Protein AF-A0A1Q9HMV9-F1 (afdb_monomer)

Mean predicted aligned error: 12.95 Å

Organism: NCBI:txid1381081

InterPro domains:
  IPR005331 Sulfotransferase [PF03567] (227-423)

Solvent-accessible surface area (backbone atoms only — not comparable to full-atom values): 25156 Å² total; per-residue (Å²): 120,71,69,62,54,50,54,52,56,55,66,71,46,58,65,73,57,50,50,52,53,48,41,53,50,52,50,66,39,48,62,57,86,78,40,65,88,40,45,78,45,29,35,28,46,33,32,72,84,53,92,54,69,45,44,30,28,28,79,69,71,49,60,40,83,50,88,71,81,59,62,31,39,38,39,40,44,63,64,54,62,74,56,66,80,45,50,67,58,49,44,49,31,43,77,72,53,77,28,42,68,54,47,55,75,70,55,49,52,48,52,50,53,50,42,71,64,40,48,67,67,53,48,35,53,54,48,40,52,53,30,55,78,68,71,48,76,84,82,52,60,78,61,49,59,80,91,75,65,52,71,87,55,51,83,48,74,66,45,34,50,48,35,36,52,50,13,63,70,32,45,72,70,38,43,45,58,14,50,52,30,37,49,44,24,29,73,77,40,75,85,39,66,67,53,50,53,48,51,53,51,37,51,75,69,46,33,65,65,50,82,57,73,63,82,63,79,54,61,19,39,65,74,41,84,56,48,31,27,38,40,77,43,71,71,39,61,34,68,26,49,50,44,33,53,47,24,64,77,64,75,45,80,86,53,44,78,84,47,86,66,45,50,71,69,58,62,47,68,81,57,45,42,59,54,87,60,35,78,33,26,37,33,50,39,60,56,66,67,62,27,38,36,49,27,46,21,41,44,44,67,69,65,36,56,47,26,67,68,45,28,52,72,77,39,50,86,43,65,89,51,58,91,57,64,61,54,52,74,67,57,42,61,75,43,37,76,59,49,45,70,41,66,73,50,24,70,42,58,55,54,60,36,71,76,44,74,71,49,67,84,85,39,75,40,81,39,51,54,92,45,55,65,59,55,38,51,52,48,22,66,76,67,77,45,94,57,67,69,56,94,65,82,82,64,90,52,78,64,57,70,62,76,51,51,71,68,58,48,56,50,51,51,62,73,39,40,64,39,39,64,77,35,49,96,83,39,50,71,67,57,54,51,51,55,33,52,61,52,51,63,74,75,116

Foldseek 3Di:
DQQVVLQVVLVPPPPVVSQVVVQVLVQLQFDLVLCQVQAPAWEKEQAPVDRDIFIWGDPSHGIDGDPDDHQKYKYDHSCCLLPVPALVVVLVCLVVCVIPIPHPPVVSVSVNSRSVRGDRVSSLVVSLVSCVVSVNPPLAPSNDDLVPDDLVRCPDPVNLVVLQVVLVVCCLAALLSSLVSLVSSCVNPVPPPVSVVVNVVSVVVVSVVVPPPVVDQQWWADLDFQAETERQAPQLLSLLVLQLSVCVVVVDGDDCVVVVNDGSVVVVVVRTDGLVSHPAYEYEDEALVQLQQSLCLVVLPVVQCQALVNCCPQPVSCNVNRPDRSDDPVSCLVPVSRVCVRPSSVSRNPAVCSNNVLAPPSHPYYHYSVPVVVVQVVSCVVSVDRRDRDPDDDRPGRDDLLVDDPVSLVSSCVNRVSNCVNCVVPDHSVVSVVVNVVVNVVVD

Secondary structure (DSSP, 8-state):
-HHHHHHHHHHHS-HHHHHHHHHHHHHHHS-GGG-GGGBT--EEEEETTSS-EEEEEE-SSSEEE--SPPSEEEEE-HHHHHT---HHHHHHHHHTTSSEEES-HHHHHHHHHHHHHS-HHHHHHHHHHHHHHTT----SGGGS-GGG--GGG--SHHHHHHHHHHHHHHTTT-HHHHHHHHHHHHHH-TT-HHHHHHHHHHHHTTGGGTT----PPPEEEEEETTTEEEE--TTSSHHHHHHHHHHHHHTS---GGGGTT--HHHHHHTS-EEGGG-SEEEEEE--HHHHHHHHHIIIIIIS-TTSHHHHHHH-GGGTTT-S-SS--HHHHHHTHHHHTTSHHHHHHHS-HHHHTTT--TT-SEEEEGGGHHHHHHHHHHHHSS----------SS---GGGS-HHHHHHHHHHTHHHHHHTTTT--HHHHHHHHHHHHHTT-

pLDDT: mean 89.72, std 10.18, range [47.56, 98.62]

Structure (mmCIF, N/CA/C/O backbone):
data_AF-A0A1Q9HMV9-F1
#
_entry.id   AF-A0A1Q9HMV9-F1
#
loop_
_atom_site.group_PDB
_atom_site.id
_atom_site.type_symbol
_atom_site.label_atom_id
_atom_site.label_alt_id
_atom_site.label_comp_id
_atom_site.label_asym_id
_atom_site.label_entity_id
_atom_site.label_seq_id
_atom_site.pdbx_PDB_ins_code
_atom_site.Cartn_x
_atom_site.Cartn_y
_atom_site.Cartn_z
_atom_site.occupancy
_atom_site.B_iso_or_equiv
_atom_site.auth_seq_id
_atom_site.auth_comp_id
_atom_site.auth_asym_id
_atom_site.auth_atom_id
_atom_site.pdbx_PDB_model_num
ATOM 1 N N . MET A 1 1 ? 0.917 -10.656 -40.266 1.00 55.25 1 MET A N 1
ATOM 2 C CA . MET A 1 1 ? 0.010 -9.507 -40.517 1.00 55.25 1 MET A CA 1
ATOM 3 C C . MET A 1 1 ? 0.194 -8.353 -39.520 1.00 55.25 1 MET A C 1
ATOM 5 O O . MET A 1 1 ? 0.177 -7.208 -39.949 1.00 55.25 1 MET A O 1
ATOM 9 N N . LYS A 1 2 ? 0.437 -8.614 -38.223 1.00 74.31 2 LYS A N 1
ATOM 10 C CA . LYS A 1 2 ? 0.508 -7.571 -37.174 1.00 74.31 2 LYS A CA 1
ATOM 11 C C . LYS A 1 2 ? 1.720 -6.615 -37.262 1.00 74.31 2 LYS A C 1
ATOM 13 O O . LYS A 1 2 ? 1.553 -5.420 -37.062 1.00 74.31 2 LYS A O 1
ATOM 18 N N . SER A 1 3 ? 2.911 -7.098 -37.630 1.00 80.75 3 SER A N 1
ATOM 19 C CA . SER A 1 3 ? 4.140 -6.280 -37.716 1.00 80.75 3 SER A CA 1
ATOM 20 C C . SER A 1 3 ? 4.091 -5.190 -38.795 1.00 80.75 3 SER A C 1
ATOM 22 O O . SER A 1 3 ? 4.488 -4.055 -38.549 1.00 80.75 3 SER A O 1
ATOM 24 N N . LYS A 1 4 ? 3.546 -5.506 -39.977 1.00 86.69 4 LYS A N 1
ATOM 25 C CA . LYS A 1 4 ? 3.399 -4.543 -41.081 1.00 86.69 4 LYS A CA 1
ATOM 26 C C . LYS A 1 4 ? 2.477 -3.381 -40.705 1.00 86.69 4 LYS A C 1
ATOM 28 O O . LYS A 1 4 ? 2.835 -2.235 -40.943 1.00 86.69 4 LYS A O 1
ATOM 33 N N . LEU A 1 5 ? 1.329 -3.666 -40.082 1.00 85.75 5 LEU A N 1
ATOM 34 C CA . LEU A 1 5 ? 0.394 -2.635 -39.609 1.00 85.75 5 LEU A CA 1
ATOM 35 C C . LEU A 1 5 ? 1.053 -1.682 -38.610 1.00 85.75 5 LEU A C 1
ATOM 37 O O . LEU A 1 5 ? 0.840 -0.478 -38.690 1.00 85.75 5 LEU A O 1
ATOM 41 N N . LEU A 1 6 ? 1.902 -2.204 -37.725 1.00 84.38 6 LEU A N 1
ATOM 42 C CA . LEU A 1 6 ? 2.630 -1.392 -36.756 1.00 84.38 6 LEU A CA 1
ATOM 43 C C . LEU A 1 6 ? 3.659 -0.476 -37.433 1.00 84.38 6 LEU A C 1
ATOM 45 O O . LEU A 1 6 ? 3.725 0.708 -37.121 1.00 84.38 6 LEU A O 1
ATOM 49 N N . ILE A 1 7 ? 4.395 -0.985 -38.426 1.00 90.88 7 ILE A N 1
ATOM 50 C CA . ILE A 1 7 ? 5.300 -0.166 -39.250 1.00 90.88 7 ILE A CA 1
ATOM 51 C C . ILE A 1 7 ? 4.525 0.934 -39.989 1.00 90.88 7 ILE A C 1
ATOM 53 O O . ILE A 1 7 ? 4.981 2.076 -40.035 1.00 90.88 7 ILE A O 1
ATOM 57 N N . TYR A 1 8 ? 3.350 0.623 -40.545 1.00 91.44 8 TYR A N 1
ATOM 58 C CA . TYR A 1 8 ? 2.488 1.631 -41.167 1.00 91.44 8 TYR A CA 1
ATOM 59 C C . TYR A 1 8 ? 2.011 2.673 -40.153 1.00 91.44 8 TYR A C 1
ATOM 61 O O . TYR A 1 8 ? 2.151 3.863 -40.414 1.00 91.44 8 TYR A O 1
ATOM 69 N N . GLY A 1 9 ? 1.529 2.249 -38.982 1.00 89.50 9 GLY A N 1
ATOM 70 C CA . GLY A 1 9 ? 1.109 3.149 -37.909 1.00 89.50 9 GLY A CA 1
ATOM 71 C C . GLY A 1 9 ? 2.233 4.081 -37.459 1.00 89.50 9 GLY A C 1
ATOM 72 O O . GLY A 1 9 ? 2.031 5.289 -37.366 1.00 89.50 9 GLY A O 1
ATOM 73 N N . LEU A 1 10 ? 3.448 3.550 -37.288 1.00 89.94 10 LEU A N 1
ATOM 74 C CA . LEU A 1 10 ? 4.629 4.364 -37.012 1.00 89.94 10 LEU A CA 1
ATOM 75 C C . LEU A 1 10 ? 4.879 5.371 -38.134 1.00 89.94 10 LEU A C 1
ATOM 77 O O . LEU A 1 10 ? 5.086 6.539 -37.841 1.00 89.94 10 LEU A O 1
ATOM 81 N N . ARG A 1 11 ? 4.806 4.979 -39.411 1.00 93.38 11 ARG A N 1
ATOM 82 C CA . ARG A 1 11 ? 5.010 5.898 -40.548 1.00 93.38 11 ARG A CA 1
ATOM 83 C C . ARG A 1 11 ? 4.006 7.054 -40.598 1.00 93.38 11 ARG A C 1
ATOM 85 O O . ARG A 1 11 ? 4.381 8.120 -41.078 1.00 93.38 11 ARG A O 1
ATOM 92 N N . LEU A 1 12 ? 2.787 6.871 -40.087 1.00 93.75 12 LEU A N 1
ATOM 93 C CA . LEU A 1 12 ? 1.769 7.929 -40.023 1.00 93.75 12 LEU A CA 1
ATOM 94 C C . LEU A 1 12 ? 2.100 9.025 -38.998 1.00 93.75 12 LEU A C 1
ATOM 96 O O . LEU A 1 12 ? 1.619 10.149 -39.119 1.00 93.75 12 LEU A O 1
ATOM 100 N N . ILE A 1 13 ? 2.931 8.732 -37.994 1.00 90.88 13 ILE A N 1
ATOM 101 C CA . ILE A 1 13 ? 3.364 9.729 -37.009 1.00 90.88 13 ILE A CA 1
ATOM 102 C C . ILE A 1 13 ? 4.386 10.666 -37.676 1.00 90.88 13 ILE A C 1
ATOM 104 O O . ILE A 1 13 ? 5.347 10.164 -38.263 1.00 90.88 13 ILE A O 1
ATOM 108 N N . PRO A 1 14 ? 4.266 12.005 -37.555 1.00 96.25 14 PRO A N 1
ATOM 109 C CA . PRO A 1 14 ? 5.260 12.939 -38.082 1.00 96.25 14 PRO A CA 1
ATOM 110 C C . PRO A 1 14 ? 6.676 12.616 -37.599 1.00 96.25 14 PRO A C 1
ATOM 112 O O . PRO A 1 14 ? 6.879 12.314 -36.422 1.00 96.25 14 PRO A O 1
ATOM 115 N N . GLU A 1 15 ? 7.664 12.719 -38.487 1.00 95.06 15 GLU A N 1
ATOM 116 C CA . GLU A 1 15 ? 9.039 12.284 -38.213 1.00 95.06 15 GLU A CA 1
ATOM 117 C C . GLU A 1 15 ? 9.625 12.898 -36.939 1.00 95.06 15 GLU A C 1
ATOM 119 O O . GLU A 1 15 ? 10.123 12.166 -36.087 1.00 95.06 15 GLU A O 1
ATOM 124 N N . ALA A 1 16 ? 9.468 14.210 -36.748 1.00 93.38 16 ALA A N 1
ATOM 125 C CA . ALA A 1 16 ? 9.936 14.900 -35.548 1.00 93.38 16 ALA A CA 1
ATOM 126 C C . ALA A 1 16 ? 9.350 14.302 -34.253 1.00 93.38 16 ALA A C 1
ATOM 128 O O . ALA A 1 16 ? 10.064 14.126 -33.266 1.00 93.38 16 ALA A O 1
ATOM 129 N N . LYS A 1 17 ? 8.063 13.924 -34.262 1.00 93.62 17 LYS A N 1
ATOM 130 C CA . LYS A 1 17 ? 7.412 13.281 -33.111 1.00 93.62 17 LYS A CA 1
ATOM 131 C C . LYS A 1 17 ? 7.929 11.860 -32.897 1.00 93.62 17 LYS A C 1
ATOM 133 O O . LYS A 1 17 ? 8.158 11.479 -31.754 1.00 93.62 17 LYS A O 1
ATOM 138 N N . ARG A 1 18 ? 8.161 11.093 -33.969 1.00 94.38 18 ARG A N 1
ATOM 139 C CA . ARG A 1 18 ? 8.755 9.745 -33.867 1.00 94.38 18 ARG A CA 1
ATOM 140 C C . ARG A 1 18 ? 10.144 9.786 -33.256 1.00 94.38 18 ARG A C 1
ATOM 142 O O . ARG A 1 18 ? 10.425 8.976 -32.380 1.00 94.38 18 ARG A O 1
ATOM 149 N N . GLN A 1 19 ? 10.986 10.715 -33.709 1.00 94.50 19 GLN A N 1
ATOM 150 C CA . GLN A 1 19 ? 12.332 10.896 -33.166 1.00 94.50 19 GLN A CA 1
ATOM 151 C C . GLN A 1 19 ? 12.268 11.248 -31.677 1.00 94.50 19 GLN A C 1
ATOM 153 O O . GLN A 1 19 ? 12.934 10.620 -30.860 1.00 94.50 19 GLN A O 1
ATOM 158 N N . LEU A 1 20 ? 11.386 12.180 -31.302 1.00 93.50 20 LEU A N 1
ATOM 159 C CA . LEU A 1 20 ? 11.213 12.581 -29.908 1.00 93.50 20 LEU A CA 1
ATOM 160 C C . LEU A 1 20 ? 10.725 11.434 -29.009 1.00 93.50 20 LEU A C 1
ATOM 162 O O . LEU A 1 20 ? 11.265 11.242 -27.921 1.00 93.50 20 LEU A O 1
ATOM 166 N N . PHE A 1 21 ? 9.712 10.673 -29.435 1.00 91.88 21 PHE A N 1
ATOM 167 C CA . PHE A 1 21 ? 9.209 9.539 -28.653 1.00 91.88 21 PHE A CA 1
ATOM 168 C C . PHE A 1 21 ? 10.252 8.441 -28.500 1.00 91.88 21 PHE A C 1
ATOM 170 O O . PHE A 1 21 ? 10.397 7.892 -27.411 1.00 91.88 21 PHE A O 1
ATOM 177 N N . PHE A 1 22 ? 11.006 8.169 -29.563 1.00 93.56 22 PHE A N 1
ATOM 178 C CA . PHE A 1 22 ? 12.083 7.197 -29.521 1.00 93.56 22 PHE A CA 1
ATOM 179 C C . PHE A 1 22 ? 13.166 7.595 -28.514 1.00 93.56 22 PHE A C 1
ATOM 181 O O . PHE A 1 22 ? 13.499 6.803 -27.640 1.00 93.56 22 PHE A O 1
ATOM 188 N N . ILE A 1 23 ? 13.646 8.841 -28.554 1.00 95.06 23 ILE A N 1
ATOM 189 C CA . ILE A 1 23 ? 14.643 9.335 -27.594 1.00 95.06 23 ILE A CA 1
ATOM 190 C C . ILE A 1 23 ? 14.139 9.277 -26.157 1.00 95.06 23 ILE A C 1
ATOM 192 O O . ILE A 1 23 ? 14.874 8.864 -25.265 1.00 95.06 23 ILE A O 1
ATOM 196 N N . ARG A 1 24 ? 12.878 9.656 -25.919 1.00 93.31 24 ARG A N 1
ATOM 197 C CA . ARG A 1 24 ? 12.273 9.543 -24.585 1.00 93.31 24 ARG A CA 1
ATOM 198 C C . ARG A 1 24 ? 12.264 8.100 -24.092 1.00 93.31 24 ARG A C 1
ATOM 200 O O . ARG A 1 24 ? 12.562 7.879 -22.926 1.00 93.31 24 ARG A O 1
ATOM 207 N N . ALA A 1 25 ? 11.956 7.144 -24.968 1.00 91.06 25 ALA A N 1
ATOM 208 C CA . ALA A 1 25 ? 12.012 5.728 -24.629 1.00 91.06 25 ALA A CA 1
ATOM 209 C C . ALA A 1 25 ? 13.448 5.289 -24.317 1.00 91.06 25 ALA A C 1
ATOM 211 O O . ALA A 1 25 ? 13.671 4.700 -23.269 1.00 91.06 25 ALA A O 1
ATOM 212 N N . VAL A 1 26 ? 14.435 5.634 -25.151 1.00 92.31 26 VAL A N 1
ATOM 213 C CA . VAL A 1 26 ? 15.844 5.287 -24.887 1.00 92.31 26 VAL A CA 1
ATOM 214 C C . VAL A 1 26 ? 16.311 5.867 -23.548 1.00 92.31 26 VAL A C 1
ATOM 216 O O . VAL A 1 26 ? 16.787 5.114 -22.709 1.00 92.31 26 VAL A O 1
ATOM 219 N N . ASN A 1 27 ? 16.079 7.159 -23.292 1.00 92.44 27 ASN A N 1
ATOM 220 C CA . ASN A 1 27 ? 16.439 7.802 -22.022 1.00 92.44 27 ASN A CA 1
ATOM 221 C C . ASN A 1 27 ? 15.722 7.192 -20.812 1.00 92.44 27 ASN A C 1
ATOM 223 O O . ASN A 1 27 ? 16.278 7.160 -19.722 1.00 92.44 27 ASN A O 1
ATOM 227 N N . PHE A 1 28 ? 14.489 6.714 -20.984 1.00 90.44 28 PHE A N 1
ATOM 228 C CA . PHE A 1 28 ? 13.770 6.009 -19.928 1.00 90.44 28 PHE A CA 1
ATOM 229 C C . PHE A 1 28 ? 14.384 4.633 -19.633 1.00 90.44 28 PHE A C 1
ATOM 231 O O . PHE A 1 28 ? 14.457 4.227 -18.472 1.00 90.44 28 PHE A O 1
ATOM 238 N N . LEU A 1 29 ? 14.838 3.922 -20.667 1.00 88.12 29 LEU A N 1
ATOM 239 C CA . LEU A 1 29 ? 15.392 2.571 -20.555 1.00 88.12 29 LEU A CA 1
ATOM 240 C C . LEU A 1 29 ? 16.818 2.529 -19.991 1.00 88.12 29 LEU A C 1
ATOM 242 O O . LEU A 1 29 ? 17.216 1.489 -19.473 1.00 88.12 29 LEU A O 1
ATOM 246 N N . THR A 1 30 ? 17.572 3.624 -20.080 1.00 88.62 30 THR A N 1
ATOM 247 C CA . THR A 1 30 ? 18.996 3.675 -19.715 1.00 88.62 30 THR A CA 1
ATOM 248 C C . THR A 1 30 ? 19.258 4.562 -18.499 1.00 88.62 30 THR A C 1
ATOM 250 O O . THR A 1 30 ? 18.637 5.616 -18.369 1.00 88.62 30 THR A O 1
ATOM 253 N N . GLU A 1 31 ? 20.213 4.195 -17.643 1.00 83.06 31 GLU A N 1
ATOM 254 C CA . GLU A 1 31 ? 20.662 5.027 -16.516 1.00 83.06 31 GLU A CA 1
ATOM 255 C C . GLU A 1 31 ? 21.963 5.775 -16.857 1.00 83.06 31 GLU A C 1
ATOM 257 O O . GLU A 1 31 ? 22.864 5.245 -17.505 1.00 83.06 31 GLU A O 1
ATOM 262 N N . SER A 1 32 ? 22.061 7.049 -16.467 1.00 78.38 32 SER A N 1
ATOM 263 C CA . SER A 1 32 ? 23.119 7.962 -16.937 1.00 78.38 32 SER A CA 1
ATOM 264 C C . SER A 1 32 ? 24.534 7.590 -16.474 1.00 78.38 32 SER A C 1
ATOM 266 O O . SER A 1 32 ? 25.508 7.876 -17.170 1.00 78.38 32 SER A O 1
ATOM 268 N N . ASN A 1 33 ? 24.657 6.918 -15.330 1.00 79.56 33 ASN A N 1
ATOM 269 C CA . ASN A 1 33 ? 25.909 6.419 -14.757 1.00 79.56 33 ASN A CA 1
ATOM 270 C C . ASN A 1 33 ? 26.605 5.359 -15.632 1.00 79.56 33 ASN A C 1
ATOM 272 O O . ASN A 1 33 ? 27.831 5.262 -15.609 1.00 79.56 33 ASN A O 1
ATOM 276 N N . GLU A 1 34 ? 25.859 4.606 -16.436 1.00 77.06 34 GLU A N 1
ATOM 277 C CA . GLU A 1 34 ? 26.391 3.520 -17.273 1.00 77.06 34 GLU A CA 1
ATOM 278 C C . GLU A 1 34 ? 26.760 3.988 -18.692 1.00 77.06 34 GLU A C 1
ATOM 280 O O . GLU A 1 34 ? 27.416 3.279 -19.458 1.00 77.06 34 GLU A O 1
ATOM 285 N N . LEU A 1 35 ? 26.390 5.225 -19.036 1.00 87.38 35 LEU A N 1
ATOM 286 C CA . LEU A 1 35 ? 26.496 5.784 -20.383 1.00 87.38 35 LEU A CA 1
ATOM 287 C C . LEU A 1 35 ? 27.742 6.640 -20.616 1.00 87.38 35 LEU A C 1
ATOM 289 O O . LEU A 1 35 ? 27.928 7.160 -21.716 1.00 87.38 35 LEU A O 1
ATOM 293 N N . ILE A 1 36 ? 28.639 6.781 -19.637 1.00 89.75 36 ILE A N 1
ATOM 294 C CA . ILE A 1 36 ? 29.799 7.677 -19.780 1.00 89.75 36 ILE A CA 1
ATOM 295 C C . ILE A 1 36 ? 30.691 7.304 -20.976 1.00 89.75 36 ILE A C 1
ATOM 297 O O . ILE A 1 36 ? 31.225 8.175 -21.660 1.00 89.75 36 ILE A O 1
ATOM 301 N N . ASN A 1 37 ? 30.768 6.010 -21.297 1.00 91.38 37 ASN A N 1
ATOM 302 C CA . ASN A 1 37 ? 31.523 5.493 -22.439 1.00 91.38 37 ASN A CA 1
ATOM 303 C C . ASN A 1 37 ? 30.826 5.717 -23.797 1.00 91.38 37 ASN A C 1
ATOM 305 O O . ASN A 1 37 ? 31.456 5.545 -24.842 1.00 91.38 37 ASN A O 1
ATOM 309 N N . PHE A 1 38 ? 29.548 6.106 -23.790 1.00 91.94 38 PHE A N 1
ATOM 310 C CA . PHE A 1 38 ? 28.765 6.467 -24.975 1.00 91.94 38 PHE A CA 1
ATOM 311 C C . PHE A 1 38 ? 28.839 7.955 -25.320 1.00 91.94 38 PHE A C 1
ATOM 313 O O . PHE A 1 38 ? 28.288 8.366 -26.345 1.00 91.94 38 PHE A O 1
ATOM 320 N N . LYS A 1 39 ? 29.521 8.770 -24.507 1.00 94.44 39 LYS A N 1
ATOM 321 C CA . LYS A 1 39 ? 29.661 10.201 -24.775 1.00 94.44 39 LYS A CA 1
ATOM 322 C C . LYS A 1 39 ? 30.244 10.433 -26.175 1.00 94.44 39 LYS A C 1
ATOM 324 O O . LYS A 1 39 ? 31.227 9.800 -26.563 1.00 94.44 39 LYS A O 1
ATOM 329 N N . ASP A 1 40 ? 29.590 11.298 -26.947 1.00 94.25 40 ASP A N 1
ATOM 330 C CA . ASP A 1 40 ? 29.963 11.661 -28.325 1.00 94.25 40 ASP A CA 1
ATOM 331 C C . ASP A 1 40 ? 29.926 10.494 -29.345 1.00 94.25 40 ASP A C 1
ATOM 333 O O . ASP A 1 40 ? 30.432 10.597 -30.474 1.00 94.25 40 ASP A O 1
ATOM 337 N N . LYS A 1 41 ? 29.314 9.358 -28.980 1.00 95.50 41 LYS A N 1
ATOM 338 C CA . LYS A 1 41 ? 29.083 8.221 -29.879 1.00 95.50 41 LYS A CA 1
ATOM 339 C C . LYS A 1 41 ? 27.731 8.366 -30.563 1.00 95.50 41 LYS A C 1
ATOM 341 O O . LYS A 1 41 ? 26.680 8.095 -29.987 1.00 95.50 41 LYS A O 1
ATOM 346 N N . VAL A 1 42 ? 27.775 8.778 -31.826 1.00 97.69 42 VAL A N 1
ATOM 347 C CA . VAL A 1 42 ? 26.584 8.849 -32.673 1.00 97.69 42 VAL A CA 1
ATOM 348 C C . VAL A 1 42 ? 26.150 7.434 -33.049 1.00 97.69 42 VAL A C 1
ATOM 350 O O . VAL A 1 42 ? 26.915 6.691 -33.674 1.00 97.69 42 VAL A O 1
ATOM 353 N N . THR A 1 43 ? 24.930 7.078 -32.664 1.00 97.69 43 THR A N 1
ATOM 354 C CA . THR A 1 43 ? 24.332 5.757 -32.854 1.00 97.69 43 THR A CA 1
ATOM 355 C C . THR A 1 43 ? 23.075 5.880 -33.702 1.00 97.69 43 THR A C 1
ATOM 357 O O . THR A 1 43 ? 22.247 6.760 -33.473 1.00 97.69 43 THR A O 1
ATOM 360 N N . GLU A 1 44 ? 22.922 4.987 -34.674 1.00 97.88 44 GLU A N 1
ATOM 361 C CA . GLU A 1 44 ? 21.710 4.851 -35.471 1.00 97.88 44 GLU A CA 1
ATOM 362 C C . GLU A 1 44 ? 21.074 3.479 -35.238 1.00 97.88 44 GLU A C 1
ATOM 364 O O . GLU A 1 44 ? 21.735 2.448 -35.354 1.00 97.88 44 GLU A O 1
ATOM 369 N N . ILE A 1 45 ? 19.774 3.454 -34.949 1.00 97.31 45 ILE A N 1
ATOM 370 C CA . ILE A 1 45 ? 18.980 2.221 -34.924 1.00 97.31 45 ILE A CA 1
ATOM 371 C C . ILE A 1 45 ? 18.112 2.186 -36.181 1.00 97.31 45 ILE A C 1
ATOM 373 O O . ILE A 1 45 ? 17.339 3.114 -36.423 1.00 97.31 45 ILE A O 1
ATOM 377 N N . ARG A 1 46 ? 18.233 1.117 -36.975 1.00 97.94 46 ARG A N 1
ATOM 378 C CA . ARG A 1 46 ? 17.483 0.879 -38.216 1.00 97.94 46 ARG A CA 1
ATOM 379 C C . ARG A 1 46 ? 16.580 -0.337 -38.076 1.00 97.94 46 ARG A C 1
ATOM 381 O O . ARG A 1 46 ? 17.032 -1.414 -37.685 1.00 97.94 46 ARG A O 1
ATOM 388 N N . LEU A 1 47 ? 15.314 -0.180 -38.452 1.00 96.62 47 LEU A N 1
ATOM 389 C CA . LEU A 1 47 ? 14.392 -1.310 -38.527 1.00 96.62 47 LEU A CA 1
ATOM 390 C C . LEU A 1 47 ? 14.559 -2.045 -39.853 1.00 96.62 47 LEU A C 1
ATOM 392 O O . LEU A 1 47 ? 14.154 -1.497 -40.870 1.00 96.62 47 LEU A O 1
ATOM 396 N N . VAL A 1 48 ? 15.067 -3.282 -39.854 1.00 96.00 48 VAL A N 1
ATOM 397 C CA . VAL A 1 48 ? 15.310 -4.052 -41.100 1.00 96.00 48 VAL A CA 1
ATOM 398 C C . VAL A 1 48 ? 14.040 -4.279 -41.925 1.00 96.00 48 VAL A C 1
ATOM 400 O O . VAL A 1 48 ? 14.097 -4.336 -43.148 1.00 96.00 48 VAL A O 1
ATOM 403 N N . ASP A 1 49 ? 12.882 -4.350 -41.270 1.00 93.94 49 ASP A N 1
ATOM 404 C CA . ASP A 1 49 ? 11.589 -4.542 -41.935 1.00 93.94 49 ASP A CA 1
ATOM 405 C C . ASP A 1 49 ? 11.006 -3.240 -42.527 1.00 93.94 49 ASP A C 1
ATOM 407 O O . ASP A 1 49 ? 9.862 -3.217 -42.994 1.00 93.94 49 ASP A O 1
ATOM 411 N N . SER A 1 50 ? 11.731 -2.116 -42.449 1.00 93.62 50 SER A N 1
ATOM 412 C CA . SER A 1 50 ? 11.256 -0.805 -42.893 1.00 93.62 50 SER A CA 1
ATOM 413 C C . SER A 1 50 ? 12.401 0.144 -43.292 1.00 93.62 50 SER A C 1
ATOM 415 O O . SER A 1 50 ? 13.568 -0.204 -43.238 1.00 93.62 50 SER A O 1
ATOM 417 N N . ASN A 1 51 ? 12.060 1.384 -43.653 1.00 93.31 51 ASN A N 1
ATOM 418 C CA . ASN A 1 51 ? 13.042 2.455 -43.890 1.00 93.31 51 ASN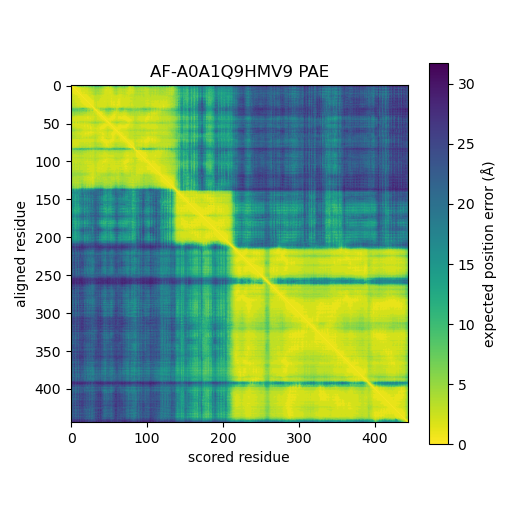 A CA 1
ATOM 419 C C . ASN A 1 51 ? 13.093 3.436 -42.706 1.00 93.31 51 ASN A C 1
ATOM 421 O O . ASN A 1 51 ? 13.491 4.584 -42.868 1.00 93.31 51 ASN A O 1
ATOM 425 N N . LEU A 1 52 ? 12.578 3.035 -41.539 1.00 96.25 52 LEU A N 1
ATOM 426 C CA . LEU A 1 52 ? 12.598 3.867 -40.341 1.00 96.25 52 LEU A CA 1
ATOM 427 C C . LEU A 1 52 ? 13.955 3.740 -39.652 1.00 96.25 52 LEU A C 1
ATOM 429 O O . LEU A 1 52 ? 14.431 2.626 -39.408 1.00 96.25 52 LEU A O 1
ATOM 433 N N . SER A 1 53 ? 14.530 4.886 -39.300 1.00 97.12 53 SER A N 1
ATOM 434 C CA . SER A 1 53 ? 15.729 4.952 -38.483 1.00 97.12 53 SER A CA 1
ATOM 435 C C . SER A 1 53 ? 15.717 6.128 -37.514 1.00 97.12 53 SER A C 1
ATOM 437 O O . SER A 1 53 ? 14.999 7.119 -37.693 1.00 97.12 53 SER A O 1
ATOM 439 N N . TRP A 1 54 ? 16.508 5.989 -36.456 1.00 97.75 54 TRP A N 1
ATOM 440 C CA . TRP A 1 54 ? 16.669 6.989 -35.408 1.00 97.75 54 TRP A CA 1
ATOM 441 C C . TRP A 1 54 ? 18.149 7.198 -35.146 1.00 97.75 54 TRP A C 1
ATOM 443 O O . TRP A 1 54 ? 18.838 6.241 -34.801 1.00 97.75 54 TRP A O 1
ATOM 453 N N . CYS A 1 55 ? 18.620 8.435 -35.312 1.00 97.81 55 CYS A N 1
ATOM 454 C CA . CYS A 1 55 ? 20.017 8.813 -35.116 1.00 97.81 55 CYS A CA 1
ATOM 455 C C . CYS A 1 55 ? 20.150 9.719 -33.892 1.00 97.81 55 CYS A C 1
ATOM 457 O O . CYS A 1 55 ? 19.451 10.732 -33.768 1.00 97.81 55 CYS A O 1
ATOM 459 N N . PHE A 1 56 ? 21.032 9.340 -32.974 1.00 97.56 56 PHE A N 1
ATOM 460 C CA . PHE A 1 56 ? 21.125 9.970 -31.667 1.00 97.56 56 PHE A CA 1
ATOM 461 C C . PHE A 1 56 ? 22.532 9.917 -31.074 1.00 97.56 56 PHE A C 1
ATOM 463 O O . PHE A 1 56 ? 23.366 9.107 -31.474 1.00 97.56 56 PHE A O 1
ATOM 470 N N . VAL A 1 57 ? 22.812 10.815 -30.132 1.00 97.38 57 VAL A N 1
ATOM 471 C CA . VAL A 1 57 ? 24.106 10.934 -29.443 1.00 97.38 57 VAL A CA 1
ATOM 472 C C . VAL A 1 57 ? 23.885 11.175 -27.957 1.00 97.38 57 VAL A C 1
ATOM 474 O O . VAL A 1 57 ? 22.933 11.859 -27.588 1.00 97.38 57 VAL A O 1
ATOM 477 N N . PHE A 1 58 ? 24.743 10.610 -27.110 1.00 95.75 58 PHE A N 1
ATOM 478 C CA . PHE A 1 58 ? 24.742 10.884 -25.675 1.00 95.75 58 PHE A CA 1
ATOM 479 C C . PHE A 1 58 ? 25.608 12.111 -25.369 1.00 95.75 58 PHE A C 1
ATOM 481 O O . PHE A 1 58 ? 26.794 12.123 -25.709 1.00 95.75 58 PHE A O 1
ATOM 488 N N . ASP A 1 59 ? 25.034 13.127 -24.725 1.00 94.94 59 ASP A N 1
ATOM 489 C CA . ASP A 1 59 ? 25.725 14.385 -24.388 1.00 94.94 59 ASP A CA 1
ATOM 490 C C . ASP A 1 59 ? 26.485 14.339 -23.044 1.00 94.94 59 ASP A C 1
ATOM 492 O O . ASP A 1 59 ? 27.206 15.274 -22.689 1.00 94.94 59 ASP A O 1
ATOM 496 N N . GLY A 1 60 ? 26.365 13.232 -22.306 1.00 91.88 60 GLY A N 1
ATOM 497 C CA . GLY A 1 60 ? 26.892 13.068 -20.949 1.00 91.88 60 GLY A CA 1
ATOM 498 C C . GLY A 1 60 ? 25.809 13.042 -19.868 1.00 91.88 60 GLY A C 1
ATOM 499 O O . GLY A 1 60 ? 26.089 12.623 -18.749 1.00 91.88 60 GLY A O 1
ATOM 500 N N . GLN A 1 61 ? 24.583 13.452 -20.195 1.00 91.88 61 GLN A N 1
ATOM 501 C CA . GLN A 1 61 ? 23.419 13.388 -19.312 1.00 91.88 61 GLN A CA 1
ATOM 502 C C . GLN A 1 61 ? 22.291 12.556 -19.922 1.00 91.88 61 GLN A C 1
ATOM 504 O O . GLN A 1 61 ? 21.692 11.737 -19.227 1.00 91.88 61 GLN A O 1
ATOM 509 N N . GLN A 1 62 ? 22.012 12.746 -21.212 1.00 94.00 62 GLN A N 1
ATOM 510 C CA . GLN A 1 62 ? 20.923 12.089 -21.927 1.00 94.00 62 GLN A CA 1
ATOM 511 C C . GLN A 1 62 ? 21.245 11.900 -23.414 1.00 94.00 62 GLN A C 1
ATOM 513 O O . GLN A 1 62 ? 22.158 12.504 -23.979 1.00 94.00 62 GLN A O 1
ATOM 518 N N . PHE A 1 63 ? 20.467 11.053 -24.078 1.00 95.75 63 PHE A N 1
ATOM 519 C CA . PHE A 1 63 ? 20.476 10.945 -25.527 1.00 95.75 63 PHE A CA 1
ATOM 520 C C . PHE A 1 63 ? 19.679 12.084 -26.165 1.00 95.75 63 PHE A C 1
ATOM 522 O O . PHE A 1 63 ? 18.575 12.417 -25.727 1.00 95.75 63 PHE A O 1
ATOM 529 N N . LEU A 1 64 ? 20.234 12.643 -27.239 1.00 96.75 64 LEU A N 1
ATOM 530 C CA . LEU A 1 64 ? 19.661 13.712 -28.048 1.00 96.75 64 LEU A CA 1
ATOM 531 C C . LEU A 1 64 ? 19.599 13.296 -29.520 1.00 96.75 64 LEU A C 1
ATOM 533 O O . LEU A 1 64 ? 20.459 12.562 -30.008 1.00 96.75 64 LEU A O 1
ATOM 537 N N . ILE A 1 65 ? 18.599 13.805 -30.242 1.00 97.56 65 ILE A N 1
ATOM 538 C CA . ILE A 1 65 ? 18.482 13.629 -31.697 1.00 97.56 65 ILE A CA 1
ATOM 539 C C . ILE A 1 65 ? 19.661 14.339 -32.372 1.00 97.56 65 ILE A C 1
ATOM 541 O O . ILE A 1 65 ? 19.960 15.486 -32.040 1.00 97.56 65 ILE A O 1
ATOM 545 N N . THR A 1 66 ? 20.299 13.700 -33.353 1.00 97.31 66 THR A N 1
ATOM 546 C CA . THR A 1 66 ? 21.406 14.309 -34.104 1.00 97.31 66 THR A CA 1
ATOM 547 C C . THR A 1 66 ? 21.334 14.007 -35.597 1.00 97.31 66 THR A C 1
ATOM 549 O O . THR A 1 66 ? 20.747 13.017 -36.025 1.00 97.31 66 THR A O 1
ATOM 552 N N . LYS A 1 67 ? 21.944 14.887 -36.398 1.00 96.94 67 LYS A N 1
ATOM 553 C CA . LYS A 1 67 ? 22.141 14.717 -37.849 1.00 96.94 67 LYS A CA 1
ATOM 554 C C . LYS A 1 67 ? 23.575 14.311 -38.209 1.00 96.94 67 LYS A C 1
ATOM 556 O O . LYS A 1 67 ? 23.91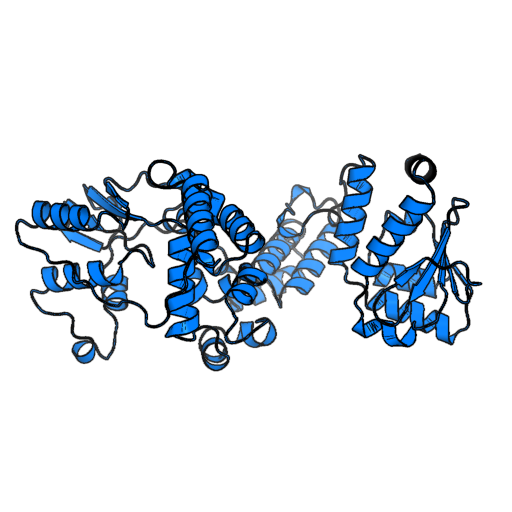3 14.246 -39.386 1.00 96.94 67 LYS A O 1
ATOM 561 N N . GLN A 1 68 ? 24.432 14.104 -37.210 1.00 97.12 68 GLN A N 1
ATOM 562 C CA . GLN A 1 68 ? 25.807 13.664 -37.430 1.00 97.12 68 GLN A CA 1
ATOM 563 C C . GLN A 1 68 ? 25.846 12.250 -38.028 1.00 97.12 68 GLN A C 1
ATOM 565 O O . GLN A 1 68 ? 24.905 11.469 -37.877 1.00 97.12 68 GLN A O 1
ATOM 570 N N . VAL A 1 69 ? 26.952 11.919 -38.696 1.00 97.50 69 VAL A N 1
ATOM 571 C CA . VAL A 1 69 ? 27.160 10.588 -39.282 1.00 97.50 69 VAL A CA 1
ATOM 572 C C . VAL A 1 69 ? 27.331 9.555 -38.157 1.00 97.50 69 VAL A C 1
ATOM 574 O O . VAL A 1 69 ? 28.177 9.760 -37.279 1.00 97.50 69 VAL A O 1
ATOM 577 N N . PRO A 1 70 ? 26.559 8.452 -38.154 1.00 97.75 70 PRO A N 1
ATOM 578 C CA . PRO A 1 70 ? 26.642 7.446 -37.106 1.00 97.75 70 PRO A CA 1
ATOM 579 C C . PRO A 1 70 ? 27.943 6.649 -37.179 1.00 97.75 70 PRO A C 1
ATOM 581 O O . PRO A 1 70 ? 28.381 6.227 -38.247 1.00 97.75 70 PRO A O 1
ATOM 584 N N . LYS A 1 71 ? 28.541 6.415 -36.008 1.00 97.25 71 LYS A N 1
ATOM 585 C CA . LYS A 1 71 ? 29.692 5.515 -35.820 1.00 97.25 71 LYS A CA 1
ATOM 586 C C . LYS A 1 71 ? 29.249 4.086 -35.498 1.00 97.25 71 LYS A C 1
ATOM 588 O O . LYS A 1 71 ? 30.022 3.150 -35.679 1.00 97.25 71 LYS A O 1
ATOM 593 N N . ILE A 1 72 ? 28.024 3.941 -34.996 1.00 98.00 72 ILE A N 1
ATOM 594 C CA . ILE A 1 72 ? 27.410 2.675 -34.599 1.00 98.00 72 ILE A CA 1
ATOM 595 C C . ILE A 1 72 ? 26.069 2.574 -35.318 1.00 98.00 72 ILE A C 1
ATOM 597 O O . ILE A 1 72 ? 25.236 3.465 -35.168 1.00 98.00 72 ILE A O 1
ATOM 601 N N . ILE A 1 73 ? 25.845 1.504 -36.079 1.00 98.19 73 ILE A N 1
ATOM 602 C CA . ILE A 1 73 ? 24.553 1.239 -36.724 1.00 98.19 73 ILE A CA 1
ATOM 603 C C . ILE A 1 73 ? 24.040 -0.120 -36.258 1.00 98.19 73 ILE A C 1
ATOM 605 O O . ILE A 1 73 ? 24.700 -1.137 -36.463 1.00 98.19 73 ILE A O 1
ATOM 609 N N . VAL A 1 74 ? 22.857 -0.138 -35.650 1.00 97.69 74 VAL A N 1
ATOM 610 C CA . VAL A 1 74 ? 22.193 -1.348 -35.154 1.00 97.69 74 VAL A CA 1
ATOM 611 C C . VAL A 1 74 ? 20.990 -1.660 -36.037 1.00 97.69 74 VAL A C 1
ATOM 613 O O . VAL A 1 74 ? 20.078 -0.845 -36.159 1.00 97.69 74 VAL A O 1
ATOM 616 N N . TYR A 1 75 ? 20.970 -2.850 -36.630 1.00 97.50 75 TYR A N 1
ATOM 617 C CA . TYR A 1 75 ? 19.860 -3.356 -37.433 1.00 97.50 75 TYR A CA 1
ATOM 618 C C . TYR A 1 75 ? 19.025 -4.328 -36.608 1.00 97.50 75 TYR A C 1
ATOM 620 O O . TYR A 1 75 ? 19.513 -5.384 -36.207 1.00 97.50 75 TYR A O 1
ATOM 628 N N . VAL A 1 76 ? 17.760 -3.985 -36.382 1.00 95.69 76 VAL A N 1
ATOM 629 C CA . VAL A 1 76 ? 16.835 -4.764 -35.549 1.00 95.69 76 VAL A CA 1
ATOM 630 C C . VAL A 1 76 ? 15.500 -4.951 -36.263 1.00 95.69 76 VAL A C 1
ATOM 632 O O . VAL A 1 76 ? 15.049 -4.056 -36.975 1.00 95.69 76 VAL A O 1
ATOM 635 N N . SER A 1 77 ? 14.857 -6.112 -36.136 1.00 93.88 77 SER A N 1
ATOM 636 C CA . SER A 1 77 ? 13.524 -6.316 -36.719 1.00 93.88 77 SER A CA 1
ATOM 637 C C . SER A 1 77 ? 12.442 -5.733 -35.813 1.00 93.88 77 SER A C 1
ATOM 639 O O . SER A 1 77 ? 12.604 -5.651 -34.593 1.00 93.88 77 SER A O 1
ATOM 641 N N . ILE A 1 78 ? 11.290 -5.361 -36.374 1.00 89.94 78 ILE A N 1
ATOM 642 C CA . ILE A 1 78 ? 10.164 -4.922 -35.536 1.00 89.94 78 ILE A CA 1
ATOM 643 C C . ILE A 1 78 ? 9.664 -6.074 -34.658 1.00 89.94 78 ILE A C 1
ATOM 645 O O . ILE A 1 78 ? 9.146 -5.855 -33.566 1.00 89.94 78 ILE A O 1
ATOM 649 N N . ALA A 1 79 ? 9.842 -7.315 -35.120 1.00 86.94 79 ALA A N 1
ATOM 650 C CA . ALA A 1 79 ? 9.536 -8.493 -34.331 1.00 86.94 79 ALA A CA 1
ATOM 651 C C . ALA A 1 79 ? 10.443 -8.584 -33.098 1.00 86.94 79 ALA A C 1
ATOM 653 O O . ALA A 1 79 ? 9.932 -8.882 -32.025 1.00 86.94 79 ALA A O 1
ATOM 654 N N . ASP A 1 80 ? 11.734 -8.275 -33.211 1.00 88.31 80 ASP A N 1
ATOM 655 C CA . ASP A 1 80 ? 12.649 -8.261 -32.064 1.00 88.31 80 ASP A CA 1
ATOM 656 C C . ASP A 1 80 ? 12.278 -7.181 -31.045 1.00 88.31 80 ASP A C 1
ATOM 658 O O . ASP A 1 80 ? 12.340 -7.436 -29.846 1.00 88.31 80 ASP A O 1
ATOM 662 N N . VAL A 1 81 ? 11.823 -6.010 -31.510 1.00 85.12 81 VAL A N 1
ATOM 663 C CA . VAL A 1 81 ? 11.353 -4.924 -30.631 1.00 85.12 81 VAL A CA 1
ATOM 664 C C . VAL A 1 81 ? 10.061 -5.311 -29.902 1.00 85.12 81 VAL A C 1
ATOM 666 O O . VAL A 1 81 ? 9.936 -5.092 -28.702 1.00 85.12 81 VAL A O 1
ATOM 669 N N . LEU A 1 82 ? 9.089 -5.899 -30.607 1.00 78.81 82 LEU A N 1
ATOM 670 C CA . LEU A 1 82 ? 7.789 -6.270 -30.025 1.00 78.81 82 LEU A CA 1
ATOM 671 C C . LEU A 1 82 ? 7.846 -7.535 -29.165 1.00 78.81 82 LEU A C 1
ATOM 673 O O . LEU A 1 82 ? 7.018 -7.722 -28.273 1.00 78.81 82 LEU A O 1
ATOM 677 N N . HIS A 1 83 ? 8.783 -8.435 -29.451 1.00 74.38 83 HIS A N 1
ATOM 678 C CA . HIS A 1 83 ? 9.012 -9.660 -28.690 1.00 74.38 83 HIS A CA 1
ATOM 679 C C . HIS A 1 83 ? 10.303 -9.552 -27.891 1.00 74.38 83 HIS A C 1
ATOM 681 O O . HIS A 1 83 ? 11.079 -10.507 -27.845 1.00 74.38 83 HIS A O 1
ATOM 687 N N . PHE A 1 84 ? 10.524 -8.388 -27.277 1.00 75.50 84 PHE A N 1
ATOM 688 C CA . PHE A 1 84 ? 11.623 -8.176 -26.350 1.00 75.50 84 PHE A CA 1
ATOM 689 C C . PHE A 1 84 ? 11.513 -9.220 -25.230 1.00 75.50 84 PHE A C 1
ATOM 691 O O . PHE A 1 84 ? 10.677 -9.104 -24.343 1.00 75.50 84 PHE A O 1
ATOM 698 N N . ALA A 1 85 ? 12.279 -10.304 -25.347 1.00 62.25 85 ALA A N 1
ATOM 699 C CA . ALA A 1 85 ? 12.091 -11.491 -24.519 1.00 62.25 85 ALA A CA 1
ATOM 700 C C . ALA A 1 85 ? 12.825 -11.353 -23.179 1.00 62.25 85 ALA A C 1
ATOM 702 O O . ALA A 1 85 ? 12.265 -11.653 -22.136 1.00 62.25 85 ALA A O 1
ATOM 703 N N . SER A 1 86 ? 14.070 -10.875 -23.229 1.00 76.00 86 SER A N 1
ATOM 704 C CA . SER A 1 86 ? 14.879 -10.430 -22.092 1.00 76.00 86 SER A CA 1
ATOM 705 C C . SER A 1 86 ? 16.129 -9.718 -22.627 1.00 76.00 86 SER A C 1
ATOM 707 O O . SER A 1 86 ? 16.449 -9.820 -23.821 1.00 76.00 86 SER A O 1
ATOM 709 N N . THR A 1 87 ? 16.852 -9.009 -21.763 1.00 80.88 87 THR A N 1
ATOM 710 C CA . THR A 1 87 ? 18.143 -8.387 -22.100 1.00 80.88 87 THR A CA 1
ATOM 711 C C . THR A 1 87 ? 19.182 -9.440 -22.508 1.00 80.88 87 THR A C 1
ATOM 713 O O . THR A 1 87 ? 19.921 -9.240 -23.473 1.00 80.88 87 THR A O 1
ATOM 716 N N . GLU A 1 88 ? 19.179 -10.614 -21.874 1.00 79.38 88 GLU A N 1
ATOM 717 C CA . GLU A 1 88 ? 20.061 -11.749 -22.178 1.00 79.38 88 GLU A CA 1
ATOM 718 C C . GLU A 1 88 ? 19.803 -12.318 -23.572 1.00 79.38 88 GLU A C 1
ATOM 720 O O . GLU A 1 88 ? 20.746 -12.568 -24.321 1.00 79.38 88 GLU A O 1
ATOM 725 N N . ARG A 1 89 ? 18.534 -12.478 -23.967 1.00 82.06 89 ARG A N 1
ATOM 726 C CA . ARG A 1 89 ? 18.192 -12.961 -25.314 1.00 82.06 89 ARG A CA 1
ATOM 727 C C . ARG A 1 89 ? 18.557 -11.955 -26.400 1.00 82.06 89 ARG A C 1
ATOM 729 O O . ARG A 1 89 ? 18.940 -12.354 -27.499 1.00 82.06 89 ARG A O 1
ATOM 736 N N . LEU A 1 90 ? 18.457 -10.654 -26.127 1.00 84.69 90 LEU A N 1
ATOM 737 C CA . LEU A 1 90 ? 18.946 -9.642 -27.067 1.00 84.69 90 LEU A CA 1
ATOM 738 C C . LEU A 1 90 ? 20.460 -9.649 -27.172 1.00 84.69 90 LEU A C 1
ATOM 740 O O . LEU A 1 90 ? 20.979 -9.585 -28.283 1.00 84.69 90 LEU A O 1
ATOM 744 N N . LYS A 1 91 ? 21.158 -9.793 -26.043 1.00 89.00 91 LYS A N 1
ATOM 745 C CA . LYS A 1 91 ? 22.605 -9.990 -26.032 1.00 89.00 91 LYS A CA 1
ATOM 746 C C . LYS A 1 91 ? 22.986 -11.194 -26.887 1.00 89.00 91 LYS A C 1
ATOM 748 O O . LYS A 1 91 ? 23.813 -11.057 -27.778 1.00 89.00 91 LYS A O 1
ATOM 753 N N . GLU A 1 92 ? 22.332 -12.337 -26.691 1.00 90.00 92 GLU A N 1
ATOM 754 C CA . GLU A 1 92 ? 22.550 -13.539 -27.500 1.00 90.00 92 GLU A CA 1
ATOM 755 C C . GLU A 1 92 ? 22.310 -13.270 -28.994 1.00 90.00 92 GLU A C 1
ATOM 757 O O . GLU A 1 92 ? 23.111 -13.676 -29.836 1.00 90.00 92 GLU A O 1
ATOM 762 N N . LYS A 1 93 ? 21.248 -12.538 -29.353 1.00 93.06 93 LYS A N 1
ATOM 763 C CA . LYS A 1 93 ? 20.970 -12.159 -30.748 1.00 93.06 93 LYS A CA 1
ATOM 764 C C . LYS A 1 93 ? 22.025 -11.224 -31.340 1.00 93.06 93 LYS A C 1
ATOM 766 O O . LYS A 1 93 ? 22.364 -11.392 -32.508 1.00 93.06 93 LYS A O 1
ATOM 771 N N . VAL A 1 94 ? 22.555 -10.277 -30.569 1.00 93.81 94 VAL A N 1
ATOM 772 C CA . VAL A 1 94 ? 23.660 -9.407 -31.003 1.00 93.81 94 VAL A CA 1
ATOM 773 C C . VAL A 1 94 ? 24.944 -10.221 -31.169 1.00 93.81 94 VAL A C 1
ATOM 775 O O . VAL A 1 94 ? 25.589 -10.146 -32.210 1.00 93.81 94 VAL A O 1
ATOM 778 N N . THR A 1 95 ? 25.292 -11.060 -30.190 1.00 93.06 95 THR A N 1
ATOM 779 C CA . THR A 1 95 ? 26.505 -11.892 -30.218 1.00 93.06 95 THR A CA 1
ATOM 780 C C . THR A 1 95 ? 26.465 -12.952 -31.323 1.00 93.06 95 THR A C 1
ATOM 782 O O . THR A 1 95 ? 27.483 -13.213 -31.952 1.00 93.06 95 THR A O 1
ATOM 785 N N . SER A 1 96 ? 25.295 -13.530 -31.607 1.00 94.31 96 SER A N 1
ATOM 786 C CA . SER A 1 96 ? 25.103 -14.490 -32.707 1.00 94.31 96 SER A CA 1
ATOM 787 C C . SER A 1 96 ? 24.945 -13.837 -34.086 1.00 94.31 96 SER A C 1
ATOM 789 O O . SER A 1 96 ? 24.813 -14.548 -35.079 1.00 94.31 96 SER A O 1
ATOM 791 N N . GLY A 1 97 ? 24.924 -12.501 -34.168 1.00 94.06 97 GLY A N 1
ATOM 792 C CA . GLY A 1 97 ? 24.762 -11.760 -35.422 1.00 94.06 97 GLY A CA 1
ATOM 793 C C . GLY A 1 97 ? 23.334 -11.724 -35.979 1.00 94.06 97 GLY A C 1
ATOM 794 O O . GLY A 1 97 ? 23.124 -11.198 -37.070 1.00 94.06 97 GLY A O 1
ATOM 795 N N . LYS A 1 98 ? 22.336 -12.234 -35.244 1.00 93.38 98 LYS A N 1
ATOM 796 C CA . LYS A 1 98 ? 20.910 -12.106 -35.606 1.00 93.38 98 LYS A CA 1
ATOM 797 C C . LYS A 1 98 ? 20.440 -10.648 -35.565 1.00 93.38 98 LYS A C 1
ATOM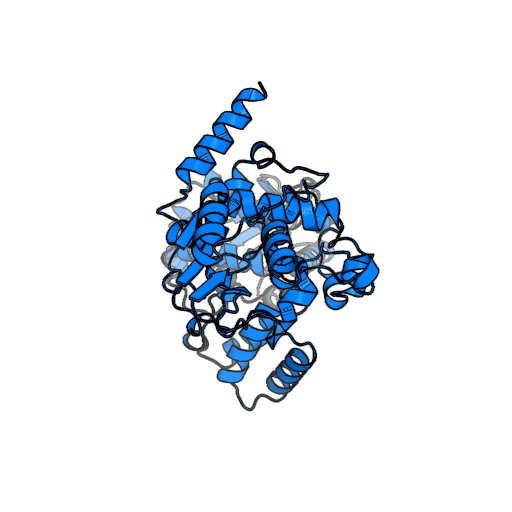 799 O O . LYS A 1 98 ? 19.604 -10.260 -36.372 1.00 93.38 98 LYS A O 1
ATOM 804 N N . ILE A 1 99 ? 20.986 -9.853 -34.643 1.00 95.88 99 ILE A N 1
ATOM 805 C CA . ILE A 1 99 ? 20.911 -8.386 -34.658 1.00 95.88 99 ILE A CA 1
ATOM 806 C C . ILE A 1 99 ? 22.276 -7.889 -35.124 1.00 95.88 99 ILE A C 1
ATOM 808 O O . ILE A 1 99 ? 23.277 -8.057 -34.426 1.00 95.88 99 ILE A O 1
ATOM 812 N N . SER A 1 100 ? 22.324 -7.305 -36.319 1.00 97.44 100 SER A N 1
ATOM 813 C CA . SER A 1 100 ? 23.579 -6.844 -36.914 1.00 97.44 100 SER A CA 1
ATOM 814 C C . SER A 1 100 ? 23.988 -5.494 -36.326 1.00 97.44 100 SER A C 1
ATOM 816 O O . SER A 1 100 ? 23.201 -4.546 -36.324 1.00 97.44 100 SER A O 1
ATOM 818 N N . VAL A 1 101 ? 25.227 -5.401 -35.839 1.00 97.69 101 VAL A N 1
ATOM 819 C CA . VAL A 1 101 ? 25.826 -4.162 -35.328 1.00 97.69 101 VAL A CA 1
ATOM 820 C C . VAL A 1 101 ? 27.054 -3.829 -36.170 1.00 97.69 101 VAL A C 1
ATOM 822 O O . VAL A 1 101 ? 28.083 -4.503 -36.084 1.00 97.69 101 VAL A O 1
ATOM 825 N N . ILE A 1 102 ? 26.953 -2.776 -36.981 1.00 97.94 102 ILE A N 1
ATOM 826 C CA . ILE A 1 102 ? 28.067 -2.234 -37.764 1.00 97.94 102 ILE A CA 1
ATOM 827 C C . ILE A 1 102 ? 28.755 -1.163 -36.916 1.00 97.94 102 ILE A C 1
ATOM 829 O O . ILE A 1 102 ? 28.251 -0.047 -36.788 1.00 97.94 102 ILE A O 1
ATOM 833 N N . ALA A 1 103 ? 29.881 -1.526 -36.302 1.00 97.38 103 ALA A N 1
ATOM 834 C CA . ALA A 1 103 ? 30.704 -0.647 -35.474 1.00 97.38 103 ALA A CA 1
ATOM 835 C C . ALA A 1 103 ? 32.114 -1.235 -35.282 1.00 97.38 103 ALA A C 1
ATOM 837 O O . ALA A 1 103 ? 32.364 -2.391 -35.641 1.00 97.38 103 ALA A O 1
ATOM 838 N N . SER A 1 104 ? 33.021 -0.462 -34.672 1.00 97.25 104 SER A N 1
ATOM 839 C CA . SER A 1 104 ? 34.300 -0.997 -34.186 1.00 97.25 104 SER A CA 1
ATOM 840 C C . SER A 1 104 ? 34.067 -2.078 -33.124 1.00 97.25 104 SER A C 1
ATOM 842 O O . SER A 1 104 ? 33.051 -2.058 -32.429 1.00 97.25 104 SER A O 1
ATOM 844 N N . GLU A 1 105 ? 35.006 -3.010 -32.949 1.00 96.19 105 GLU A N 1
ATOM 845 C CA . GLU A 1 105 ? 34.829 -4.100 -31.977 1.00 96.19 105 GLU A CA 1
ATOM 846 C C . GLU A 1 105 ? 34.664 -3.572 -30.542 1.00 96.19 105 GLU A C 1
ATOM 848 O O . GLU A 1 105 ? 33.817 -4.047 -29.789 1.00 96.19 105 GLU A O 1
ATOM 853 N N . LYS A 1 106 ? 35.382 -2.492 -30.204 1.00 96.25 106 LYS A N 1
ATOM 854 C CA . LYS A 1 106 ? 35.203 -1.764 -28.942 1.00 96.25 106 LYS A CA 1
ATOM 855 C C . LYS A 1 106 ? 33.771 -1.245 -28.786 1.00 96.25 106 LYS A C 1
ATOM 857 O O . LYS A 1 106 ? 33.173 -1.414 -27.730 1.00 96.25 106 LYS A O 1
ATOM 862 N N . ASP A 1 107 ? 33.216 -0.630 -29.827 1.00 96.19 107 ASP A N 1
ATOM 863 C CA . ASP A 1 107 ? 31.864 -0.067 -29.786 1.00 96.19 107 ASP A CA 1
ATOM 864 C C . ASP A 1 107 ? 30.775 -1.157 -29.774 1.00 96.19 107 ASP A C 1
ATOM 866 O O . ASP A 1 107 ? 29.736 -0.975 -29.139 1.00 96.19 107 ASP A O 1
ATOM 870 N N . LYS A 1 108 ? 31.012 -2.326 -30.385 1.00 95.88 108 LYS A N 1
ATOM 871 C CA . LYS A 1 108 ? 30.114 -3.485 -30.237 1.00 95.88 108 LYS A CA 1
ATOM 872 C C . LYS A 1 108 ? 30.051 -3.974 -28.792 1.00 95.88 108 LYS A C 1
ATOM 874 O O . LYS A 1 108 ? 28.961 -4.239 -28.291 1.00 95.88 108 LYS A O 1
ATOM 879 N N . GLN A 1 109 ? 31.196 -4.056 -28.110 1.00 94.69 109 GLN A N 1
ATOM 880 C CA . GLN A 1 109 ? 31.230 -4.424 -26.690 1.00 94.69 109 GLN A CA 1
ATOM 881 C C . GLN A 1 109 ? 30.511 -3.390 -25.816 1.00 94.69 109 GLN A C 1
ATOM 883 O O . GLN A 1 109 ? 29.833 -3.769 -24.865 1.00 94.69 109 GLN A O 1
ATOM 888 N N . LEU A 1 110 ? 30.572 -2.100 -26.173 1.00 93.88 110 LEU A N 1
ATOM 889 C CA . LEU A 1 110 ? 29.779 -1.066 -25.501 1.00 93.88 110 LEU A CA 1
ATOM 890 C C . LEU A 1 110 ? 28.273 -1.305 -25.656 1.00 93.88 110 LEU A C 1
ATOM 892 O O . LEU A 1 110 ? 27.553 -1.223 -24.666 1.00 93.88 110 LEU A O 1
ATOM 896 N N . ILE A 1 111 ? 27.791 -1.646 -26.857 1.00 94.75 111 ILE A N 1
ATOM 897 C CA . ILE A 1 111 ? 26.372 -1.980 -27.082 1.00 94.75 111 ILE A CA 1
ATOM 898 C C . ILE A 1 111 ? 25.950 -3.205 -26.268 1.00 94.75 111 ILE A C 1
ATOM 900 O O . ILE A 1 111 ? 24.879 -3.201 -25.666 1.00 94.75 111 ILE A O 1
ATOM 904 N N . ILE A 1 112 ? 26.794 -4.237 -26.205 1.00 93.00 112 ILE A N 1
ATOM 905 C CA . ILE A 1 112 ? 26.537 -5.418 -25.372 1.00 93.00 112 ILE A CA 1
ATOM 906 C C . ILE A 1 112 ? 26.445 -5.028 -23.892 1.00 93.00 112 ILE A C 1
ATOM 908 O O . ILE A 1 112 ? 25.501 -5.444 -23.225 1.00 93.00 112 ILE A O 1
ATOM 912 N N . GLY A 1 113 ? 27.380 -4.212 -23.398 1.00 91.19 113 GLY A N 1
ATOM 913 C CA . GLY A 1 113 ? 27.363 -3.712 -22.023 1.00 91.19 113 GLY A CA 1
ATOM 914 C C . GLY A 1 113 ? 26.104 -2.901 -21.717 1.00 91.19 113 GLY A C 1
ATOM 915 O O . GLY A 1 113 ? 25.463 -3.144 -20.701 1.00 91.19 113 GLY A O 1
ATOM 916 N N . LEU A 1 114 ? 25.690 -2.021 -22.635 1.00 91.19 114 LEU A N 1
ATOM 917 C CA . LEU A 1 114 ? 24.454 -1.247 -22.513 1.00 91.19 114 LEU A CA 1
ATOM 918 C C . LEU A 1 114 ? 23.222 -2.150 -22.405 1.00 91.19 114 LEU A C 1
ATOM 920 O O . LEU A 1 114 ? 22.376 -1.941 -21.546 1.00 91.19 114 LEU A O 1
ATOM 924 N N . LEU A 1 115 ? 23.118 -3.188 -23.240 1.00 89.69 115 LEU A N 1
ATOM 925 C CA . LEU A 1 115 ? 21.984 -4.115 -23.181 1.00 89.69 115 LEU A CA 1
ATOM 926 C C . LEU A 1 115 ? 21.876 -4.837 -21.832 1.00 89.69 115 LEU A C 1
ATOM 928 O O . LEU A 1 115 ? 20.765 -5.139 -21.410 1.00 89.69 115 LEU A O 1
ATOM 932 N N . GLN A 1 116 ? 22.997 -5.107 -21.158 1.00 85.38 116 GLN A N 1
ATOM 933 C CA . GLN A 1 116 ? 23.006 -5.732 -19.826 1.00 85.38 116 GLN A CA 1
ATOM 934 C C . GLN A 1 116 ? 22.578 -4.778 -18.710 1.00 85.38 116 GLN A C 1
ATOM 936 O O . GLN A 1 116 ? 22.181 -5.226 -17.640 1.00 85.38 116 GLN A O 1
ATOM 941 N N . SER A 1 117 ? 22.699 -3.485 -18.970 1.00 84.44 117 SER A N 1
ATOM 942 C CA . SER A 1 117 ? 22.481 -2.397 -18.026 1.00 84.44 117 SER A CA 1
ATOM 943 C C . SER A 1 117 ? 21.013 -1.936 -18.016 1.00 84.44 117 SER A C 1
ATOM 945 O O . SER A 1 117 ? 20.498 -1.418 -17.027 1.00 84.44 117 SER A O 1
ATOM 947 N N . ILE A 1 118 ? 20.289 -2.199 -19.109 1.00 86.62 118 ILE A N 1
ATOM 948 C CA . ILE A 1 118 ? 18.869 -1.870 -19.240 1.00 86.62 118 ILE A CA 1
ATOM 949 C C . ILE A 1 118 ? 18.032 -2.620 -18.196 1.00 86.62 118 ILE A C 1
ATOM 951 O O . ILE A 1 118 ? 18.042 -3.848 -18.119 1.00 86.62 118 ILE A O 1
ATOM 955 N N . ASN A 1 119 ? 17.208 -1.871 -17.460 1.00 77.81 119 ASN A N 1
ATOM 956 C CA . ASN A 1 119 ? 16.275 -2.426 -16.486 1.00 77.81 119 ASN A CA 1
ATOM 957 C C . ASN A 1 119 ? 15.134 -3.209 -17.187 1.00 77.81 119 ASN A C 1
ATOM 959 O O . ASN A 1 119 ? 14.323 -2.593 -17.894 1.00 77.81 119 ASN A O 1
ATOM 963 N N . PRO A 1 120 ? 14.994 -4.532 -16.956 1.00 73.62 120 PRO A N 1
ATOM 964 C CA . PRO A 1 120 ? 13.974 -5.356 -17.612 1.00 73.62 120 PRO A CA 1
ATOM 965 C C . PRO A 1 120 ? 12.533 -4.889 -17.360 1.00 73.62 120 PRO A C 1
ATOM 967 O O . PRO A 1 120 ? 11.684 -4.986 -18.247 1.00 73.62 120 PRO A O 1
ATOM 970 N N . VAL A 1 121 ? 12.255 -4.323 -16.180 1.00 71.31 121 VAL A N 1
ATOM 971 C CA . VAL A 1 121 ? 10.924 -3.815 -15.810 1.00 71.31 121 VAL A CA 1
ATOM 972 C C . VAL A 1 121 ? 10.548 -2.617 -16.676 1.00 71.31 121 VAL A C 1
ATOM 974 O O . VAL A 1 121 ? 9.439 -2.557 -17.209 1.00 71.31 121 VAL A O 1
ATOM 977 N N . ARG A 1 122 ? 11.482 -1.678 -16.871 1.00 79.94 122 ARG A N 1
ATOM 978 C CA . ARG A 1 122 ? 11.252 -0.499 -17.721 1.00 79.94 122 ARG A CA 1
ATOM 979 C C . ARG A 1 122 ? 11.017 -0.899 -19.174 1.00 79.94 122 ARG A C 1
ATOM 981 O O . ARG A 1 122 ? 10.165 -0.315 -19.842 1.00 79.94 122 ARG A O 1
ATOM 988 N N . VAL A 1 123 ? 11.714 -1.929 -19.654 1.00 77.62 123 VAL A N 1
ATOM 989 C CA . VAL A 1 123 ? 11.460 -2.466 -20.994 1.00 77.62 123 VAL A CA 1
ATOM 990 C C . VAL A 1 123 ? 10.050 -3.021 -21.117 1.00 77.62 123 VAL A C 1
ATOM 992 O O . VAL A 1 123 ? 9.343 -2.648 -22.054 1.00 77.62 123 VAL A O 1
ATOM 995 N N . SER A 1 124 ? 9.629 -3.872 -20.177 1.00 70.25 124 SER A N 1
ATOM 996 C CA . SER A 1 124 ? 8.278 -4.443 -20.194 1.00 70.25 124 SER A CA 1
ATOM 997 C C . SER A 1 124 ? 7.213 -3.337 -20.202 1.00 70.25 124 SER A C 1
ATOM 999 O O . SER A 1 124 ? 6.306 -3.356 -21.033 1.00 70.25 124 SER A O 1
ATOM 1001 N N . GLN A 1 125 ? 7.395 -2.277 -19.405 1.00 75.19 125 GLN A N 1
ATOM 1002 C CA . GLN A 1 125 ? 6.511 -1.104 -19.415 1.00 75.19 125 GLN A CA 1
ATOM 1003 C C . GLN A 1 125 ? 6.449 -0.407 -20.786 1.00 75.19 125 GLN A C 1
ATOM 1005 O O . GLN A 1 125 ? 5.359 -0.092 -21.269 1.00 75.19 125 GLN A O 1
ATOM 1010 N N . CYS A 1 126 ? 7.592 -0.186 -21.448 1.00 80.50 126 CYS A N 1
ATOM 1011 C CA . CYS A 1 126 ? 7.620 0.396 -22.794 1.00 80.50 126 CYS A CA 1
ATOM 1012 C C . CYS A 1 126 ? 6.922 -0.495 -23.829 1.00 80.50 126 CYS A C 1
ATOM 1014 O O . CYS A 1 126 ? 6.172 0.007 -24.669 1.00 80.50 126 CYS A O 1
ATOM 1016 N N . VAL A 1 127 ? 7.156 -1.807 -23.773 1.00 76.50 127 VAL A N 1
ATOM 1017 C CA . VAL A 1 127 ? 6.547 -2.779 -24.688 1.00 76.50 127 VAL A CA 1
ATOM 1018 C C . VAL A 1 127 ? 5.035 -2.847 -24.478 1.00 76.50 127 VAL A C 1
ATOM 1020 O O . VAL A 1 127 ? 4.293 -2.789 -25.459 1.00 76.50 127 VAL A O 1
ATOM 1023 N N . SER A 1 128 ? 4.569 -2.886 -23.228 1.00 69.56 128 SER A N 1
ATOM 1024 C CA . SER A 1 128 ? 3.144 -2.844 -22.883 1.00 69.56 128 SER A CA 1
ATOM 1025 C C . SER A 1 128 ? 2.483 -1.560 -23.396 1.00 69.56 128 SER A C 1
ATOM 1027 O O . SER A 1 128 ? 1.468 -1.619 -24.094 1.00 69.56 128 SER A O 1
ATOM 1029 N N . TYR A 1 129 ? 3.106 -0.394 -23.179 1.00 78.06 129 TYR A N 1
ATOM 1030 C CA . TYR A 1 129 ? 2.583 0.878 -23.686 1.00 78.06 129 TYR A CA 1
ATOM 1031 C C . TYR A 1 129 ? 2.469 0.894 -25.216 1.00 78.06 129 TYR A C 1
ATOM 1033 O O . TYR A 1 129 ? 1.436 1.290 -25.760 1.00 78.06 129 TYR A O 1
ATOM 1041 N N . LEU A 1 130 ? 3.504 0.419 -25.921 1.00 76.81 130 LEU A N 1
ATOM 1042 C CA . LEU A 1 130 ? 3.470 0.285 -27.377 1.00 76.81 130 LEU A CA 1
ATOM 1043 C C . LEU A 1 130 ? 2.329 -0.639 -27.812 1.00 76.81 130 LEU A C 1
ATOM 1045 O O . LEU A 1 130 ? 1.550 -0.289 -28.692 1.00 76.81 130 LEU A O 1
ATOM 1049 N N . ARG A 1 131 ? 2.180 -1.804 -27.187 1.00 72.12 131 ARG A N 1
ATOM 1050 C CA . ARG A 1 131 ? 1.145 -2.781 -27.549 1.00 72.12 131 ARG A CA 1
ATOM 1051 C C . ARG A 1 131 ? -0.262 -2.257 -27.306 1.00 72.12 131 ARG A C 1
ATOM 1053 O O . ARG A 1 131 ? -1.103 -2.396 -28.194 1.00 72.12 131 ARG A O 1
ATOM 1060 N N . SER A 1 132 ? -0.478 -1.586 -26.178 1.00 73.25 132 SER A N 1
ATOM 1061 C CA . SER A 1 132 ? -1.722 -0.889 -25.850 1.00 73.25 132 SER A CA 1
ATOM 1062 C C . SER A 1 132 ? -2.063 0.178 -26.894 1.00 73.25 132 SER A C 1
ATOM 1064 O O . SER A 1 132 ? -3.169 0.174 -27.436 1.00 73.25 132 SER A O 1
ATOM 1066 N N . MET A 1 133 ? -1.088 1.008 -27.288 1.00 73.50 133 MET A N 1
ATOM 1067 C CA . MET A 1 133 ? -1.262 2.018 -28.342 1.00 73.50 133 MET A CA 1
ATOM 1068 C C . MET A 1 133 ? -1.730 1.410 -29.675 1.00 73.50 133 MET A C 1
ATOM 1070 O O . MET A 1 133 ? -2.483 2.045 -30.411 1.00 73.50 133 MET A O 1
ATOM 1074 N N . PHE A 1 134 ? -1.322 0.176 -29.979 1.00 71.38 134 PHE A N 1
ATOM 1075 C CA . PHE A 1 134 ? -1.711 -0.538 -31.198 1.00 71.38 134 PHE A CA 1
ATOM 1076 C C . PHE A 1 134 ? -2.877 -1.524 -31.007 1.00 71.38 134 PHE A C 1
ATOM 1078 O O . PHE A 1 134 ? -3.153 -2.317 -31.909 1.00 71.38 134 PHE A O 1
ATOM 1085 N N . GLY A 1 135 ? -3.559 -1.510 -29.854 1.00 73.00 135 GLY A N 1
ATOM 1086 C CA . GLY A 1 135 ? -4.683 -2.409 -29.566 1.00 73.00 135 GLY A CA 1
ATOM 1087 C C . GLY A 1 135 ? -4.305 -3.896 -29.572 1.00 73.00 135 GLY A C 1
ATOM 1088 O O . GLY A 1 135 ? -5.149 -4.764 -29.806 1.00 73.00 135 GLY A O 1
ATOM 1089 N N . LEU A 1 136 ? -3.026 -4.216 -29.359 1.00 71.00 136 LEU A N 1
ATOM 1090 C CA . LEU A 1 136 ? -2.549 -5.589 -29.267 1.00 71.00 136 LEU A CA 1
ATOM 1091 C C . LEU A 1 136 ? -2.885 -6.117 -27.870 1.00 71.00 136 LEU A C 1
ATOM 1093 O O . LEU A 1 136 ? -2.220 -5.754 -26.909 1.00 71.00 136 LEU A O 1
ATOM 1097 N N . LYS A 1 137 ? -3.909 -6.978 -27.760 1.00 62.31 137 LYS A N 1
ATOM 1098 C CA . LYS A 1 137 ? -4.272 -7.625 -26.487 1.00 62.31 137 LYS A CA 1
ATOM 1099 C C . LYS A 1 137 ? -3.056 -8.330 -25.872 1.00 62.31 137 LYS A C 1
ATOM 1101 O O . LYS A 1 137 ? -2.425 -9.169 -26.532 1.00 62.31 137 LYS A O 1
ATOM 1106 N N . ASP A 1 138 ? -2.761 -8.001 -24.617 1.00 59.00 138 ASP A N 1
ATOM 1107 C CA . ASP A 1 138 ? -1.746 -8.673 -23.810 1.00 59.00 138 ASP A CA 1
ATOM 1108 C C . ASP A 1 138 ? -2.140 -10.135 -23.644 1.00 59.00 138 ASP A C 1
ATOM 1110 O O . ASP A 1 138 ? -3.130 -10.485 -23.007 1.00 59.00 138 ASP A O 1
ATOM 1114 N N . SER A 1 139 ? -1.408 -10.987 -24.349 1.00 65.31 139 SER A N 1
ATOM 1115 C CA . SER A 1 139 ? -1.637 -12.430 -24.416 1.00 65.31 139 SER A CA 1
ATOM 1116 C C . SER A 1 139 ? -0.457 -13.207 -23.855 1.00 65.31 139 SER A C 1
ATOM 1118 O O . SER A 1 139 ? -0.497 -14.431 -23.873 1.00 65.31 139 SER A O 1
ATOM 1120 N N . ARG A 1 140 ? 0.586 -12.517 -23.377 1.00 71.62 140 ARG A N 1
ATOM 1121 C CA . ARG A 1 140 ? 1.743 -13.159 -22.768 1.00 71.62 140 ARG A CA 1
ATOM 1122 C C . ARG A 1 140 ? 1.877 -12.734 -21.322 1.00 71.62 140 ARG A C 1
ATOM 1124 O O . ARG A 1 140 ? 1.508 -11.617 -20.953 1.00 71.62 140 ARG A O 1
ATOM 1131 N N . ILE A 1 141 ? 2.389 -13.653 -20.523 1.00 84.06 141 ILE A N 1
ATOM 1132 C CA . ILE A 1 141 ? 2.539 -13.468 -19.091 1.00 84.06 141 ILE A CA 1
ATOM 1133 C C . ILE A 1 141 ? 3.558 -12.366 -18.768 1.00 84.06 141 ILE A C 1
ATOM 1135 O O . ILE A 1 141 ? 3.378 -11.646 -17.792 1.00 84.06 141 ILE A O 1
ATOM 1139 N N . GLU A 1 142 ? 4.572 -12.155 -19.618 1.00 81.88 142 GLU A N 1
ATOM 1140 C CA . GLU A 1 142 ? 5.646 -11.183 -19.367 1.00 81.88 142 GLU A CA 1
ATOM 1141 C C . GLU A 1 142 ? 5.221 -9.720 -19.575 1.00 81.88 142 GLU A C 1
ATOM 1143 O O . GLU A 1 142 ? 5.930 -8.792 -19.176 1.00 81.88 142 GLU A O 1
ATOM 1148 N N . ASP A 1 143 ? 4.067 -9.515 -20.214 1.00 73.06 143 ASP A N 1
ATOM 1149 C CA . ASP A 1 143 ? 3.488 -8.192 -20.457 1.00 73.06 143 ASP A CA 1
ATOM 1150 C C . ASP A 1 143 ? 2.614 -7.712 -19.282 1.00 73.06 143 ASP A C 1
ATOM 1152 O O . ASP A 1 143 ? 2.233 -6.542 -19.229 1.00 73.06 143 ASP A O 1
ATOM 1156 N N . LYS A 1 144 ? 2.265 -8.607 -18.349 1.00 76.69 144 LYS A N 1
ATOM 1157 C CA . LYS A 1 144 ? 1.450 -8.285 -17.175 1.00 76.69 144 LYS A CA 1
ATOM 1158 C C . LYS A 1 144 ? 2.327 -7.812 -16.021 1.00 76.69 144 LYS A C 1
ATOM 1160 O O . LYS A 1 144 ? 3.442 -8.292 -15.827 1.00 76.69 144 LYS A O 1
ATOM 1165 N N . ALA A 1 145 ? 1.804 -6.892 -15.210 1.00 78.38 145 ALA A N 1
ATOM 1166 C CA . ALA A 1 145 ? 2.459 -6.539 -13.958 1.00 78.38 145 ALA A CA 1
ATOM 1167 C C . ALA A 1 145 ? 2.546 -7.780 -13.058 1.00 78.38 145 ALA A C 1
ATOM 1169 O O . ALA A 1 145 ? 1.579 -8.528 -12.930 1.00 78.38 145 ALA A O 1
ATOM 1170 N N . LEU A 1 146 ? 3.697 -7.986 -12.411 1.00 82.75 146 LEU A N 1
ATOM 1171 C CA . LEU A 1 146 ? 3.958 -9.195 -11.621 1.00 82.75 146 LEU A CA 1
ATOM 1172 C C . LEU A 1 146 ? 2.920 -9.431 -10.512 1.00 82.75 146 LEU A C 1
ATOM 1174 O O . LEU A 1 146 ? 2.586 -10.574 -10.226 1.00 82.75 146 LEU A O 1
ATOM 1178 N N . GLY A 1 147 ? 2.399 -8.361 -9.903 1.00 74.50 147 GLY A N 1
ATOM 1179 C CA . GLY A 1 147 ? 1.358 -8.448 -8.873 1.00 74.50 147 GLY A CA 1
ATOM 1180 C C . GLY A 1 147 ? -0.035 -8.821 -9.395 1.00 74.50 147 GLY A C 1
ATOM 1181 O O . GLY A 1 147 ? -0.872 -9.238 -8.603 1.00 74.50 147 GLY A O 1
ATOM 1182 N N . ASP A 1 148 ? -0.268 -8.710 -10.706 1.00 81.25 148 ASP A N 1
ATOM 1183 C CA . ASP A 1 148 ? -1.549 -9.021 -11.356 1.00 81.25 148 ASP A CA 1
ATOM 1184 C C . ASP A 1 148 ? -1.561 -10.423 -11.984 1.00 81.25 148 ASP A C 1
ATOM 1186 O O . ASP A 1 148 ? -2.550 -10.830 -12.603 1.00 81.25 148 ASP A O 1
ATOM 1190 N N . LEU A 1 149 ? -0.450 -11.159 -11.876 1.00 85.19 149 LEU A N 1
ATOM 1191 C CA . LEU A 1 149 ? -0.340 -12.503 -12.420 1.00 85.19 149 LEU A CA 1
ATOM 1192 C C . LEU A 1 149 ? -1.257 -13.467 -11.673 1.00 85.19 149 LEU A C 1
ATOM 1194 O O . LEU A 1 149 ? -1.336 -13.489 -10.449 1.00 85.19 149 LEU A O 1
ATOM 1198 N N . THR A 1 150 ? -1.939 -14.315 -12.432 1.00 84.44 150 THR A N 1
ATOM 1199 C CA . THR A 1 150 ? -2.796 -15.373 -11.904 1.00 84.44 150 THR A CA 1
ATOM 1200 C C . THR A 1 150 ? -2.409 -16.720 -12.499 1.00 84.44 150 THR A C 1
ATOM 1202 O O . THR A 1 150 ? -1.744 -16.805 -13.529 1.00 84.44 150 THR A O 1
ATOM 1205 N N . ILE A 1 151 ? -2.891 -17.812 -11.900 1.00 85.31 151 ILE A N 1
ATOM 1206 C CA . ILE A 1 151 ? -2.657 -19.165 -12.429 1.00 85.31 151 ILE A CA 1
ATOM 1207 C C . ILE A 1 151 ? -3.193 -19.350 -13.860 1.00 85.31 151 ILE A C 1
ATOM 1209 O O . ILE A 1 151 ? -2.682 -20.178 -14.601 1.00 85.31 151 ILE A O 1
ATOM 1213 N N . ARG A 1 152 ? -4.202 -18.565 -14.268 1.00 79.25 152 ARG A N 1
ATOM 1214 C CA . ARG A 1 152 ? -4.788 -18.618 -15.620 1.00 79.25 152 ARG A CA 1
ATOM 1215 C C . ARG A 1 152 ? -3.876 -18.018 -16.688 1.00 79.25 152 ARG A C 1
ATOM 1217 O O . ARG A 1 152 ? -4.097 -18.266 -17.868 1.00 79.25 152 ARG A O 1
ATOM 1224 N N . ASP A 1 153 ? -2.891 -17.231 -16.271 1.00 85.06 153 ASP A N 1
ATOM 1225 C CA . ASP A 1 153 ? -1.941 -16.574 -17.166 1.00 85.06 153 ASP A CA 1
ATOM 1226 C C . ASP A 1 153 ? -0.764 -17.481 -17.527 1.00 85.06 153 ASP A C 1
ATOM 1228 O O . ASP A 1 153 ? -0.047 -17.207 -18.485 1.00 85.06 153 ASP A O 1
ATOM 1232 N N . ILE A 1 154 ? -0.583 -18.573 -16.780 1.00 84.94 154 ILE A N 1
ATOM 1233 C CA . ILE A 1 154 ? 0.450 -19.578 -17.007 1.00 84.94 154 ILE A CA 1
ATOM 1234 C C . ILE A 1 154 ? -0.105 -20.618 -17.987 1.00 84.94 154 ILE A C 1
ATOM 1236 O O . ILE A 1 154 ? -0.901 -21.476 -17.607 1.00 84.94 154 ILE A O 1
ATOM 1240 N N . ALA A 1 155 ? 0.310 -20.546 -19.252 1.00 82.38 155 ALA A N 1
ATOM 1241 C CA . ALA A 1 155 ? -0.184 -21.419 -20.319 1.00 82.38 155 ALA A CA 1
ATOM 1242 C C . ALA A 1 155 ? 0.822 -22.508 -20.727 1.00 82.38 155 ALA A C 1
ATOM 1244 O O . ALA A 1 155 ? 0.461 -23.468 -21.409 1.00 82.38 155 ALA A O 1
ATOM 1245 N N . SER A 1 156 ? 2.087 -22.361 -20.336 1.00 83.50 156 SER A N 1
ATOM 1246 C CA . SER A 1 156 ? 3.186 -23.222 -20.766 1.00 83.50 156 SER A CA 1
ATOM 1247 C C . SER A 1 156 ? 4.244 -23.412 -19.680 1.00 83.50 156 SER A C 1
ATOM 1249 O O . SER A 1 156 ? 4.302 -22.673 -18.700 1.00 83.50 156 SER A O 1
ATOM 1251 N N . GLU A 1 157 ? 5.139 -24.385 -19.869 1.00 83.75 157 GLU A N 1
ATOM 1252 C CA . GLU A 1 157 ? 6.283 -24.584 -18.970 1.00 83.75 157 GLU A CA 1
ATOM 1253 C C . GLU A 1 157 ? 7.230 -23.378 -18.919 1.00 83.75 157 GLU A C 1
ATOM 1255 O O . GLU A 1 157 ? 7.800 -23.105 -17.863 1.00 83.75 157 GLU A O 1
ATOM 1260 N N . ALA A 1 158 ? 7.356 -22.636 -20.022 1.00 83.44 158 ALA A N 1
ATOM 1261 C CA . ALA A 1 158 ? 8.169 -21.426 -20.080 1.00 83.44 158 ALA A CA 1
ATOM 1262 C C . ALA A 1 158 ? 7.589 -20.306 -19.202 1.00 83.44 158 ALA A C 1
ATOM 1264 O O . ALA A 1 158 ? 8.349 -19.593 -18.551 1.00 83.44 158 ALA A O 1
ATOM 1265 N N . ASP A 1 159 ? 6.260 -20.198 -19.120 1.00 88.69 159 ASP A N 1
ATOM 1266 C CA . ASP A 1 159 ? 5.592 -19.225 -18.247 1.00 88.69 159 ASP A CA 1
ATOM 1267 C C . ASP A 1 159 ? 5.837 -19.554 -16.767 1.00 88.69 159 ASP A C 1
ATOM 1269 O O . ASP A 1 159 ? 6.042 -18.660 -15.950 1.00 88.69 159 ASP A O 1
ATOM 1273 N N . ILE A 1 160 ? 5.878 -20.846 -16.417 1.00 93.44 160 ILE A N 1
ATOM 1274 C CA . ILE A 1 160 ? 6.215 -21.305 -15.059 1.00 93.44 160 ILE A CA 1
ATOM 1275 C C . ILE A 1 160 ? 7.641 -20.888 -14.699 1.00 93.44 160 ILE A C 1
ATOM 1277 O O . ILE A 1 160 ? 7.880 -20.383 -13.600 1.00 93.44 160 ILE A O 1
ATOM 1281 N N . ASP A 1 161 ? 8.586 -21.110 -15.615 1.00 93.31 161 ASP A N 1
ATOM 1282 C CA . ASP A 1 161 ? 9.985 -20.738 -15.418 1.00 93.31 161 ASP A CA 1
ATOM 1283 C C . ASP A 1 161 ? 10.143 -19.215 -15.323 1.00 93.31 161 ASP A C 1
ATOM 1285 O O . ASP A 1 161 ? 10.828 -18.746 -14.419 1.00 93.31 161 ASP A O 1
ATOM 1289 N N . TYR A 1 162 ? 9.425 -18.447 -16.150 1.00 93.56 162 TYR A N 1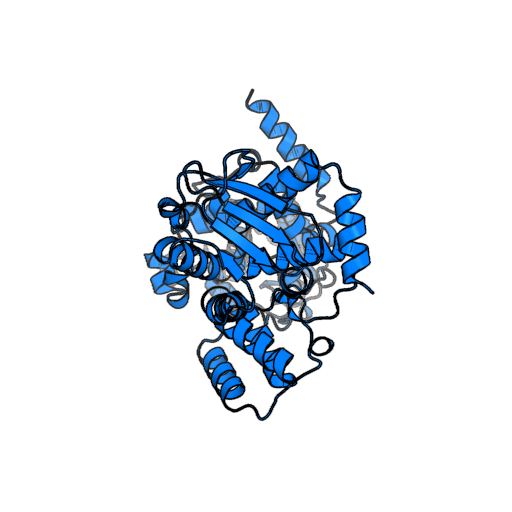
ATOM 1290 C CA . TYR A 1 162 ? 9.368 -16.989 -16.046 1.00 93.56 162 TYR A CA 1
ATOM 1291 C C . TYR A 1 162 ? 8.873 -16.537 -14.668 1.00 93.56 162 TYR A C 1
ATOM 1293 O O . TYR A 1 162 ? 9.571 -15.792 -13.988 1.00 93.56 162 TYR A O 1
ATOM 1301 N N . VAL A 1 163 ? 7.712 -17.018 -14.208 1.00 94.75 163 VAL A N 1
ATOM 1302 C CA . VAL A 1 163 ? 7.144 -16.639 -12.900 1.00 94.75 163 VAL A CA 1
ATOM 1303 C C . VAL A 1 163 ? 8.090 -17.001 -11.754 1.00 94.75 163 VAL A C 1
ATOM 1305 O O . VAL A 1 163 ? 8.292 -16.195 -10.843 1.00 94.75 163 VAL A O 1
ATOM 1308 N N . ARG A 1 164 ? 8.717 -18.184 -11.806 1.00 97.00 164 ARG A N 1
ATOM 1309 C CA . ARG A 1 164 ? 9.746 -18.601 -10.842 1.00 97.00 164 ARG A CA 1
ATOM 1310 C C . ARG A 1 164 ? 10.941 -17.649 -10.853 1.00 97.00 164 ARG A C 1
ATOM 1312 O O . ARG A 1 164 ? 11.403 -17.249 -9.789 1.00 97.00 164 ARG A O 1
ATOM 1319 N N . ASP A 1 165 ? 11.464 -17.315 -12.025 1.00 94.69 165 ASP A N 1
ATOM 1320 C CA . ASP A 1 165 ? 12.664 -16.486 -12.147 1.00 94.69 165 ASP A CA 1
ATOM 1321 C C . ASP A 1 165 ? 12.382 -15.044 -11.716 1.00 94.69 165 ASP A C 1
ATOM 1323 O O . ASP A 1 165 ? 13.205 -14.440 -11.030 1.00 94.69 165 ASP A O 1
ATOM 1327 N N . GLN A 1 166 ? 11.182 -14.528 -12.000 1.00 93.94 166 GLN A N 1
ATOM 1328 C CA . GLN A 1 166 ? 10.718 -13.253 -11.456 1.00 93.94 166 GLN A CA 1
ATOM 1329 C C . GLN A 1 166 ? 10.605 -13.303 -9.930 1.00 93.94 166 GLN A C 1
ATOM 1331 O O . GLN A 1 166 ? 11.063 -12.375 -9.272 1.00 93.94 166 GLN A O 1
ATOM 1336 N N . ALA A 1 167 ? 10.083 -14.391 -9.349 1.00 94.88 167 ALA A N 1
ATOM 1337 C CA . ALA A 1 167 ? 10.040 -14.568 -7.896 1.00 94.88 167 ALA A CA 1
ATOM 1338 C C . ALA A 1 167 ? 11.437 -14.465 -7.262 1.00 94.88 167 ALA A C 1
ATOM 1340 O O . ALA A 1 167 ? 11.616 -13.745 -6.283 1.00 94.88 167 ALA A O 1
ATOM 1341 N N . LEU A 1 168 ? 12.434 -15.134 -7.855 1.00 94.50 168 LEU A N 1
ATOM 1342 C CA . LEU A 1 168 ? 13.830 -15.065 -7.411 1.00 94.50 168 LEU A CA 1
ATOM 1343 C C . LEU A 1 168 ? 14.424 -13.664 -7.590 1.00 94.50 168 LEU A C 1
ATOM 1345 O O . LEU A 1 168 ? 15.142 -13.196 -6.712 1.00 94.50 168 LEU A O 1
ATOM 1349 N N . ALA A 1 169 ? 14.120 -12.987 -8.699 1.00 87.12 169 ALA A N 1
ATOM 1350 C CA . ALA A 1 169 ? 14.603 -11.634 -8.955 1.00 87.12 169 ALA A CA 1
ATOM 1351 C C . ALA A 1 169 ? 14.083 -10.639 -7.906 1.00 87.12 169 ALA A C 1
ATOM 1353 O O . ALA A 1 169 ? 14.832 -9.767 -7.464 1.00 87.12 169 ALA A O 1
ATOM 1354 N N . VAL A 1 170 ? 12.828 -10.801 -7.466 1.00 81.56 170 VAL A N 1
ATOM 1355 C CA . VAL A 1 170 ? 12.202 -9.890 -6.501 1.00 81.56 170 VAL A CA 1
ATOM 1356 C C . VAL A 1 170 ? 12.393 -10.280 -5.034 1.00 81.56 170 VAL A C 1
ATOM 1358 O O . VAL A 1 170 ? 12.067 -9.486 -4.151 1.00 81.56 170 VAL A O 1
ATOM 1361 N N . GLU A 1 171 ? 12.957 -11.456 -4.736 1.00 90.19 171 GLU A N 1
ATOM 1362 C CA . GLU A 1 171 ? 13.046 -11.991 -3.366 1.00 90.19 171 GLU A CA 1
ATOM 1363 C C . GLU A 1 171 ? 13.828 -11.099 -2.396 1.00 90.19 171 GLU A C 1
ATOM 1365 O O . GLU A 1 171 ? 13.535 -11.076 -1.201 1.00 90.19 171 GLU A O 1
ATOM 1370 N N . GLY A 1 172 ? 14.799 -10.340 -2.907 1.00 74.88 172 GLY A N 1
ATOM 1371 C CA . GLY A 1 172 ? 15.607 -9.428 -2.102 1.00 74.88 172 GLY A CA 1
ATOM 1372 C C . GLY A 1 172 ? 14.893 -8.131 -1.719 1.00 74.88 172 GLY A C 1
ATOM 1373 O O . GLY A 1 172 ? 15.242 -7.536 -0.702 1.00 74.88 172 GLY A O 1
ATOM 1374 N N . HIS A 1 173 ? 13.911 -7.675 -2.499 1.00 68.62 173 HIS A N 1
ATOM 1375 C CA . HIS A 1 173 ? 13.314 -6.343 -2.330 1.00 68.62 173 HIS A CA 1
ATOM 1376 C C . HIS A 1 173 ? 11.798 -6.358 -2.097 1.00 68.62 173 HIS A C 1
ATOM 1378 O O . HIS A 1 173 ? 11.268 -5.420 -1.510 1.00 68.62 173 HIS A O 1
ATOM 1384 N N . CYS A 1 174 ? 11.088 -7.409 -2.517 1.00 73.69 174 CYS A N 1
ATOM 1385 C CA . CYS A 1 174 ? 9.654 -7.573 -2.288 1.00 73.69 174 CYS A CA 1
ATOM 1386 C C . CYS A 1 174 ? 9.316 -9.032 -1.918 1.00 73.69 174 CYS A C 1
ATOM 1388 O O . CYS A 1 174 ? 8.783 -9.778 -2.743 1.00 73.69 174 CYS A O 1
ATOM 1390 N N . PRO A 1 175 ? 9.600 -9.459 -0.671 1.00 82.31 175 PRO A N 1
ATOM 1391 C CA . PRO A 1 175 ? 9.338 -10.822 -0.197 1.00 82.31 175 PRO A CA 1
ATOM 1392 C C . PRO A 1 175 ? 7.908 -11.322 -0.397 1.00 82.31 175 PRO A C 1
ATOM 1394 O O . PRO A 1 175 ? 7.707 -12.477 -0.762 1.00 82.31 175 PRO A O 1
ATOM 1397 N N . ALA A 1 176 ? 6.914 -10.451 -0.187 1.00 77.50 176 ALA A N 1
ATOM 1398 C CA . ALA A 1 176 ? 5.503 -10.792 -0.358 1.00 77.50 176 ALA A CA 1
ATOM 1399 C C . ALA A 1 176 ? 5.199 -11.199 -1.806 1.00 77.50 176 ALA A C 1
ATOM 1401 O O . ALA A 1 176 ? 4.574 -12.229 -2.061 1.00 77.50 176 ALA A O 1
ATOM 1402 N N . LEU A 1 177 ? 5.688 -10.401 -2.762 1.00 83.06 177 LEU A N 1
ATOM 1403 C CA . LEU A 1 177 ? 5.532 -10.674 -4.185 1.00 83.06 177 LEU A CA 1
ATOM 1404 C C . LEU A 1 177 ? 6.333 -11.911 -4.594 1.00 83.06 177 LEU A C 1
ATOM 1406 O O . LEU A 1 177 ? 5.818 -12.747 -5.328 1.00 83.06 177 LEU A O 1
ATOM 1410 N N . ALA A 1 178 ? 7.555 -12.068 -4.080 1.00 91.31 178 ALA A N 1
ATOM 1411 C CA . ALA A 1 178 ? 8.373 -13.254 -4.319 1.00 91.31 178 ALA A CA 1
ATOM 1412 C C . ALA A 1 178 ? 7.644 -14.533 -3.893 1.00 91.31 178 ALA A C 1
ATOM 1414 O O . ALA A 1 178 ? 7.556 -15.490 -4.661 1.00 91.31 178 ALA A O 1
ATOM 1415 N N . LEU A 1 179 ? 7.059 -14.532 -2.693 1.00 91.00 179 LEU A N 1
ATOM 1416 C CA . LEU A 1 179 ? 6.271 -15.651 -2.197 1.00 91.00 179 LEU A CA 1
ATOM 1417 C C . LEU A 1 179 ? 5.036 -15.909 -3.064 1.00 91.00 179 LEU A C 1
ATOM 1419 O O . LEU A 1 179 ? 4.777 -17.057 -3.427 1.00 91.00 179 LEU A O 1
ATOM 1423 N N . HIS A 1 180 ? 4.293 -14.859 -3.417 1.00 86.44 180 HIS A N 1
ATOM 1424 C CA . HIS A 1 180 ? 3.116 -14.969 -4.274 1.00 86.44 180 HIS A CA 1
ATOM 1425 C C . HIS A 1 180 ? 3.451 -15.606 -5.632 1.00 86.44 180 HIS A C 1
ATOM 1427 O O . HIS A 1 180 ? 2.843 -16.606 -6.017 1.00 86.44 180 HIS A O 1
ATOM 1433 N N . LEU A 1 181 ? 4.469 -15.084 -6.320 1.00 93.62 181 LEU A N 1
ATOM 1434 C CA . LEU A 1 181 ? 4.941 -15.612 -7.598 1.00 93.62 181 LEU A CA 1
ATOM 1435 C C . LEU A 1 181 ? 5.431 -17.061 -7.454 1.00 93.62 181 LEU A C 1
ATOM 1437 O O . LEU A 1 181 ? 5.082 -17.922 -8.260 1.00 93.62 181 LEU A O 1
ATOM 1441 N N . MET A 1 182 ? 6.166 -17.382 -6.386 1.00 97.06 182 MET A N 1
ATOM 1442 C CA . MET A 1 182 ? 6.628 -18.751 -6.147 1.00 97.06 182 MET A CA 1
ATOM 1443 C C . MET A 1 182 ? 5.461 -19.722 -5.893 1.00 97.06 182 MET A C 1
ATOM 1445 O O . MET A 1 182 ? 5.507 -20.869 -6.342 1.00 97.06 182 MET A O 1
ATOM 1449 N N . HIS A 1 183 ? 4.381 -19.275 -5.242 1.00 90.00 183 HIS A N 1
ATOM 1450 C CA . HIS A 1 183 ? 3.149 -20.055 -5.107 1.00 90.00 183 HIS A CA 1
ATOM 1451 C C . HIS A 1 183 ? 2.444 -20.285 -6.445 1.00 90.00 183 HIS A C 1
ATOM 1453 O O . HIS A 1 183 ? 1.993 -21.404 -6.688 1.00 90.00 183 HIS A O 1
ATOM 1459 N N . LEU A 1 184 ? 2.378 -19.279 -7.323 1.00 90.56 184 LEU A N 1
ATOM 1460 C CA . LEU A 1 184 ? 1.835 -19.441 -8.676 1.00 90.56 184 LEU A CA 1
ATOM 1461 C C . LEU A 1 184 ? 2.643 -20.467 -9.481 1.00 90.56 184 LEU A C 1
ATOM 1463 O O . LEU A 1 184 ? 2.068 -21.395 -10.054 1.00 90.56 184 LEU A O 1
ATOM 1467 N N . ALA A 1 185 ? 3.975 -20.360 -9.451 1.00 96.38 185 ALA A N 1
ATOM 1468 C CA . ALA A 1 185 ? 4.860 -21.325 -10.095 1.00 96.38 185 ALA A CA 1
ATOM 1469 C C . ALA A 1 185 ? 4.672 -22.744 -9.521 1.00 96.38 185 ALA A C 1
ATOM 1471 O O . ALA A 1 185 ? 4.653 -23.723 -10.269 1.00 96.38 185 ALA A O 1
ATOM 1472 N N . HIS A 1 186 ? 4.482 -22.875 -8.203 1.00 96.00 186 HIS A N 1
ATOM 1473 C CA . HIS A 1 186 ? 4.233 -24.166 -7.557 1.00 96.00 186 HIS A CA 1
ATOM 1474 C C . HIS A 1 186 ? 2.874 -24.760 -7.919 1.00 96.00 186 HIS A C 1
ATOM 1476 O O . HIS A 1 186 ? 2.796 -25.954 -8.187 1.00 96.00 186 HIS A O 1
ATOM 1482 N N . ALA A 1 187 ? 1.817 -23.948 -7.960 1.00 83.38 187 ALA A N 1
ATOM 1483 C CA . ALA A 1 187 ? 0.490 -24.396 -8.364 1.00 83.38 187 ALA A CA 1
ATOM 1484 C C . ALA A 1 187 ? 0.498 -24.939 -9.803 1.00 83.38 187 ALA A C 1
ATOM 1486 O O . ALA A 1 187 ? -0.130 -25.961 -10.074 1.00 83.38 187 ALA A O 1
ATOM 1487 N N . ALA A 1 188 ? 1.262 -24.306 -10.698 1.00 88.88 188 ALA A N 1
ATOM 1488 C CA . ALA A 1 188 ? 1.420 -24.757 -12.077 1.00 88.88 188 ALA A CA 1
ATOM 1489 C C . ALA A 1 188 ? 2.360 -25.971 -12.229 1.00 88.88 188 ALA A C 1
ATOM 1491 O O . ALA A 1 188 ? 2.146 -26.811 -13.102 1.00 88.88 188 ALA A O 1
ATOM 1492 N N . ARG A 1 189 ? 3.387 -26.108 -11.372 1.00 96.56 189 ARG A N 1
ATOM 1493 C CA . ARG A 1 189 ? 4.326 -27.251 -11.360 1.00 96.56 189 ARG A CA 1
ATOM 1494 C C . ARG A 1 189 ? 4.535 -27.815 -9.941 1.00 96.56 189 ARG A C 1
ATOM 1496 O O . ARG A 1 189 ? 5.624 -27.666 -9.373 1.00 96.56 189 ARG A O 1
ATOM 1503 N N . PRO A 1 190 ? 3.560 -28.559 -9.374 1.00 92.06 190 PRO A N 1
ATOM 1504 C CA . PRO A 1 190 ? 3.611 -29.001 -7.970 1.00 92.06 190 PRO A CA 1
ATOM 1505 C C . PRO A 1 190 ? 4.776 -29.941 -7.646 1.00 92.06 190 PRO A C 1
ATOM 1507 O O . PRO A 1 190 ? 5.288 -29.964 -6.528 1.00 92.06 190 PRO A O 1
ATOM 1510 N N . LYS A 1 191 ? 5.225 -30.718 -8.638 1.00 94.56 191 LYS A N 1
ATOM 1511 C CA . LYS A 1 191 ? 6.334 -31.674 -8.500 1.00 94.56 191 LYS A CA 1
ATOM 1512 C C . LYS A 1 191 ? 7.719 -31.046 -8.720 1.00 94.56 191 LYS A C 1
ATOM 1514 O O . LYS A 1 191 ? 8.706 -31.769 -8.683 1.00 94.56 191 LYS A O 1
ATOM 1519 N N . GLY A 1 192 ? 7.816 -29.733 -8.958 1.00 95.56 192 GLY A N 1
ATOM 1520 C CA . GLY A 1 192 ? 9.090 -29.045 -9.189 1.00 95.56 192 GLY A CA 1
ATOM 1521 C C . GLY A 1 192 ? 9.948 -28.971 -7.914 1.00 95.56 192 GLY A C 1
ATOM 1522 O O . GLY A 1 192 ? 9.608 -28.193 -7.019 1.00 95.56 192 GLY A O 1
ATOM 1523 N N . PRO A 1 193 ? 11.073 -29.710 -7.807 1.00 95.62 193 PRO A N 1
ATOM 1524 C CA . PRO A 1 193 ? 11.834 -29.812 -6.557 1.00 95.62 193 PRO A CA 1
ATOM 1525 C C . PRO A 1 193 ? 12.468 -28.480 -6.141 1.00 95.62 193 PRO A C 1
ATOM 1527 O O . PRO A 1 193 ? 12.484 -28.147 -4.959 1.00 95.62 193 PRO A O 1
ATOM 1530 N N . PHE A 1 194 ? 12.931 -27.681 -7.109 1.00 97.19 194 PHE A N 1
ATOM 1531 C CA . PHE A 1 194 ? 13.488 -26.353 -6.847 1.00 97.19 194 PHE A CA 1
ATOM 1532 C C . PHE A 1 194 ? 12.444 -25.392 -6.265 1.00 97.19 194 PHE A C 1
ATOM 1534 O O . PHE A 1 194 ? 12.700 -24.763 -5.242 1.00 97.19 194 PHE A O 1
ATOM 1541 N N . ILE A 1 195 ? 11.266 -25.307 -6.898 1.00 97.31 195 ILE A N 1
ATOM 1542 C CA . ILE A 1 195 ? 10.173 -24.419 -6.474 1.00 97.31 195 ILE A CA 1
ATOM 1543 C C . ILE A 1 195 ? 9.724 -24.791 -5.057 1.00 97.31 195 ILE A C 1
ATOM 1545 O O . ILE A 1 195 ? 9.579 -23.920 -4.205 1.00 97.31 195 ILE A O 1
ATOM 1549 N N . ARG A 1 196 ? 9.577 -26.094 -4.781 1.00 96.94 196 ARG A N 1
ATOM 1550 C CA . ARG A 1 196 ? 9.223 -26.589 -3.448 1.00 96.94 196 ARG A CA 1
ATOM 1551 C C . ARG A 1 196 ? 10.268 -26.207 -2.400 1.00 96.94 196 ARG A C 1
ATOM 1553 O O . ARG A 1 196 ? 9.909 -25.606 -1.396 1.00 96.94 196 ARG A O 1
ATOM 1560 N N . ARG A 1 197 ? 11.553 -26.476 -2.667 1.00 97.81 197 ARG A N 1
ATOM 1561 C CA . ARG A 1 197 ? 12.653 -26.087 -1.770 1.00 97.81 197 ARG A CA 1
ATOM 1562 C C . ARG A 1 197 ? 12.642 -24.583 -1.489 1.00 97.81 197 ARG A C 1
ATOM 1564 O O . ARG A 1 197 ? 12.817 -24.184 -0.346 1.00 97.81 197 ARG A O 1
ATOM 1571 N N . LYS A 1 198 ? 12.395 -23.753 -2.508 1.00 97.25 198 LYS A N 1
ATOM 1572 C CA . LYS A 1 198 ? 12.316 -22.297 -2.347 1.00 97.25 198 LYS A CA 1
ATOM 1573 C C . LYS A 1 198 ? 11.114 -21.837 -1.527 1.00 97.25 198 LYS A C 1
ATOM 1575 O O . LYS A 1 198 ? 11.280 -20.958 -0.692 1.00 97.25 198 LYS A O 1
ATOM 1580 N N . LEU A 1 199 ? 9.939 -22.442 -1.701 1.00 94.12 199 LEU A N 1
ATOM 1581 C CA . LEU A 1 199 ? 8.797 -22.173 -0.821 1.00 94.12 199 LEU A CA 1
ATOM 1582 C C . LEU A 1 199 ? 9.094 -22.550 0.632 1.00 94.12 199 LEU A C 1
ATOM 1584 O O . LEU A 1 199 ? 8.724 -21.809 1.537 1.00 94.12 199 LEU A O 1
ATOM 1588 N N . ASP A 1 200 ? 9.787 -23.663 0.866 1.00 93.50 200 ASP A N 1
ATOM 1589 C CA . ASP A 1 200 ? 10.185 -24.067 2.217 1.00 93.50 200 ASP A CA 1
ATOM 1590 C C . ASP A 1 200 ? 11.229 -23.098 2.814 1.00 93.50 200 ASP A C 1
ATOM 1592 O O . ASP A 1 200 ? 11.126 -22.729 3.983 1.00 93.50 200 ASP A O 1
ATOM 1596 N N . GLU A 1 201 ? 12.168 -22.586 2.006 1.00 93.50 201 GLU A N 1
ATOM 1597 C CA . GLU A 1 201 ? 13.065 -21.487 2.401 1.00 93.50 201 GLU A CA 1
ATOM 1598 C C . GLU A 1 201 ? 12.293 -20.198 2.739 1.00 93.50 201 GLU A C 1
ATOM 1600 O O . GLU A 1 201 ? 12.613 -19.532 3.723 1.00 93.50 201 GLU A O 1
ATOM 1605 N N . TYR A 1 202 ? 11.287 -19.826 1.941 1.00 93.19 202 TYR A N 1
ATOM 1606 C CA . TYR A 1 202 ? 10.464 -18.632 2.172 1.00 93.19 202 TYR A CA 1
ATOM 1607 C C . TYR A 1 202 ? 9.632 -18.755 3.450 1.00 93.19 202 TYR A C 1
ATOM 1609 O O . TYR A 1 202 ? 9.609 -17.822 4.253 1.00 93.19 202 TYR A O 1
ATOM 1617 N N . ARG A 1 203 ? 9.051 -19.932 3.703 1.00 84.81 203 ARG A N 1
ATOM 1618 C CA . ARG A 1 203 ? 8.376 -20.273 4.964 1.00 84.81 203 ARG A CA 1
ATOM 1619 C C . ARG A 1 203 ? 9.302 -20.160 6.163 1.00 84.81 203 ARG A C 1
ATOM 1621 O O . ARG A 1 203 ? 8.929 -19.553 7.162 1.00 84.81 203 ARG A O 1
ATOM 1628 N N . ALA A 1 204 ? 10.516 -20.702 6.059 1.00 83.88 204 ALA A N 1
ATOM 1629 C CA . ALA A 1 204 ? 11.520 -20.614 7.118 1.00 83.88 204 ALA A CA 1
ATOM 1630 C C . ALA A 1 204 ? 11.956 -19.163 7.396 1.00 83.88 204 ALA A C 1
ATOM 1632 O O . ALA A 1 204 ? 12.305 -18.832 8.526 1.00 83.88 204 ALA A O 1
ATOM 1633 N N . LYS A 1 205 ? 11.899 -18.289 6.383 1.00 81.75 205 LYS A N 1
ATOM 1634 C CA . LYS A 1 205 ? 12.113 -16.835 6.501 1.00 81.75 205 LYS A CA 1
ATOM 1635 C C . LYS A 1 205 ? 10.851 -16.054 6.887 1.00 81.75 205 LYS A C 1
ATOM 1637 O O . LYS A 1 205 ? 10.884 -14.828 6.901 1.00 81.75 205 LYS A O 1
ATOM 1642 N N . GLU A 1 206 ? 9.751 -16.747 7.166 1.00 80.56 206 GLU A N 1
ATOM 1643 C CA . GLU A 1 206 ? 8.448 -16.174 7.505 1.00 80.56 206 GLU A CA 1
ATOM 1644 C C . GLU A 1 206 ? 7.854 -15.241 6.436 1.00 80.56 206 GLU A C 1
ATOM 1646 O O . GLU A 1 206 ? 7.038 -14.376 6.759 1.00 80.56 206 GLU A O 1
ATOM 1651 N N . PHE A 1 207 ? 8.192 -15.427 5.153 1.00 81.25 207 PHE A N 1
ATOM 1652 C CA . PHE A 1 207 ? 7.581 -14.647 4.066 1.00 81.25 207 PHE A CA 1
ATOM 1653 C C . PHE A 1 207 ? 6.060 -14.827 4.045 1.00 81.25 207 PHE A C 1
ATOM 1655 O O . PHE A 1 207 ? 5.332 -13.900 3.713 1.00 81.25 207 PHE A O 1
ATOM 1662 N N . ASP A 1 208 ? 5.569 -15.988 4.476 1.00 70.75 208 ASP A N 1
ATOM 1663 C CA . ASP A 1 208 ? 4.146 -16.301 4.592 1.00 70.75 208 ASP A CA 1
ATOM 1664 C C . ASP A 1 208 ? 3.420 -15.368 5.566 1.00 70.75 208 ASP A C 1
ATOM 1666 O O . ASP A 1 208 ? 2.223 -15.150 5.425 1.00 70.75 208 ASP A O 1
ATOM 1670 N N . ARG A 1 209 ? 4.124 -14.763 6.529 1.00 65.56 209 ARG A N 1
ATOM 1671 C CA . ARG A 1 209 ? 3.539 -13.759 7.431 1.00 65.56 209 ARG A CA 1
ATOM 1672 C C . ARG A 1 209 ? 3.404 -12.388 6.771 1.00 65.56 209 ARG A C 1
ATOM 1674 O O . ARG A 1 209 ? 2.689 -11.529 7.285 1.00 65.56 209 ARG A O 1
ATOM 1681 N N . ILE A 1 210 ? 4.064 -12.181 5.636 1.00 63.34 210 ILE A N 1
ATOM 1682 C CA . ILE A 1 210 ? 4.061 -10.934 4.886 1.00 63.34 210 ILE A CA 1
ATOM 1683 C C . ILE A 1 210 ? 2.851 -10.956 3.943 1.00 63.34 210 ILE A C 1
ATOM 1685 O O . ILE A 1 210 ? 2.875 -11.546 2.869 1.00 63.34 210 ILE A O 1
ATOM 1689 N N . GLY A 1 211 ? 1.753 -10.336 4.377 1.00 54.00 211 GLY A N 1
ATOM 1690 C CA . GLY A 1 211 ? 0.522 -10.209 3.588 1.00 54.00 211 GLY A CA 1
ATOM 1691 C C . GLY A 1 211 ? -0.567 -11.238 3.905 1.00 54.00 211 GLY A C 1
ATOM 1692 O O . GLY A 1 211 ? -1.723 -10.995 3.569 1.00 54.00 211 GLY A O 1
ATOM 1693 N N . GLN A 1 212 ? -0.270 -12.324 4.633 1.00 47.56 212 GLN A N 1
ATOM 1694 C CA . GLN A 1 212 ? -1.312 -13.157 5.248 1.00 47.56 212 GLN A CA 1
ATOM 1695 C C . GLN A 1 212 ? -1.814 -12.515 6.543 1.00 47.56 212 GLN A C 1
ATOM 1697 O O . GLN A 1 212 ? -1.689 -13.064 7.641 1.00 47.56 212 GLN A O 1
ATOM 1702 N N . HIS A 1 213 ? -2.487 -11.377 6.411 1.00 51.91 213 HIS A N 1
ATOM 1703 C CA . HIS A 1 213 ? -3.557 -11.075 7.350 1.00 51.91 213 HIS A CA 1
ATOM 1704 C C . HIS A 1 213 ? -4.698 -12.044 7.028 1.00 51.91 213 HIS A C 1
ATOM 1706 O O . HIS A 1 213 ? -5.679 -11.671 6.393 1.00 51.91 213 HIS A O 1
ATOM 1712 N N . LYS A 1 214 ? -4.574 -13.327 7.421 1.00 52.50 214 LYS A N 1
ATOM 1713 C CA . LYS A 1 214 ? -5.782 -14.130 7.672 1.00 52.50 214 LYS A CA 1
ATOM 1714 C C . LYS A 1 214 ? -6.678 -13.225 8.500 1.00 52.50 214 LYS A C 1
ATOM 1716 O O . LYS A 1 214 ? -6.165 -12.714 9.494 1.00 52.50 214 LYS A O 1
ATOM 1721 N N . LEU A 1 215 ? -7.922 -13.005 8.063 1.00 65.00 215 LEU A N 1
ATOM 1722 C CA . LEU A 1 215 ? -8.888 -12.166 8.774 1.00 65.00 215 LEU A CA 1
ATOM 1723 C C . LEU A 1 215 ? -8.879 -12.625 10.228 1.00 65.00 215 LEU A C 1
ATOM 1725 O O . LEU A 1 215 ? -9.392 -13.697 10.557 1.00 65.00 215 LEU A O 1
ATOM 1729 N N . ARG A 1 216 ? -8.158 -11.888 11.073 1.00 74.69 216 ARG A N 1
ATOM 1730 C CA . ARG A 1 216 ? -8.095 -12.219 12.483 1.00 74.69 216 ARG A CA 1
ATOM 1731 C C . ARG A 1 216 ? -9.453 -11.814 13.037 1.00 74.69 216 ARG A C 1
ATOM 1733 O O . ARG A 1 216 ? -9.996 -10.794 12.590 1.00 74.69 216 ARG A O 1
ATOM 1740 N N . PRO A 1 217 ? -10.017 -12.601 13.964 1.00 88.38 217 PRO A N 1
ATOM 1741 C CA . PRO A 1 217 ? -11.114 -12.107 14.776 1.00 88.38 217 PRO A CA 1
ATOM 1742 C C . PRO A 1 217 ? -10.738 -10.718 15.290 1.00 88.38 217 PRO A C 1
ATOM 1744 O O . PRO A 1 217 ? -9.595 -10.505 15.703 1.00 88.38 217 PRO A O 1
ATOM 1747 N N . LEU A 1 218 ? -11.658 -9.763 15.181 1.00 94.56 218 LEU A N 1
ATOM 1748 C CA . LEU A 1 218 ? -11.391 -8.424 15.682 1.00 94.56 218 LEU A CA 1
ATOM 1749 C C . LEU A 1 218 ? -11.290 -8.510 17.202 1.00 94.56 218 LEU A C 1
ATOM 1751 O O . LEU A 1 218 ? -12.198 -9.005 17.869 1.00 94.56 218 LEU A O 1
ATOM 1755 N N . GLU A 1 219 ? -10.165 -8.043 17.718 1.00 96.19 219 GLU A N 1
ATOM 1756 C CA . GLU A 1 219 ? -9.865 -8.013 19.140 1.00 96.19 219 GLU A CA 1
ATOM 1757 C C . GLU A 1 219 ? -10.109 -6.599 19.677 1.00 96.19 219 GLU A C 1
ATOM 1759 O O . GLU A 1 219 ? -9.687 -5.599 19.087 1.00 96.19 219 GLU A O 1
ATOM 1764 N N . VAL A 1 220 ? -10.838 -6.515 20.785 1.00 97.94 220 VAL A N 1
ATOM 1765 C CA . VAL A 1 220 ? -11.299 -5.272 21.404 1.00 97.94 220 VAL A CA 1
ATOM 1766 C C . VAL A 1 220 ? -10.933 -5.238 22.880 1.00 97.94 220 VAL A C 1
ATOM 1768 O O . VAL A 1 220 ? -10.771 -6.264 23.534 1.00 97.94 220 VAL A O 1
ATOM 1771 N N . ILE A 1 221 ? -10.801 -4.032 23.417 1.00 98.06 221 ILE A N 1
ATOM 1772 C CA . ILE A 1 221 ? -10.567 -3.807 24.838 1.00 98.06 221 ILE A CA 1
ATOM 1773 C C . ILE A 1 221 ? -11.922 -3.739 25.548 1.00 98.06 221 ILE A C 1
ATOM 1775 O O . ILE A 1 221 ? -12.716 -2.862 25.190 1.00 98.06 221 ILE A O 1
ATOM 1779 N N . PRO A 1 222 ? -12.195 -4.588 26.555 1.00 97.88 222 PRO A N 1
ATOM 1780 C CA . PRO A 1 222 ? -13.400 -4.451 27.367 1.00 97.88 222 PRO A CA 1
ATOM 1781 C C . PRO A 1 222 ? -13.419 -3.086 28.063 1.00 97.88 222 PRO A C 1
ATOM 1783 O O . PRO A 1 222 ? -12.482 -2.729 28.776 1.00 97.88 222 PRO A O 1
ATOM 1786 N N . VAL A 1 223 ? -14.499 -2.326 27.888 1.00 97.44 223 VAL A N 1
ATOM 1787 C CA . VAL A 1 223 ? -14.808 -1.171 28.747 1.00 97.44 223 VAL A CA 1
ATOM 1788 C C . VAL A 1 223 ? -15.583 -1.677 29.958 1.00 97.44 223 VAL A C 1
ATOM 1790 O O . VAL A 1 223 ? -15.145 -1.516 31.090 1.00 97.44 223 VAL A O 1
ATOM 1793 N N . VAL A 1 224 ? -16.692 -2.370 29.699 1.00 96.75 224 VAL A N 1
ATOM 1794 C CA . VAL A 1 224 ? -17.454 -3.144 30.682 1.00 96.75 224 VAL A CA 1
ATOM 1795 C C . VAL A 1 224 ? -17.775 -4.483 30.032 1.00 96.75 224 VAL A C 1
ATOM 1797 O O . VAL A 1 224 ? -18.367 -4.511 28.951 1.00 96.75 224 VAL A O 1
ATOM 1800 N N . GLU A 1 225 ? -17.361 -5.578 30.670 1.00 94.81 225 GLU A N 1
ATOM 1801 C CA . GLU A 1 225 ? -17.466 -6.936 30.126 1.00 94.81 225 GLU A CA 1
ATOM 1802 C C . GLU A 1 225 ? -18.897 -7.261 29.660 1.00 94.81 225 GLU A C 1
ATOM 1804 O O . GLU A 1 225 ? -19.878 -6.930 30.333 1.00 94.81 225 GLU A O 1
ATOM 1809 N N . GLY A 1 226 ? -19.024 -7.814 28.450 1.00 95.25 226 GLY A N 1
ATOM 1810 C CA . GLY A 1 226 ? -20.303 -8.127 27.799 1.00 95.25 226 GLY A CA 1
ATOM 1811 C C . GLY A 1 226 ? -21.123 -6.924 27.307 1.00 95.25 226 GLY A C 1
ATOM 1812 O O . GLY A 1 226 ? -21.969 -7.068 26.424 1.00 95.25 226 GLY A O 1
ATOM 1813 N N . LYS A 1 227 ? -20.891 -5.717 27.837 1.00 97.50 227 LYS A N 1
ATOM 1814 C CA . LYS A 1 227 ? -21.703 -4.527 27.530 1.00 97.50 227 LYS A CA 1
ATOM 1815 C C . LYS A 1 227 ? -21.078 -3.643 26.466 1.00 97.50 227 LYS A C 1
ATOM 1817 O O . LYS A 1 227 ? -21.738 -3.323 25.481 1.00 97.50 227 LYS A O 1
ATOM 1822 N N . MET A 1 228 ? -19.833 -3.222 26.677 1.00 98.25 228 MET A N 1
ATOM 1823 C CA . MET A 1 228 ? -19.153 -2.289 25.785 1.00 98.25 228 MET A CA 1
ATOM 1824 C C . MET A 1 228 ? -17.675 -2.619 25.640 1.00 98.25 228 MET A C 1
ATOM 1826 O O . MET A 1 228 ? -16.992 -2.884 26.631 1.00 98.25 228 MET A O 1
ATOM 1830 N N . ALA A 1 229 ? -17.171 -2.505 24.414 1.00 98.38 229 ALA A N 1
ATOM 1831 C CA . ALA A 1 229 ? -15.749 -2.590 24.124 1.00 98.38 229 ALA A CA 1
ATOM 1832 C C . ALA A 1 229 ? -15.259 -1.481 23.186 1.00 98.38 229 ALA A C 1
ATOM 1834 O O . ALA A 1 229 ? -16.028 -0.861 22.450 1.00 98.38 229 ALA A O 1
ATOM 1835 N N . TYR A 1 230 ? -13.950 -1.250 23.208 1.00 98.50 230 TYR A N 1
ATOM 1836 C CA . TYR A 1 230 ? -13.249 -0.276 22.381 1.00 98.50 230 TYR A CA 1
ATOM 1837 C C . TYR A 1 230 ? -12.236 -0.968 21.463 1.00 98.50 230 TYR A C 1
ATOM 1839 O O . TYR A 1 230 ? -11.369 -1.708 21.928 1.00 98.50 230 TYR A O 1
ATOM 1847 N N . PHE A 1 231 ? -12.294 -0.688 20.162 1.00 98.06 231 PHE A N 1
ATOM 1848 C CA . PHE A 1 231 ? -11.323 -1.181 19.188 1.00 98.06 231 PHE A CA 1
ATOM 1849 C C . PHE A 1 231 ? -10.127 -0.225 19.045 1.00 98.06 231 PHE A C 1
ATOM 1851 O O . PHE A 1 231 ? -10.285 0.913 18.585 1.00 98.06 231 PHE A O 1
ATOM 1858 N N . PRO A 1 232 ? -8.905 -0.658 19.402 1.00 96.88 232 PRO A N 1
ATOM 1859 C CA . PRO A 1 232 ? -7.757 0.232 19.490 1.00 96.88 232 PRO A CA 1
ATOM 1860 C C . PRO A 1 232 ? -7.051 0.445 18.145 1.00 96.88 232 PRO A C 1
ATOM 1862 O O . PRO A 1 232 ? -5.966 -0.089 17.907 1.00 96.88 232 PRO A O 1
ATOM 1865 N N . LEU A 1 233 ? -7.609 1.308 17.297 1.00 96.50 233 LEU A N 1
ATOM 1866 C CA . LEU A 1 233 ? -6.976 1.688 16.034 1.00 96.50 233 LEU A CA 1
ATOM 1867 C C . LEU A 1 233 ? -5.715 2.562 16.267 1.00 96.50 233 LEU A C 1
ATOM 1869 O O .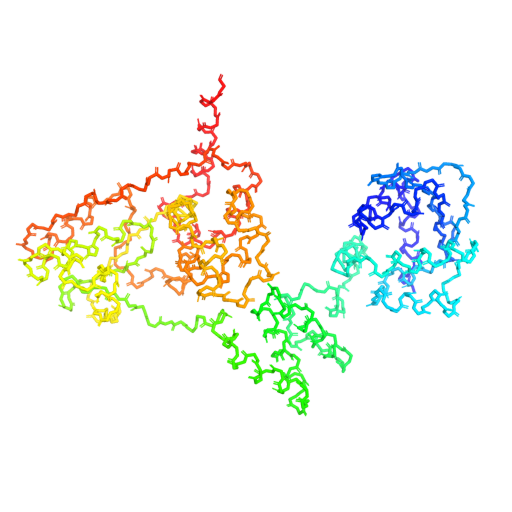 LEU A 1 233 ? -5.738 3.494 17.075 1.00 96.50 233 LEU A O 1
ATOM 1873 N N . PRO A 1 234 ? -4.585 2.341 15.572 1.00 96.00 234 PRO A N 1
ATOM 1874 C CA . PRO A 1 234 ? -3.402 3.172 15.776 1.00 96.00 234 PRO A CA 1
ATOM 1875 C C . PRO A 1 234 ? -3.559 4.629 15.304 1.00 96.00 234 PRO A C 1
ATOM 1877 O O . PRO A 1 234 ? -4.192 4.925 14.294 1.00 96.00 234 PRO A O 1
ATOM 1880 N N . LYS A 1 235 ? -2.887 5.551 16.014 1.00 95.69 235 LYS A N 1
ATOM 1881 C CA . LYS A 1 235 ? -2.780 6.997 15.690 1.00 95.69 235 LYS A CA 1
ATOM 1882 C C . LYS A 1 235 ? -4.103 7.789 15.709 1.00 95.69 235 LYS A C 1
ATOM 1884 O O . LYS A 1 235 ? -4.183 8.878 15.133 1.00 95.69 235 LYS A O 1
ATOM 1889 N N . VAL A 1 236 ? -5.081 7.294 16.469 1.00 96.12 236 VAL A N 1
ATOM 1890 C CA . VAL A 1 236 ? -6.370 7.956 16.750 1.00 96.12 236 VAL A CA 1
ATOM 1891 C C . VAL A 1 236 ? -6.597 8.215 18.250 1.00 96.12 236 VAL A C 1
ATOM 1893 O O . VAL A 1 236 ? -7.657 7.939 18.789 1.00 96.12 236 VAL A O 1
ATOM 1896 N N . ALA A 1 237 ? -5.562 8.682 18.960 1.00 93.75 237 ALA A N 1
ATOM 1897 C CA . ALA A 1 237 ? -5.544 8.799 20.432 1.00 93.75 237 ALA A CA 1
ATOM 1898 C C . ALA A 1 237 ? -5.681 7.466 21.200 1.00 93.75 237 ALA A C 1
ATOM 1900 O O . ALA A 1 237 ? -5.994 7.452 22.389 1.00 93.75 237 ALA A O 1
ATOM 1901 N N . CYS A 1 238 ? -5.365 6.338 20.555 1.00 94.00 238 CYS A N 1
ATOM 1902 C CA . CYS A 1 238 ? -5.470 5.019 21.181 1.00 94.00 238 CYS A CA 1
ATOM 1903 C C . CYS A 1 238 ? -4.673 4.866 22.483 1.00 94.00 238 CYS A C 1
ATOM 1905 O O . CYS A 1 238 ? -5.147 4.180 23.377 1.00 94.00 238 CYS A O 1
ATOM 1907 N N . SER A 1 239 ? -3.500 5.494 22.616 1.00 92.19 239 SER A N 1
ATOM 1908 C CA . SER A 1 239 ? -2.703 5.441 23.848 1.00 92.19 239 SER A CA 1
ATOM 1909 C C . SER A 1 239 ? -3.434 6.114 25.012 1.00 92.19 239 SER A C 1
ATOM 1911 O O . SER A 1 239 ? -3.531 5.514 26.072 1.00 92.19 239 SER A O 1
ATOM 1913 N N . SER A 1 240 ? -4.027 7.295 24.796 1.00 93.62 240 SER A N 1
ATOM 1914 C CA . SER A 1 240 ? -4.828 7.994 25.810 1.00 93.62 240 SER A CA 1
ATOM 1915 C C . SER A 1 240 ? -6.039 7.185 26.260 1.00 93.62 240 SER A C 1
ATOM 1917 O O . SER A 1 240 ? -6.271 7.060 27.456 1.00 93.62 240 SER A O 1
ATOM 1919 N N . ILE A 1 241 ? -6.791 6.611 25.313 1.00 96.25 241 ILE A N 1
ATOM 1920 C CA . ILE A 1 241 ? -7.972 5.796 25.637 1.00 96.25 241 ILE A CA 1
ATOM 1921 C C . ILE A 1 241 ? -7.545 4.532 26.394 1.00 96.25 241 ILE A C 1
ATOM 1923 O O . ILE A 1 241 ? -8.132 4.201 27.416 1.00 96.25 241 ILE A O 1
ATOM 1927 N N . LYS A 1 242 ? -6.477 3.857 25.946 1.00 95.62 242 LYS A N 1
ATOM 1928 C CA . LYS A 1 242 ? -5.915 2.684 26.634 1.00 95.62 242 LYS A CA 1
ATOM 1929 C C . LYS A 1 242 ? -5.488 2.996 28.067 1.00 95.62 242 LYS A C 1
ATOM 1931 O O . LYS A 1 242 ? -5.722 2.167 28.940 1.00 95.62 242 LYS A O 1
ATOM 1936 N N . THR A 1 243 ? -4.870 4.154 28.299 1.00 94.12 243 THR A N 1
ATOM 1937 C CA . THR A 1 243 ? -4.513 4.615 29.646 1.00 94.12 243 THR A CA 1
ATOM 1938 C C . THR A 1 243 ? -5.760 4.848 30.487 1.00 94.12 243 THR A C 1
ATOM 1940 O O . THR A 1 243 ? -5.861 4.248 31.546 1.00 94.12 243 THR A O 1
ATOM 1943 N N . ALA A 1 244 ? -6.742 5.608 29.995 1.00 95.50 244 ALA A N 1
ATOM 1944 C CA . ALA A 1 244 ? -7.977 5.874 30.737 1.00 95.50 244 ALA A CA 1
ATOM 1945 C C . ALA A 1 244 ? -8.724 4.586 31.123 1.00 95.50 244 ALA A C 1
ATOM 1947 O O . ALA A 1 244 ? -9.143 4.429 32.265 1.00 95.50 244 ALA A O 1
ATOM 1948 N N . LEU A 1 245 ? -8.839 3.633 30.191 1.00 96.75 245 LEU A N 1
ATOM 1949 C CA . LEU A 1 245 ? -9.471 2.339 30.462 1.00 96.75 245 LEU A CA 1
ATOM 1950 C C . LEU A 1 245 ? -8.673 1.514 31.469 1.00 96.75 245 LEU A C 1
ATOM 1952 O O . LEU A 1 245 ? -9.261 0.883 32.338 1.00 96.75 245 LEU A O 1
ATOM 1956 N N . TYR A 1 246 ? -7.342 1.523 31.382 1.00 95.00 246 TYR A N 1
ATOM 1957 C CA . TYR A 1 246 ? -6.509 0.835 32.363 1.00 95.00 246 TYR A CA 1
ATOM 1958 C C . TYR A 1 246 ? -6.715 1.430 33.764 1.00 95.00 246 TYR A C 1
ATOM 1960 O O . TYR A 1 246 ? -6.938 0.694 34.721 1.00 95.00 246 TYR A O 1
ATOM 1968 N N . GLU A 1 247 ? -6.676 2.757 33.884 1.00 94.56 247 GLU A N 1
ATOM 1969 C CA . GLU A 1 247 ? -6.824 3.446 35.168 1.00 94.56 247 GLU A CA 1
ATOM 1970 C C . GLU A 1 247 ? -8.209 3.225 35.772 1.00 94.56 247 GLU A C 1
ATOM 1972 O O . GLU A 1 247 ? -8.324 3.010 36.976 1.00 94.56 247 GLU A O 1
ATOM 1977 N N . PHE A 1 248 ? -9.241 3.179 34.927 1.00 94.88 248 PHE A N 1
ATOM 1978 C CA . PHE A 1 248 ? -10.590 2.793 35.319 1.00 94.88 248 PHE A CA 1
ATOM 1979 C C . PHE A 1 248 ? -10.659 1.344 35.835 1.00 94.88 248 PHE A C 1
ATOM 1981 O O . PHE A 1 248 ? -11.168 1.111 36.929 1.00 94.88 248 PHE A O 1
ATOM 1988 N N . HIS A 1 249 ? -10.120 0.367 35.099 1.00 94.25 249 HIS A N 1
ATOM 1989 C CA . HIS A 1 249 ? -10.187 -1.049 35.497 1.00 94.25 249 HIS A CA 1
ATOM 1990 C C . HIS A 1 249 ? -9.390 -1.359 36.765 1.00 94.25 249 HIS A C 1
ATOM 1992 O O . HIS A 1 249 ? -9.801 -2.191 37.568 1.00 94.25 249 HIS A O 1
ATOM 1998 N N . HIS A 1 250 ? -8.255 -0.687 36.958 1.00 92.56 250 HIS A N 1
ATOM 1999 C CA . HIS A 1 250 ? -7.334 -0.975 38.063 1.00 92.56 250 HIS A CA 1
ATOM 2000 C C . HIS A 1 250 ? -7.413 0.021 39.218 1.00 92.56 250 HIS A C 1
ATOM 2002 O O . HIS A 1 250 ? -6.717 -0.168 40.215 1.00 92.56 250 HIS A O 1
ATOM 2008 N N . GLN A 1 251 ? -8.214 1.083 39.086 1.00 93.19 251 GLN A N 1
ATOM 2009 C CA . GLN A 1 251 ? -8.350 2.159 40.076 1.00 93.19 251 GLN A CA 1
ATOM 2010 C C . GLN A 1 251 ? -6.990 2.744 40.508 1.00 93.19 251 GLN A C 1
ATOM 2012 O O . GLN A 1 251 ? -6.765 3.082 41.670 1.00 93.19 251 GLN A O 1
ATOM 2017 N N . ARG A 1 252 ? -6.045 2.827 39.562 1.00 90.69 252 ARG A N 1
ATOM 2018 C CA . ARG A 1 252 ? -4.683 3.340 39.776 1.00 90.69 252 ARG A CA 1
ATOM 2019 C C . ARG A 1 252 ? -4.093 3.889 38.487 1.00 90.69 252 ARG A C 1
ATOM 2021 O O . ARG A 1 252 ? -4.350 3.346 37.417 1.00 90.69 252 ARG A O 1
ATOM 2028 N N . VAL A 1 253 ? -3.236 4.901 38.611 1.00 88.88 253 VAL A N 1
ATOM 2029 C CA . VAL A 1 253 ? -2.511 5.508 37.483 1.00 88.88 253 VAL A CA 1
ATOM 2030 C C . VAL A 1 253 ? -1.639 4.465 36.781 1.00 88.88 253 VAL A C 1
ATOM 2032 O O . VAL A 1 253 ? -1.000 3.633 37.435 1.00 88.88 253 VAL A O 1
ATOM 2035 N N . PHE A 1 254 ? -1.592 4.504 35.447 1.00 84.69 254 PHE A N 1
ATOM 2036 C CA . PHE A 1 254 ? -0.652 3.666 34.705 1.00 84.69 254 PHE A CA 1
ATOM 2037 C C . PHE A 1 254 ? 0.778 4.184 34.904 1.00 84.69 254 PHE A C 1
ATOM 2039 O O . PHE A 1 254 ? 1.136 5.250 34.404 1.00 84.69 254 PHE A O 1
ATOM 2046 N N . ASP A 1 255 ? 1.612 3.407 35.593 1.00 79.62 255 ASP A N 1
ATOM 2047 C CA . ASP A 1 255 ? 3.026 3.715 35.799 1.00 79.62 255 ASP A CA 1
ATOM 2048 C C . ASP A 1 255 ? 3.907 2.713 35.045 1.00 79.62 255 ASP A C 1
ATOM 2050 O O . ASP A 1 255 ? 3.981 1.535 35.400 1.00 79.62 255 ASP A O 1
ATOM 2054 N N . SER A 1 256 ? 4.611 3.189 34.015 1.00 71.31 256 SER A N 1
ATOM 2055 C CA . SER A 1 256 ? 5.539 2.368 33.230 1.00 71.31 256 SER A CA 1
ATOM 2056 C C . SER A 1 256 ? 6.690 1.791 34.061 1.00 71.31 256 SER A C 1
ATOM 2058 O O . SER A 1 256 ? 7.215 0.733 33.714 1.00 71.31 256 SER A O 1
ATOM 2060 N N . CYS A 1 257 ? 7.085 2.446 35.159 1.00 64.25 257 CYS A N 1
ATOM 2061 C CA . CYS A 1 257 ? 8.141 1.956 36.046 1.00 64.25 257 CYS A CA 1
ATOM 2062 C C . CYS A 1 257 ? 7.704 0.683 36.785 1.00 64.25 257 CYS A C 1
ATOM 2064 O O . CYS A 1 257 ? 8.493 -0.249 36.923 1.00 64.25 257 CYS A O 1
ATOM 2066 N N . ASN A 1 258 ? 6.426 0.599 37.166 1.00 59.25 258 ASN A N 1
ATOM 2067 C CA . ASN A 1 258 ? 5.857 -0.551 37.880 1.00 59.25 258 ASN A CA 1
ATOM 2068 C C . ASN A 1 258 ? 5.573 -1.761 36.976 1.00 59.25 258 ASN A C 1
ATOM 2070 O O . ASN A 1 258 ? 5.197 -2.822 37.469 1.00 59.25 258 ASN A O 1
ATOM 2074 N N . TYR A 1 259 ? 5.765 -1.617 35.665 1.00 60.47 259 TYR A N 1
ATOM 2075 C CA . TYR A 1 259 ? 5.518 -2.651 34.663 1.00 60.47 259 TYR A CA 1
ATOM 2076 C C . TYR A 1 259 ? 6.795 -3.082 33.931 1.00 60.47 259 TYR A C 1
ATOM 2078 O O . TYR A 1 259 ? 6.753 -3.422 32.754 1.00 60.47 259 TYR A O 1
ATOM 2086 N N . ASN A 1 260 ? 7.955 -3.058 34.597 1.00 57.66 260 ASN A N 1
ATOM 2087 C CA . ASN A 1 260 ? 9.253 -3.403 33.991 1.00 57.66 260 ASN A CA 1
ATOM 2088 C C . ASN A 1 260 ? 9.553 -2.604 32.703 1.00 57.66 260 ASN A C 1
ATOM 2090 O O . ASN A 1 260 ? 10.188 -3.112 31.780 1.00 57.66 260 ASN A O 1
ATOM 2094 N N . GLY A 1 261 ? 9.055 -1.366 32.606 1.00 60.16 261 GLY A N 1
ATOM 2095 C CA . GLY A 1 261 ? 9.176 -0.540 31.404 1.00 60.16 261 GLY A CA 1
ATOM 2096 C C . GLY A 1 261 ? 8.203 -0.888 30.270 1.00 60.16 261 GLY A C 1
ATOM 2097 O O . GLY A 1 261 ? 8.320 -0.306 29.193 1.00 60.16 261 GLY A O 1
ATOM 2098 N N . GLN A 1 262 ? 7.247 -1.803 30.475 1.00 65.38 262 GLN A N 1
ATOM 2099 C CA . GLN A 1 262 ? 6.215 -2.115 29.484 1.00 65.38 262 GLN A CA 1
ATOM 2100 C C . GLN A 1 262 ? 5.251 -0.938 29.297 1.00 65.38 262 GLN A C 1
ATOM 2102 O O . GLN A 1 262 ? 4.921 -0.197 30.228 1.00 65.38 262 GLN A O 1
ATOM 2107 N N . HIS A 1 263 ? 4.778 -0.760 28.065 1.00 78.94 263 HIS A N 1
ATOM 2108 C CA . HIS A 1 263 ? 3.803 0.272 27.736 1.00 78.94 263 HIS A CA 1
ATOM 2109 C C . HIS A 1 263 ? 2.375 -0.241 27.956 1.00 78.94 263 HIS A C 1
ATOM 2111 O O . HIS A 1 263 ? 2.105 -1.433 27.852 1.00 78.94 263 HIS A O 1
ATOM 2117 N N . VAL A 1 264 ? 1.408 0.667 28.142 1.00 85.19 264 VAL A N 1
ATOM 2118 C CA . VAL A 1 264 ? -0.029 0.318 28.257 1.00 85.19 264 VAL A CA 1
ATOM 2119 C C . VAL A 1 264 ? -0.536 -0.511 27.064 1.00 85.19 264 VAL A C 1
ATOM 2121 O O . VAL A 1 264 ? -1.522 -1.238 27.144 1.00 85.19 264 VAL A O 1
ATOM 2124 N N . HIS A 1 265 ? 0.154 -0.413 25.927 1.00 85.88 265 HIS A N 1
ATOM 2125 C CA . HIS A 1 265 ? -0.100 -1.220 24.742 1.00 85.88 265 HIS A CA 1
ATOM 2126 C C . HIS A 1 265 ? 0.171 -2.712 24.944 1.00 85.88 265 HIS A C 1
ATOM 2128 O O . HIS A 1 265 ? -0.548 -3.510 24.349 1.00 85.88 265 HIS A O 1
ATOM 2134 N N . ASP A 1 266 ? 1.178 -3.064 25.742 1.00 86.44 266 ASP A N 1
ATOM 2135 C CA . ASP A 1 266 ? 1.583 -4.444 26.004 1.00 86.44 266 ASP A CA 1
ATOM 2136 C C . ASP A 1 266 ? 0.584 -5.111 26.943 1.00 86.44 266 ASP A C 1
ATOM 2138 O O . ASP A 1 266 ? 0.066 -6.164 26.598 1.00 86.44 266 ASP A O 1
ATOM 2142 N N . TYR A 1 267 ? 0.182 -4.420 28.018 1.00 89.75 267 TYR A N 1
ATOM 2143 C CA . TYR A 1 267 ? -0.898 -4.881 28.896 1.00 89.75 267 TYR A CA 1
ATOM 2144 C C . TYR A 1 267 ? -2.156 -5.246 28.098 1.00 89.75 267 TYR A C 1
ATOM 2146 O O . TYR A 1 267 ? -2.656 -6.363 28.183 1.00 89.75 267 TYR A O 1
ATOM 2154 N N . TRP A 1 268 ? -2.651 -4.330 27.261 1.00 93.19 268 TRP A N 1
ATOM 2155 C CA . TRP A 1 268 ? -3.877 -4.597 26.513 1.00 93.19 268 TRP A CA 1
ATOM 2156 C C . TRP A 1 268 ? -3.726 -5.677 25.449 1.00 93.19 268 TRP A C 1
ATOM 2158 O O . TRP A 1 268 ? -4.724 -6.285 25.097 1.00 93.19 268 TRP A O 1
ATOM 2168 N N . ARG A 1 269 ? -2.521 -5.937 24.935 1.00 88.94 269 ARG A N 1
ATOM 2169 C CA . ARG A 1 269 ? -2.307 -7.004 23.946 1.00 88.94 269 ARG A CA 1
ATOM 2170 C C . ARG A 1 269 ? -2.720 -8.371 24.489 1.00 88.94 269 ARG A C 1
ATOM 2172 O O . ARG A 1 269 ? -3.293 -9.153 23.746 1.00 88.94 269 ARG A O 1
ATOM 2179 N N . ASP A 1 270 ? -2.485 -8.598 25.777 1.00 89.62 270 ASP A N 1
ATOM 2180 C CA . ASP A 1 270 ? -2.786 -9.865 26.446 1.00 89.62 270 ASP A CA 1
ATOM 2181 C C . ASP A 1 270 ? -4.188 -9.880 27.090 1.00 89.62 270 ASP A C 1
ATOM 2183 O O . ASP A 1 270 ? -4.606 -10.894 27.639 1.00 89.62 270 ASP A O 1
ATOM 2187 N N . ASN A 1 271 ? -4.919 -8.758 27.031 1.00 93.12 271 ASN A N 1
ATOM 2188 C CA . ASN A 1 271 ? -6.212 -8.553 27.703 1.00 93.12 271 ASN A CA 1
ATOM 2189 C C . ASN A 1 271 ? -7.327 -8.104 26.737 1.00 93.12 271 ASN A C 1
ATOM 2191 O O . ASN A 1 271 ? -8.340 -7.548 27.167 1.00 93.12 271 ASN A O 1
ATOM 2195 N N . MET A 1 272 ? -7.142 -8.286 25.427 1.00 95.62 272 MET A N 1
ATOM 2196 C CA . MET A 1 272 ? -8.212 -8.071 24.451 1.00 95.62 272 MET A CA 1
ATOM 2197 C C . MET A 1 272 ? -9.100 -9.312 24.326 1.00 95.62 272 MET A C 1
ATOM 2199 O O . MET A 1 272 ? -8.631 -10.443 24.424 1.00 95.62 272 MET A O 1
ATOM 2203 N N . LEU A 1 273 ? -10.386 -9.077 24.077 1.00 96.50 273 LEU A N 1
ATOM 2204 C CA . LEU A 1 273 ? -11.412 -10.099 23.864 1.00 96.50 273 LEU A CA 1
ATOM 2205 C C . LEU A 1 273 ? -11.973 -9.992 22.442 1.00 96.50 273 LEU A C 1
ATOM 2207 O O . LEU A 1 273 ? -11.676 -9.034 21.726 1.00 96.50 273 LEU A O 1
ATOM 2211 N N . LYS A 1 274 ? -12.771 -10.968 22.001 1.00 96.25 274 LYS A N 1
ATOM 2212 C CA . LYS A 1 274 ? -13.347 -10.930 20.651 1.00 96.25 274 LYS A CA 1
ATOM 2213 C C . LYS A 1 274 ? -14.467 -9.897 20.591 1.00 96.25 274 LYS A C 1
ATOM 2215 O O . LYS A 1 274 ? -15.229 -9.732 21.536 1.00 96.25 274 LYS A O 1
ATOM 2220 N N . VAL A 1 275 ? -14.585 -9.217 19.452 1.00 95.69 275 VAL A N 1
ATOM 2221 C CA . VAL A 1 275 ? -15.616 -8.190 19.230 1.00 95.69 275 VAL A CA 1
ATOM 2222 C C . VAL A 1 275 ? -17.041 -8.722 19.431 1.00 95.69 275 VAL A C 1
ATOM 2224 O O . VAL A 1 275 ? -17.885 -7.993 19.943 1.00 95.69 275 VAL A O 1
ATOM 2227 N N . ASP A 1 276 ? -17.279 -9.993 19.090 1.00 94.81 276 ASP A N 1
ATOM 2228 C CA . ASP A 1 276 ? -18.596 -10.642 19.155 1.00 94.81 276 ASP A CA 1
ATOM 2229 C C . ASP A 1 276 ? -19.084 -10.881 20.597 1.00 94.81 276 ASP A C 1
ATOM 2231 O O . ASP A 1 276 ? -20.263 -11.157 20.808 1.00 94.81 276 ASP A O 1
ATOM 2235 N N . ASP A 1 277 ? -18.203 -10.736 21.593 1.00 95.50 277 ASP A N 1
ATOM 2236 C CA . ASP A 1 277 ? -18.527 -10.936 23.009 1.00 95.50 277 ASP A CA 1
ATOM 2237 C C . ASP A 1 277 ? -19.217 -9.704 23.642 1.00 95.50 277 ASP A C 1
ATOM 2239 O O . ASP A 1 277 ? -19.475 -9.692 24.846 1.00 95.50 277 ASP A O 1
ATOM 2243 N N . PHE A 1 278 ? -19.511 -8.647 22.869 1.00 97.75 278 PHE A N 1
ATOM 2244 C CA . PHE A 1 278 ? -20.033 -7.376 23.386 1.00 97.75 278 PHE A CA 1
ATOM 2245 C C . PHE A 1 278 ? -21.273 -6.881 22.645 1.00 97.75 278 PHE A C 1
ATOM 2247 O O . PHE A 1 278 ? -21.339 -6.891 21.419 1.00 97.75 278 PHE A O 1
ATOM 2254 N N . ALA A 1 279 ? -22.232 -6.339 23.402 1.00 97.19 279 ALA A N 1
ATOM 2255 C CA . ALA A 1 279 ? -23.446 -5.738 22.846 1.00 97.19 279 ALA A CA 1
ATOM 2256 C C . ALA A 1 279 ? -23.194 -4.422 22.086 1.00 97.19 279 ALA A C 1
ATOM 2258 O O . ALA A 1 279 ? -23.944 -4.079 21.172 1.00 97.19 279 ALA A O 1
ATOM 2259 N N . ARG A 1 280 ? -22.166 -3.665 22.486 1.00 98.06 280 ARG A N 1
ATOM 2260 C CA . ARG A 1 280 ? -21.823 -2.362 21.911 1.00 98.06 280 ARG A CA 1
ATOM 2261 C C . ARG A 1 280 ? -20.322 -2.232 21.710 1.00 98.06 280 ARG A C 1
ATOM 2263 O O . ARG A 1 280 ? -19.531 -2.551 22.594 1.00 98.06 280 ARG A O 1
ATOM 2270 N N . THR A 1 281 ? -19.910 -1.718 20.565 1.00 98.31 281 THR A N 1
ATOM 2271 C CA . THR A 1 281 ? -18.493 -1.654 20.189 1.00 98.31 281 THR A CA 1
ATOM 2272 C C . THR A 1 281 ? -18.171 -0.304 19.569 1.00 98.31 281 THR A C 1
ATOM 2274 O O . THR A 1 281 ? -18.847 0.168 18.654 1.00 98.31 281 THR A O 1
ATOM 2277 N N . ILE A 1 282 ? -17.124 0.335 20.085 1.00 98.38 282 ILE A N 1
ATOM 2278 C CA . ILE A 1 282 ? -16.720 1.683 19.690 1.00 98.38 282 ILE A CA 1
ATOM 2279 C C . ILE A 1 282 ? -15.401 1.618 18.926 1.00 98.38 282 ILE A C 1
ATOM 2281 O O . ILE A 1 282 ? -14.441 0.991 19.379 1.00 98.38 282 ILE A O 1
ATOM 2285 N N . ILE A 1 283 ? -15.313 2.345 17.815 1.00 98.56 283 ILE A N 1
ATOM 2286 C CA . ILE A 1 283 ? -14.060 2.629 17.115 1.00 98.56 283 ILE A CA 1
ATOM 2287 C C . ILE A 1 283 ? -13.884 4.137 16.943 1.00 98.56 283 ILE A C 1
ATOM 2289 O O . ILE A 1 283 ? -14.796 4.854 16.530 1.00 98.56 283 ILE A O 1
ATOM 2293 N N . VAL A 1 284 ? -12.679 4.630 17.235 1.00 98.50 284 VAL A N 1
ATOM 2294 C CA . VAL A 1 284 ? -12.301 6.012 16.920 1.00 98.50 284 VAL A CA 1
ATOM 2295 C C . VAL A 1 284 ? -11.581 6.031 15.577 1.00 98.50 284 VAL A C 1
ATOM 2297 O O . VAL A 1 284 ? -10.681 5.232 15.328 1.00 98.50 284 VAL A O 1
ATOM 2300 N N . VAL A 1 285 ? -11.969 6.953 14.702 1.00 98.50 285 VAL A N 1
ATOM 2301 C CA . VAL A 1 285 ? -11.430 7.079 13.342 1.00 98.50 285 VAL A CA 1
ATOM 2302 C C . VAL A 1 285 ? -10.822 8.460 13.123 1.00 98.50 285 VAL A C 1
ATOM 2304 O O . VAL A 1 285 ? -11.112 9.413 13.839 1.00 98.50 285 VAL A O 1
ATOM 2307 N N . ARG A 1 286 ? -9.940 8.590 12.136 1.00 98.12 286 ARG A N 1
ATOM 2308 C CA . ARG A 1 286 ? -9.288 9.854 11.772 1.00 98.12 286 ARG A CA 1
ATOM 2309 C C . ARG A 1 286 ? -9.146 9.920 10.262 1.00 98.12 286 ARG A C 1
ATOM 2311 O O . ARG A 1 286 ? -9.035 8.870 9.633 1.00 98.12 286 ARG A O 1
ATOM 2318 N N . ASP A 1 287 ? -9.093 11.134 9.713 1.00 98.56 287 ASP A N 1
ATOM 2319 C CA . ASP A 1 287 ? -8.772 11.334 8.299 1.00 98.56 287 ASP A CA 1
ATOM 2320 C C . ASP A 1 287 ? -7.524 10.504 7.915 1.00 98.56 287 ASP A C 1
ATOM 2322 O O . ASP A 1 287 ? -6.498 10.607 8.605 1.00 98.56 287 ASP A O 1
ATOM 2326 N N . PRO A 1 288 ? -7.598 9.665 6.862 1.00 98.56 288 PRO A N 1
ATOM 2327 C CA . PRO A 1 288 ? -6.527 8.734 6.511 1.00 98.56 288 PRO A CA 1
ATOM 2328 C C . PRO A 1 288 ? -5.159 9.394 6.303 1.00 98.56 288 PRO A C 1
ATOM 2330 O O . PRO A 1 288 ? -4.146 8.879 6.784 1.00 98.56 288 PRO A O 1
ATOM 2333 N N . ILE A 1 289 ? -5.116 10.568 5.666 1.00 98.62 289 ILE A N 1
ATOM 2334 C CA . ILE A 1 289 ? -3.862 11.288 5.411 1.00 98.62 289 ILE A CA 1
ATOM 2335 C C . ILE A 1 289 ? -3.301 11.853 6.714 1.00 98.62 289 ILE A C 1
ATOM 2337 O O . ILE A 1 289 ? -2.109 11.730 6.995 1.00 98.62 289 ILE A O 1
ATOM 2341 N N . GLU A 1 290 ? -4.145 12.431 7.566 1.00 98.06 290 GLU A N 1
ATOM 2342 C CA . GLU A 1 290 ? -3.690 12.923 8.868 1.00 98.06 290 GLU A CA 1
ATOM 2343 C C . GLU A 1 290 ? -3.215 11.800 9.797 1.00 98.06 290 GLU A C 1
ATOM 2345 O O . GLU A 1 290 ? -2.266 11.994 10.566 1.00 98.06 290 GLU A O 1
ATOM 2350 N N . ARG A 1 291 ? -3.850 10.624 9.724 1.00 98.00 291 ARG A N 1
ATOM 2351 C CA . ARG A 1 291 ? -3.416 9.412 10.430 1.00 98.00 291 ARG A CA 1
ATOM 2352 C C . ARG A 1 291 ? -2.025 8.984 9.959 1.00 98.00 291 ARG A C 1
ATOM 2354 O O . ARG A 1 291 ? -1.156 8.767 10.805 1.00 98.00 291 ARG A O 1
ATOM 2361 N N . PHE A 1 292 ? -1.784 8.963 8.647 1.00 98.44 292 PHE A N 1
ATOM 2362 C CA . PHE A 1 292 ? -0.474 8.676 8.054 1.00 98.44 292 PHE A CA 1
ATOM 2363 C C . PHE A 1 292 ? 0.611 9.666 8.502 1.00 98.44 292 PHE A C 1
ATOM 2365 O O . PHE A 1 292 ? 1.665 9.255 8.985 1.00 98.44 292 PHE A O 1
ATOM 2372 N N . LEU A 1 293 ? 0.354 10.977 8.433 1.00 97.94 293 LEU A N 1
ATOM 2373 C CA . LEU A 1 293 ? 1.329 11.993 8.862 1.00 97.94 293 LEU A CA 1
ATOM 2374 C C . LEU A 1 293 ? 1.651 11.886 10.358 1.00 97.94 293 LEU A C 1
ATOM 2376 O O . LEU A 1 293 ? 2.796 12.075 10.778 1.00 97.94 293 LEU A O 1
ATOM 2380 N N . SER A 1 294 ? 0.652 11.529 11.170 1.00 96.44 294 SER A N 1
ATOM 2381 C CA . SER A 1 294 ? 0.839 11.231 12.590 1.00 96.44 294 SER A CA 1
ATOM 2382 C C . SER A 1 294 ? 1.673 9.966 12.815 1.00 96.44 294 SER A C 1
ATOM 2384 O O . SER A 1 294 ? 2.438 9.908 13.782 1.00 96.44 294 SER A O 1
ATOM 2386 N N . ALA A 1 295 ? 1.533 8.957 11.951 1.00 97.19 295 ALA A N 1
ATOM 2387 C CA . ALA A 1 295 ? 2.344 7.749 11.983 1.00 97.19 295 ALA A CA 1
ATOM 2388 C C . ALA A 1 295 ? 3.805 8.048 11.645 1.00 97.19 295 ALA A C 1
ATOM 2390 O O . ALA A 1 295 ? 4.673 7.707 12.447 1.00 97.19 295 ALA A O 1
ATOM 2391 N N . TYR A 1 296 ? 4.057 8.757 10.542 1.00 98.12 296 TYR A N 1
ATOM 2392 C CA . TYR A 1 296 ? 5.394 9.179 10.126 1.00 98.12 296 TYR A CA 1
ATOM 2393 C C . TYR A 1 296 ? 6.094 10.013 11.208 1.00 98.12 296 TYR A C 1
ATOM 2395 O O . TYR A 1 296 ? 7.188 9.663 11.647 1.00 98.12 296 TYR A O 1
ATOM 2403 N N . SER A 1 297 ? 5.421 11.056 11.710 1.00 96.75 297 SER A N 1
ATOM 2404 C CA . SER A 1 297 ? 5.931 11.918 12.788 1.00 96.75 297 SER A CA 1
ATOM 2405 C C . SER A 1 297 ? 6.393 11.105 13.995 1.00 96.75 297 SER A C 1
ATOM 2407 O O . SER A 1 297 ? 7.520 11.225 14.458 1.00 96.75 297 SER A O 1
ATOM 2409 N N . SER A 1 298 ? 5.525 10.210 14.468 1.00 94.94 298 SER A N 1
ATOM 2410 C CA . SER A 1 298 ? 5.824 9.391 15.632 1.00 94.94 298 SER A CA 1
ATOM 2411 C C . SER A 1 298 ? 6.929 8.383 15.314 1.00 94.94 298 SER A C 1
ATOM 2413 O O . SER A 1 298 ? 7.992 8.406 15.917 1.00 94.94 298 SER A O 1
ATOM 2415 N N . ARG A 1 299 ? 6.696 7.467 14.377 1.00 95.50 299 ARG A N 1
ATOM 2416 C CA . ARG A 1 299 ? 7.537 6.277 14.210 1.00 95.50 299 ARG A CA 1
ATOM 2417 C C . ARG A 1 299 ? 8.877 6.565 13.558 1.00 95.50 299 ARG A C 1
ATOM 2419 O O . ARG A 1 299 ? 9.894 6.015 13.974 1.00 95.50 299 ARG A O 1
ATOM 2426 N N . VAL A 1 300 ? 8.878 7.440 12.560 1.00 96.88 300 VAL A N 1
ATOM 2427 C CA . VAL A 1 300 ? 10.079 7.731 11.780 1.00 96.88 300 VAL A CA 1
ATOM 2428 C C . VAL A 1 300 ? 10.891 8.837 12.438 1.00 96.88 300 VAL A C 1
ATOM 2430 O O . VAL A 1 300 ? 12.090 8.652 12.625 1.00 96.88 300 VAL A O 1
ATOM 2433 N N . LEU A 1 301 ? 10.260 9.951 12.828 1.00 96.38 301 LEU A N 1
ATOM 2434 C CA . LEU A 1 301 ? 10.994 11.086 13.398 1.00 96.38 301 LEU A CA 1
ATOM 2435 C C . LEU A 1 301 ? 11.267 10.919 14.895 1.00 96.38 301 LEU A C 1
ATOM 2437 O O . LEU A 1 301 ? 12.420 11.016 15.304 1.00 96.38 301 LEU A O 1
ATOM 2441 N N . ASP A 1 302 ? 10.238 10.656 15.708 1.00 93.94 302 ASP A N 1
ATOM 2442 C CA . ASP A 1 302 ? 10.409 10.626 17.169 1.00 93.94 302 ASP A CA 1
ATOM 2443 C C . ASP A 1 302 ? 11.112 9.344 17.651 1.00 93.94 302 ASP A C 1
ATOM 2445 O O . ASP A 1 302 ? 12.040 9.419 18.455 1.00 93.94 302 ASP A O 1
ATOM 2449 N N . TYR A 1 303 ? 10.691 8.171 17.162 1.00 93.69 303 TYR A N 1
ATOM 2450 C CA . TYR A 1 303 ? 11.250 6.874 17.585 1.00 93.69 303 TYR A CA 1
ATOM 2451 C C . TYR A 1 303 ? 12.409 6.381 16.709 1.00 93.69 303 TYR A C 1
ATOM 2453 O O . TYR A 1 303 ? 13.150 5.487 17.116 1.00 93.69 303 TYR A O 1
ATOM 2461 N N . GLY A 1 304 ? 12.597 6.949 15.513 1.00 96.44 304 GLY A N 1
ATOM 2462 C CA . GLY A 1 304 ? 13.697 6.569 14.629 1.00 96.44 304 GLY A CA 1
ATOM 2463 C C . GLY A 1 304 ? 13.655 5.107 14.178 1.00 96.44 304 GLY A C 1
ATOM 2464 O O . GLY A 1 304 ? 14.718 4.534 13.949 1.00 96.44 304 GLY A O 1
ATOM 2465 N N . GLU A 1 305 ? 12.472 4.499 14.043 1.00 96.38 305 GLU A N 1
ATOM 2466 C CA . GLU A 1 305 ? 12.308 3.058 13.760 1.00 96.38 305 GLU A CA 1
ATOM 2467 C C . GLU A 1 305 ? 12.886 2.629 12.396 1.00 96.38 305 GLU A C 1
ATOM 2469 O O . GLU A 1 305 ? 13.140 1.452 12.163 1.00 96.38 305 GLU A O 1
ATOM 2474 N N . LEU A 1 306 ? 13.173 3.592 11.513 1.00 97.00 306 LEU A N 1
ATOM 2475 C CA . LEU A 1 306 ? 13.840 3.387 10.222 1.00 97.00 306 LEU A CA 1
ATOM 2476 C C . LEU A 1 306 ? 15.324 3.777 10.225 1.00 97.00 306 LEU A C 1
ATOM 2478 O O . LEU A 1 306 ? 15.919 4.019 9.173 1.00 97.00 306 LEU A O 1
ATOM 2482 N N . ASN A 1 307 ? 15.946 3.903 11.396 1.00 97.00 307 ASN A N 1
ATOM 2483 C CA . ASN A 1 307 ? 17.392 4.064 11.480 1.00 97.00 307 ASN A CA 1
ATOM 2484 C C . ASN A 1 307 ? 18.101 2.707 11.308 1.00 97.00 307 ASN A C 1
ATOM 2486 O O . ASN A 1 307 ? 17.516 1.643 11.508 1.00 97.00 307 ASN A O 1
ATOM 2490 N N . ARG A 1 308 ? 19.389 2.741 10.951 1.00 95.75 308 ARG A N 1
ATOM 2491 C CA . ARG A 1 308 ? 20.151 1.523 10.643 1.00 95.75 308 ARG A CA 1
ATOM 2492 C C . ARG A 1 308 ? 20.202 0.522 11.800 1.00 95.75 308 ARG A C 1
ATOM 2494 O O . ARG A 1 308 ? 20.104 -0.674 11.553 1.00 95.75 308 ARG A O 1
ATOM 2501 N N . ALA A 1 309 ? 20.334 0.997 13.038 1.00 96.56 309 ALA A N 1
ATOM 2502 C CA . ALA A 1 309 ? 20.386 0.139 14.220 1.00 96.56 309 ALA A CA 1
ATOM 2503 C C . ALA A 1 309 ? 19.026 -0.518 14.514 1.00 96.56 309 ALA A C 1
ATOM 2505 O O . ALA A 1 309 ? 18.971 -1.715 14.781 1.00 96.56 309 ALA A O 1
ATOM 2506 N N . ALA A 1 310 ? 17.929 0.235 14.394 1.00 94.12 310 ALA A N 1
ATOM 2507 C CA . ALA A 1 310 ? 16.570 -0.268 14.576 1.00 94.12 310 ALA A CA 1
ATOM 2508 C C . ALA A 1 310 ? 16.231 -1.352 13.542 1.00 94.12 310 ALA A C 1
ATOM 2510 O O . ALA A 1 310 ? 15.767 -2.429 13.914 1.00 94.12 310 ALA A O 1
ATOM 2511 N N . ILE A 1 311 ? 16.557 -1.115 12.264 1.00 90.94 311 ILE A N 1
ATOM 2512 C CA . ILE A 1 311 ? 16.381 -2.114 11.201 1.00 90.94 311 ILE A CA 1
ATOM 2513 C C . ILE A 1 311 ? 17.258 -3.341 11.451 1.00 90.94 311 ILE A C 1
ATOM 2515 O O . ILE A 1 311 ? 16.761 -4.457 11.353 1.00 90.94 311 ILE A O 1
ATOM 2519 N N . ALA A 1 312 ? 18.530 -3.166 11.824 1.00 90.62 312 ALA A N 1
ATOM 2520 C CA . ALA A 1 312 ? 19.410 -4.294 12.134 1.00 90.62 312 ALA A CA 1
ATOM 2521 C C . ALA A 1 312 ? 18.860 -5.178 13.264 1.00 90.62 312 ALA A C 1
ATOM 2523 O O . ALA A 1 312 ? 19.025 -6.391 13.217 1.00 90.62 312 ALA A O 1
ATOM 2524 N N . HIS A 1 313 ? 18.190 -4.578 14.250 1.00 88.94 313 HIS A N 1
ATOM 2525 C CA . HIS A 1 313 ? 17.608 -5.293 15.379 1.00 88.94 313 HIS A CA 1
ATOM 2526 C C . HIS A 1 313 ? 16.269 -5.967 15.041 1.00 88.94 313 HIS A C 1
ATOM 2528 O O . HIS A 1 313 ? 16.064 -7.132 15.360 1.00 88.94 313 HIS A O 1
ATOM 2534 N N . GLN A 1 314 ? 15.334 -5.246 14.415 1.00 82.94 314 GLN A N 1
ATOM 2535 C CA . GLN A 1 314 ? 13.946 -5.706 14.254 1.00 82.94 314 GLN A CA 1
ATOM 2536 C C . GLN A 1 314 ? 13.664 -6.360 12.899 1.00 82.94 314 GLN A C 1
ATOM 2538 O O . GLN A 1 314 ? 12.675 -7.072 12.737 1.00 82.94 314 GLN A O 1
ATOM 2543 N N . SER A 1 315 ? 14.474 -6.075 11.883 1.00 81.06 315 SER A N 1
ATOM 2544 C CA . SER A 1 315 ? 14.233 -6.497 10.500 1.00 81.06 315 SER A CA 1
ATOM 2545 C C . SER A 1 315 ? 15.558 -6.614 9.746 1.00 81.06 315 SER A C 1
ATOM 2547 O O . SER A 1 315 ? 15.729 -6.023 8.685 1.00 81.06 315 SER A O 1
ATOM 2549 N N . ALA A 1 316 ? 16.524 -7.360 10.297 1.00 79.00 316 ALA A N 1
ATOM 2550 C CA . ALA A 1 316 ? 17.891 -7.448 9.764 1.00 79.00 316 ALA A CA 1
ATOM 2551 C C . ALA A 1 316 ? 17.944 -7.803 8.265 1.00 79.00 316 ALA A C 1
ATOM 2553 O O . ALA A 1 316 ? 18.805 -7.322 7.528 1.00 79.00 316 ALA A O 1
ATOM 2554 N N . TRP A 1 317 ? 16.983 -8.606 7.807 1.00 74.12 317 TRP A N 1
ATOM 2555 C CA . TRP A 1 317 ? 16.812 -9.008 6.413 1.00 74.12 317 TRP A CA 1
ATOM 2556 C C . TRP A 1 317 ? 16.535 -7.829 5.458 1.00 74.12 317 TRP A C 1
ATOM 2558 O O . TRP A 1 317 ? 16.861 -7.923 4.279 1.00 74.12 317 TRP A O 1
ATOM 2568 N N . MET A 1 318 ? 16.030 -6.698 5.962 1.00 77.62 318 MET A N 1
ATOM 2569 C CA . MET A 1 318 ? 15.780 -5.466 5.203 1.00 77.62 318 MET A CA 1
ATOM 2570 C C . MET A 1 318 ? 17.016 -4.565 5.060 1.00 77.62 318 MET A C 1
ATOM 2572 O O . MET A 1 318 ? 16.974 -3.601 4.301 1.00 77.62 318 MET A O 1
ATOM 2576 N N . LEU A 1 319 ? 18.133 -4.832 5.753 1.00 80.31 319 LEU A N 1
ATOM 2577 C CA . LEU A 1 319 ? 19.282 -3.908 5.796 1.00 80.31 319 LEU A CA 1
ATOM 2578 C C . LEU A 1 319 ? 19.857 -3.538 4.423 1.00 80.31 319 LEU A C 1
ATOM 2580 O O . LEU A 1 319 ? 20.407 -2.449 4.277 1.00 80.31 319 LEU A O 1
ATOM 2584 N N . LYS A 1 320 ? 19.768 -4.446 3.447 1.00 75.19 320 LYS A N 1
ATOM 2585 C CA . LYS A 1 320 ? 20.258 -4.229 2.076 1.00 75.19 320 LYS A CA 1
ATOM 2586 C C . LYS A 1 320 ? 19.203 -3.633 1.142 1.00 75.19 320 LYS A C 1
ATOM 2588 O O . LYS A 1 320 ? 19.555 -3.194 0.055 1.00 75.19 320 LYS A O 1
ATOM 2593 N N . SER A 1 321 ? 17.944 -3.634 1.565 1.00 74.69 321 SER A N 1
ATOM 2594 C CA . SER A 1 321 ? 16.785 -3.318 0.727 1.00 74.69 321 SER A CA 1
ATOM 2595 C C . SER A 1 321 ? 16.136 -1.988 1.113 1.00 74.69 321 SER A C 1
ATOM 2597 O O . SER A 1 321 ? 15.369 -1.439 0.331 1.00 74.69 321 SER A O 1
ATOM 2599 N N . ILE A 1 322 ? 16.450 -1.445 2.297 1.00 81.31 322 ILE A N 1
ATOM 2600 C CA . ILE A 1 322 ? 16.016 -0.109 2.719 1.00 81.31 322 ILE A CA 1
ATOM 2601 C C . ILE A 1 322 ? 16.743 0.958 1.881 1.00 81.31 322 ILE A C 1
ATOM 2603 O O . ILE A 1 322 ? 17.968 1.060 1.981 1.00 81.31 322 ILE A O 1
ATOM 2607 N N . PRO A 1 323 ? 16.020 1.794 1.112 1.00 83.06 323 PRO A N 1
ATOM 2608 C CA . PRO A 1 323 ? 16.638 2.787 0.231 1.00 83.06 323 PRO A CA 1
ATOM 2609 C C . PRO A 1 323 ? 17.284 3.930 1.020 1.00 83.06 323 PRO A C 1
ATOM 2611 O O . PRO A 1 323 ? 18.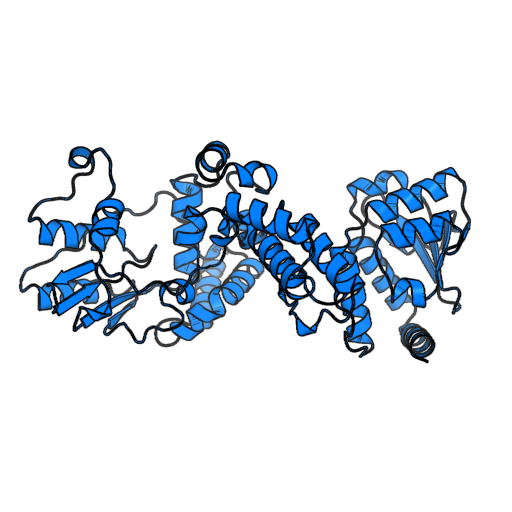393 4.366 0.714 1.00 83.06 323 PRO A O 1
ATOM 2614 N N . HIS A 1 324 ? 16.619 4.383 2.086 1.00 95.31 324 HIS A N 1
ATOM 2615 C CA . HIS A 1 324 ? 17.132 5.421 2.976 1.00 95.31 324 HIS A CA 1
ATOM 2616 C C . HIS A 1 324 ? 16.889 5.062 4.440 1.00 95.31 324 HIS A C 1
ATOM 2618 O O . HIS A 1 324 ? 15.759 4.772 4.843 1.00 95.31 324 HIS A O 1
ATOM 2624 N N . PHE A 1 325 ? 17.944 5.144 5.250 1.00 96.94 325 PHE A N 1
ATOM 2625 C CA . PHE A 1 325 ? 17.814 5.172 6.704 1.00 96.94 325 PHE A CA 1
ATOM 2626 C C . PHE A 1 325 ? 17.492 6.598 7.147 1.00 96.94 325 PHE A C 1
ATOM 2628 O O . PHE A 1 325 ? 18.132 7.536 6.680 1.00 96.94 325 PHE A O 1
ATOM 2635 N N . ARG A 1 326 ? 16.537 6.755 8.073 1.00 97.19 326 ARG A N 1
ATOM 2636 C CA . ARG A 1 326 ? 15.986 8.070 8.473 1.00 97.19 326 ARG A CA 1
ATOM 2637 C C . ARG A 1 326 ? 15.475 8.884 7.262 1.00 97.19 326 ARG A C 1
ATOM 2639 O O . ARG A 1 326 ? 15.959 9.994 7.038 1.00 97.19 326 ARG A O 1
ATOM 2646 N N . PRO A 1 327 ? 14.539 8.334 6.466 1.00 97.88 327 PRO A N 1
ATOM 2647 C CA . PRO A 1 327 ? 14.043 9.015 5.274 1.00 97.88 327 PRO A CA 1
ATOM 2648 C C . PRO A 1 327 ? 13.369 10.346 5.617 1.00 97.88 327 PRO A C 1
ATOM 2650 O O . PRO A 1 327 ? 12.738 10.473 6.668 1.00 97.88 327 PRO A O 1
ATOM 2653 N N . SER A 1 328 ? 13.457 11.313 4.702 1.00 98.19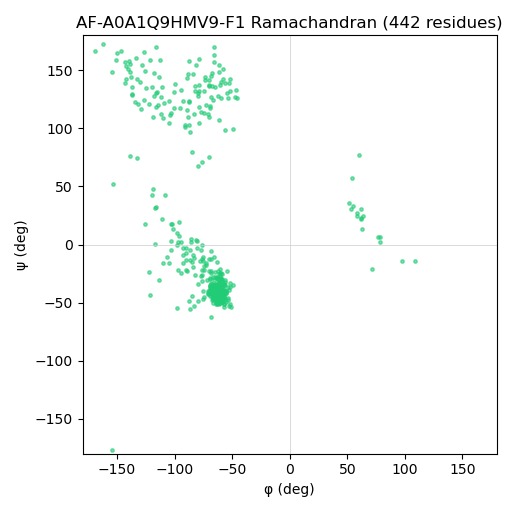 328 SER A N 1
ATOM 2654 C CA . SER A 1 328 ? 12.558 12.471 4.695 1.00 98.19 328 SER A CA 1
ATOM 2655 C C . SER A 1 328 ? 11.114 12.044 4.392 1.00 98.19 328 SER A C 1
ATOM 2657 O O . SER A 1 328 ? 10.868 10.910 3.980 1.00 98.19 328 SER A O 1
ATOM 2659 N N . LEU A 1 329 ? 10.143 12.955 4.543 1.00 98.44 329 LEU A N 1
ATOM 2660 C CA . LEU A 1 329 ? 8.739 12.639 4.251 1.00 98.44 329 LEU A CA 1
ATOM 2661 C C . LEU A 1 329 ? 8.570 12.205 2.789 1.00 98.44 329 LEU A C 1
ATOM 2663 O O . LEU A 1 329 ? 7.897 11.215 2.519 1.00 98.44 329 LEU A O 1
ATOM 2667 N N . SER A 1 330 ? 9.237 12.904 1.869 1.00 98.38 330 SER A N 1
ATOM 2668 C CA . SER A 1 330 ? 9.207 12.592 0.441 1.00 98.38 330 SER A CA 1
ATOM 2669 C C . SER A 1 330 ? 9.808 11.227 0.131 1.00 98.38 330 SER A C 1
ATOM 2671 O O . SER A 1 330 ? 9.159 10.416 -0.520 1.00 98.38 330 SER A O 1
ATOM 2673 N N . GLN A 1 331 ? 10.993 10.931 0.675 1.00 98.00 331 GLN A N 1
ATOM 2674 C CA . GLN A 1 331 ? 11.645 9.625 0.510 1.00 98.00 331 GLN A CA 1
ATOM 2675 C C . GLN A 1 331 ? 10.809 8.490 1.114 1.00 98.00 331 GLN A C 1
ATOM 2677 O O . GLN A 1 331 ? 10.739 7.397 0.559 1.00 98.00 331 GLN A O 1
ATOM 2682 N N . PHE A 1 332 ? 10.158 8.749 2.251 1.00 98.31 332 PHE A N 1
ATOM 2683 C CA . PHE A 1 332 ? 9.292 7.780 2.912 1.00 98.31 332 PHE A CA 1
ATOM 2684 C C . PHE A 1 332 ? 8.050 7.454 2.080 1.00 98.31 332 PHE A C 1
ATOM 2686 O O . PHE A 1 332 ? 7.663 6.294 1.996 1.00 98.31 332 PHE A O 1
ATOM 2693 N N . ILE A 1 333 ? 7.436 8.460 1.452 1.00 97.44 333 ILE A N 1
ATOM 2694 C CA . ILE A 1 333 ? 6.273 8.272 0.577 1.00 97.44 333 ILE A CA 1
ATOM 2695 C C . ILE A 1 333 ? 6.677 7.589 -0.733 1.00 97.44 333 ILE A C 1
ATOM 2697 O O . ILE A 1 333 ? 5.973 6.691 -1.187 1.00 97.44 333 ILE A O 1
ATOM 2701 N N . GLU A 1 334 ? 7.806 7.988 -1.322 1.00 92.88 334 GLU A N 1
ATOM 2702 C CA . GLU A 1 334 ? 8.321 7.430 -2.578 1.00 92.88 334 GLU A CA 1
ATOM 2703 C C . GLU A 1 334 ? 8.574 5.919 -2.496 1.00 92.88 334 GLU A C 1
ATOM 2705 O O . GLU A 1 334 ? 8.309 5.207 -3.461 1.00 92.88 334 GLU A O 1
ATOM 2710 N N . HIS A 1 335 ? 9.013 5.433 -1.332 1.00 89.25 335 HIS A N 1
ATOM 2711 C CA . HIS A 1 335 ? 9.310 4.019 -1.080 1.00 89.25 335 HIS A CA 1
ATOM 2712 C C . HIS A 1 335 ? 8.412 3.406 0.005 1.00 89.25 335 HIS A C 1
ATOM 2714 O O . HIS A 1 335 ? 8.846 2.551 0.786 1.00 89.25 335 HIS A O 1
ATOM 2720 N N . LEU A 1 336 ? 7.166 3.884 0.112 1.00 92.06 336 LEU A N 1
ATOM 2721 C CA . LEU A 1 336 ? 6.243 3.476 1.174 1.00 92.06 336 LEU A CA 1
ATOM 2722 C C . LEU A 1 336 ? 6.021 1.956 1.200 1.00 92.06 336 LEU A C 1
ATOM 2724 O O . LEU A 1 336 ? 5.960 1.362 2.270 1.00 92.06 336 LEU A O 1
ATOM 2728 N N . ASP A 1 337 ? 5.942 1.320 0.037 1.00 82.50 337 ASP A N 1
ATOM 2729 C CA . ASP A 1 337 ? 5.805 -0.128 -0.138 1.00 82.50 337 ASP A CA 1
ATOM 2730 C C . ASP A 1 337 ? 6.936 -0.931 0.526 1.00 82.50 337 ASP A C 1
ATOM 2732 O O . ASP A 1 337 ? 6.672 -1.932 1.200 1.00 82.50 337 ASP A O 1
ATOM 2736 N N . VAL A 1 338 ? 8.180 -0.460 0.397 1.00 81.75 338 VAL A N 1
ATOM 2737 C CA . VAL A 1 338 ? 9.359 -1.052 1.043 1.00 81.75 338 VAL A CA 1
ATOM 2738 C C . VAL A 1 338 ? 9.303 -0.825 2.551 1.00 81.75 338 VAL A C 1
ATOM 2740 O O . VAL A 1 338 ? 9.529 -1.746 3.334 1.00 81.75 338 VAL A O 1
ATOM 2743 N N . TYR A 1 339 ? 8.956 0.385 2.995 1.00 92.88 339 TYR A N 1
ATOM 2744 C CA . TYR A 1 339 ? 8.891 0.685 4.426 1.00 92.88 339 TYR A CA 1
ATOM 2745 C C . TYR A 1 339 ? 7.746 -0.028 5.148 1.00 92.88 339 TYR A C 1
ATOM 2747 O O . TYR A 1 339 ? 7.890 -0.369 6.321 1.00 92.88 339 TYR A O 1
ATOM 2755 N N . LEU A 1 340 ? 6.640 -0.322 4.463 1.00 88.25 340 LEU A N 1
ATOM 2756 C CA . LEU A 1 340 ? 5.542 -1.131 4.999 1.00 88.25 340 LEU A CA 1
ATOM 2757 C C . LEU A 1 340 ? 5.935 -2.591 5.260 1.00 88.25 340 LEU A C 1
ATOM 2759 O O . LEU A 1 340 ? 5.187 -3.298 5.932 1.00 88.25 340 LEU A O 1
ATOM 2763 N N . GLN A 1 341 ? 7.099 -3.044 4.790 1.00 81.50 341 GLN A N 1
ATOM 2764 C CA . GLN A 1 341 ? 7.655 -4.345 5.166 1.00 81.50 341 GLN A CA 1
ATOM 2765 C C . GLN A 1 341 ? 8.236 -4.352 6.589 1.00 81.50 341 GLN A C 1
ATOM 2767 O O . GLN A 1 341 ? 8.403 -5.415 7.183 1.00 81.50 341 GLN A O 1
ATOM 2772 N N . VAL A 1 342 ? 8.526 -3.177 7.162 1.00 86.88 342 VAL A N 1
ATOM 2773 C CA . VAL A 1 342 ? 8.966 -3.051 8.556 1.00 86.88 342 VAL A CA 1
ATOM 2774 C C . VAL A 1 342 ? 7.733 -3.166 9.461 1.00 86.88 342 VAL A C 1
ATOM 2776 O O . VAL A 1 342 ? 6.848 -2.310 9.365 1.00 86.88 342 VAL A O 1
ATOM 2779 N N . PRO A 1 343 ? 7.637 -4.174 10.355 1.00 87.00 343 PRO A N 1
ATOM 2780 C CA . PRO A 1 343 ? 6.393 -4.483 11.066 1.00 87.00 343 PRO A CA 1
ATOM 2781 C C . PRO A 1 343 ? 5.785 -3.305 11.833 1.00 87.00 343 PRO A C 1
ATOM 2783 O O . PRO A 1 343 ? 4.574 -3.091 11.774 1.00 87.00 343 PRO A O 1
ATOM 2786 N N . SER A 1 344 ? 6.613 -2.508 12.513 1.00 92.06 344 SER A N 1
ATOM 2787 C CA . SER A 1 344 ? 6.154 -1.352 13.288 1.00 92.06 344 SER A CA 1
ATOM 2788 C C . SER A 1 344 ? 5.589 -0.238 12.397 1.00 92.06 344 SER A C 1
ATOM 2790 O O . SER A 1 344 ? 4.542 0.336 1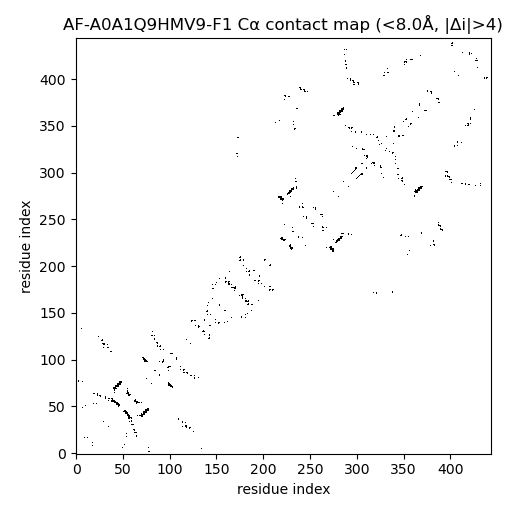2.702 1.00 92.06 344 SER A O 1
ATOM 2792 N N . ILE A 1 345 ? 6.217 0.021 11.247 1.00 96.12 345 ILE A N 1
ATOM 2793 C CA . ILE A 1 345 ? 5.718 0.973 10.250 1.00 96.12 345 ILE A CA 1
ATOM 2794 C C . ILE A 1 345 ? 4.424 0.458 9.635 1.00 96.12 345 ILE A C 1
ATOM 2796 O O . ILE A 1 345 ? 3.439 1.194 9.584 1.00 96.12 345 ILE A O 1
ATOM 2800 N N . SER A 1 346 ? 4.403 -0.813 9.235 1.00 93.19 346 SER A N 1
ATOM 2801 C CA . SER A 1 346 ? 3.224 -1.485 8.692 1.00 93.19 346 SER A CA 1
ATOM 2802 C C . SER A 1 346 ? 2.022 -1.331 9.620 1.00 93.19 346 SER A C 1
ATOM 2804 O O . SER A 1 346 ? 0.989 -0.798 9.225 1.00 93.19 346 SER A O 1
ATOM 2806 N N . HIS A 1 347 ? 2.192 -1.676 10.896 1.00 92.62 347 HIS A N 1
ATOM 2807 C CA . HIS A 1 347 ? 1.155 -1.572 11.918 1.00 92.62 347 HIS A CA 1
ATOM 2808 C C . HIS A 1 347 ? 0.542 -0.161 12.010 1.00 92.62 347 HIS A C 1
ATOM 2810 O O . HIS A 1 347 ? -0.660 -0.011 12.219 1.00 92.62 347 HIS A O 1
ATOM 2816 N N . HIS A 1 348 ? 1.336 0.896 11.822 1.00 96.00 348 HIS A N 1
ATOM 2817 C CA . HIS A 1 348 ? 0.863 2.273 11.965 1.00 96.00 348 HIS A CA 1
ATOM 2818 C C . HIS A 1 348 ? 0.410 2.949 10.664 1.00 96.00 348 HIS A C 1
ATOM 2820 O O . HIS A 1 348 ? -0.395 3.880 10.735 1.00 96.00 348 HIS A O 1
ATOM 2826 N N . CYS A 1 349 ? 0.906 2.504 9.510 1.00 96.75 349 CYS A N 1
ATOM 2827 C CA . CYS A 1 349 ? 0.625 3.104 8.205 1.00 96.75 349 CYS A CA 1
ATOM 2828 C C . CYS A 1 349 ? -0.326 2.265 7.334 1.00 96.75 349 CYS A C 1
ATOM 2830 O O . CYS A 1 349 ? -0.813 2.772 6.328 1.00 96.75 349 CYS A O 1
ATOM 2832 N N . GLN A 1 350 ? -0.637 1.016 7.691 1.00 92.88 350 GLN A N 1
ATOM 2833 C CA . GLN A 1 350 ? -1.634 0.218 6.967 1.00 92.88 350 GLN A CA 1
ATOM 2834 C C . GLN A 1 350 ? -3.012 0.900 6.926 1.00 92.88 350 GLN A C 1
ATOM 2836 O O . GLN A 1 350 ? -3.390 1.656 7.832 1.00 92.88 350 GLN A O 1
ATOM 2841 N N . THR A 1 351 ? -3.769 0.613 5.867 1.00 94.19 351 THR A N 1
ATOM 2842 C CA . THR A 1 351 ? -5.157 1.058 5.668 1.00 94.19 351 THR A CA 1
ATOM 2843 C C . THR A 1 351 ? -6.057 0.579 6.812 1.00 94.19 351 THR A C 1
ATOM 2845 O O . THR A 1 351 ? -5.886 -0.524 7.330 1.00 94.19 351 THR A O 1
ATOM 2848 N N . LEU A 1 352 ? -7.017 1.407 7.227 1.00 95.88 352 LEU A N 1
ATOM 2849 C CA . LEU A 1 352 ? -8.074 1.026 8.166 1.00 95.88 352 LEU A CA 1
ATOM 2850 C C . LEU A 1 352 ? -8.826 -0.199 7.650 1.00 95.88 352 LEU A C 1
ATOM 2852 O O . LEU A 1 352 ? -9.106 -1.094 8.437 1.00 95.88 352 LEU A O 1
ATOM 2856 N N . ALA A 1 353 ? -9.093 -0.274 6.345 1.00 93.44 353 ALA A N 1
ATOM 2857 C CA . ALA A 1 353 ? -9.745 -1.435 5.745 1.00 93.44 353 ALA A CA 1
ATOM 2858 C C . ALA A 1 353 ? -9.045 -2.759 6.114 1.00 93.44 353 ALA A C 1
ATOM 2860 O O . ALA A 1 353 ? -9.719 -3.744 6.395 1.00 93.44 353 ALA A O 1
ATOM 2861 N N . THR A 1 354 ? -7.709 -2.772 6.209 1.00 89.56 354 THR A N 1
ATOM 2862 C CA . THR A 1 354 ? -6.949 -3.952 6.664 1.00 89.56 354 THR A CA 1
ATOM 2863 C C . THR A 1 354 ? -7.228 -4.293 8.131 1.00 89.56 354 THR A C 1
ATOM 2865 O O . THR A 1 354 ? -7.343 -5.461 8.481 1.00 89.56 354 THR A O 1
ATOM 2868 N N . TRP A 1 355 ? -7.369 -3.280 8.989 1.00 91.81 355 TRP A N 1
ATOM 2869 C CA . TRP A 1 355 ? -7.626 -3.447 10.423 1.00 91.81 355 TRP A CA 1
ATOM 2870 C C . TRP A 1 355 ? -9.013 -3.999 10.735 1.00 91.81 355 TRP A C 1
ATOM 2872 O O . TRP A 1 355 ? -9.169 -4.730 11.707 1.00 91.81 355 TRP A O 1
ATOM 2882 N N . VAL A 1 356 ? -10.010 -3.625 9.936 1.00 94.44 356 VAL A N 1
ATOM 2883 C CA . VAL A 1 356 ? -11.418 -3.965 10.181 1.00 94.44 356 VAL A CA 1
ATOM 2884 C C . VAL A 1 356 ? -11.960 -4.962 9.164 1.00 94.44 356 VAL A C 1
ATOM 2886 O O . VAL A 1 356 ? -13.163 -5.043 8.944 1.00 94.44 356 VAL A O 1
ATOM 2889 N N . ASN A 1 357 ? -11.079 -5.725 8.511 1.00 91.62 357 ASN A N 1
ATOM 2890 C CA . ASN A 1 357 ? -11.479 -6.767 7.563 1.00 91.62 357 ASN A CA 1
ATOM 2891 C C . ASN A 1 357 ? -12.403 -6.238 6.438 1.00 91.62 357 ASN A C 1
ATOM 2893 O O . ASN A 1 357 ? -13.302 -6.932 5.971 1.00 91.62 357 ASN A O 1
ATOM 2897 N N . GLY A 1 358 ? -12.197 -4.984 6.020 1.00 89.62 358 GLY A N 1
ATOM 2898 C CA . GLY A 1 358 ? -12.943 -4.308 4.957 1.00 89.62 358 GLY A CA 1
ATOM 2899 C C . GLY A 1 358 ? -14.325 -3.770 5.346 1.00 89.62 358 GLY A C 1
ATOM 2900 O O . GLY A 1 358 ? -15.003 -3.223 4.482 1.00 89.62 358 GLY A O 1
ATOM 2901 N N . SER A 1 359 ? -14.757 -3.893 6.606 1.00 94.75 359 SER A N 1
ATOM 2902 C CA . SER A 1 359 ? -16.104 -3.492 7.030 1.00 94.75 359 SER A CA 1
ATOM 2903 C C . SER A 1 359 ? -16.128 -2.864 8.422 1.00 94.75 359 SER A C 1
ATOM 2905 O O . SER A 1 359 ? -15.449 -3.315 9.335 1.00 94.75 359 SER A O 1
ATOM 2907 N N . LEU A 1 360 ? -16.969 -1.843 8.610 1.00 97.06 360 LEU A N 1
ATOM 2908 C CA . LEU A 1 360 ? -17.239 -1.255 9.929 1.00 97.06 360 LEU A CA 1
ATOM 2909 C C . LEU A 1 360 ? -18.505 -1.822 10.594 1.00 97.06 360 LEU A C 1
ATOM 2911 O O . LEU A 1 360 ? -18.905 -1.333 11.644 1.00 97.06 360 LEU A O 1
ATOM 2915 N N . ALA A 1 361 ? -19.130 -2.850 10.012 1.00 96.44 361 ALA A N 1
ATOM 2916 C CA . ALA A 1 361 ? -20.400 -3.399 10.498 1.00 96.44 361 ALA A CA 1
ATOM 2917 C C . ALA A 1 361 ? -20.334 -3.962 11.930 1.00 96.44 361 ALA A C 1
ATOM 2919 O O . ALA A 1 361 ? -21.348 -3.991 12.618 1.00 96.44 361 ALA A O 1
ATOM 2920 N N . SER A 1 362 ? -19.151 -4.378 12.391 1.00 96.06 362 SER A N 1
ATOM 2921 C CA . SER A 1 362 ? -18.933 -4.858 13.762 1.00 96.06 362 SER A CA 1
ATOM 2922 C C . SER A 1 362 ? -18.873 -3.740 14.809 1.00 96.06 362 SER A C 1
ATOM 2924 O O . SER A 1 362 ? -18.652 -4.049 15.977 1.00 96.06 362 SER A O 1
ATOM 2926 N N . PHE A 1 363 ? -19.015 -2.465 14.421 1.00 98.12 363 PHE A N 1
ATOM 2927 C CA . PHE A 1 363 ? -18.941 -1.311 15.321 1.00 98.12 363 PHE A CA 1
ATOM 2928 C C . PHE A 1 363 ? -20.279 -0.586 15.414 1.00 98.12 363 PHE A C 1
ATOM 2930 O O . PHE A 1 363 ? -20.786 -0.065 14.422 1.00 98.12 363 PHE A O 1
ATOM 2937 N N . SER A 1 364 ? -20.823 -0.508 16.627 1.00 98.06 364 SER A N 1
ATOM 2938 C CA . SER A 1 364 ? -22.038 0.257 16.923 1.00 98.06 364 SER A CA 1
ATOM 2939 C C . SER A 1 364 ? -21.807 1.765 16.825 1.00 98.06 364 SER A C 1
ATOM 2941 O O . SER A 1 364 ? -22.682 2.496 16.369 1.00 98.06 364 SER A O 1
ATOM 2943 N N . ASP A 1 365 ? -20.623 2.233 17.235 1.00 98.31 365 ASP A N 1
ATOM 2944 C CA . ASP A 1 365 ? -20.278 3.653 17.256 1.00 98.31 365 ASP A CA 1
ATOM 2945 C C . ASP A 1 365 ? -18.938 3.904 16.559 1.00 98.31 365 ASP A C 1
ATOM 2947 O O . ASP A 1 365 ? -17.875 3.469 17.010 1.00 98.31 365 ASP A O 1
ATOM 2951 N N . ILE A 1 366 ? -18.983 4.669 15.469 1.00 98.50 366 ILE A N 1
ATOM 2952 C CA . ILE A 1 366 ? -17.808 5.094 14.703 1.00 98.50 366 ILE A CA 1
ATOM 2953 C C . ILE A 1 366 ? -17.628 6.593 14.930 1.00 98.50 366 ILE A C 1
ATOM 2955 O O . ILE A 1 366 ? -18.431 7.412 14.476 1.00 98.50 366 ILE A O 1
ATOM 2959 N N . ILE A 1 367 ? -16.587 6.960 15.675 1.00 98.50 367 ILE A N 1
ATOM 2960 C CA . ILE A 1 367 ? -16.443 8.307 16.233 1.00 98.50 367 ILE A CA 1
ATOM 2961 C C . ILE A 1 367 ? -15.209 8.992 15.635 1.00 98.50 367 ILE A C 1
ATOM 2963 O O . ILE A 1 367 ? -14.085 8.532 15.843 1.00 98.50 367 ILE A O 1
ATOM 2967 N N . PRO A 1 368 ? -15.363 10.116 14.914 1.00 98.31 368 PRO A N 1
ATOM 2968 C CA . PRO A 1 368 ? -14.233 10.933 14.486 1.00 98.31 368 PRO A CA 1
ATOM 2969 C C . PRO A 1 368 ? -13.373 11.379 15.669 1.00 98.31 368 PRO A C 1
ATOM 2971 O O . PRO A 1 368 ? -13.894 11.853 16.674 1.00 98.31 368 PRO A O 1
ATOM 2974 N N . MET A 1 369 ? -12.049 11.354 15.522 1.00 96.69 369 MET A N 1
ATOM 2975 C CA . MET A 1 369 ? -11.096 11.816 16.541 1.00 96.69 369 MET A CA 1
ATOM 2976 C C . MET A 1 369 ? -11.289 13.303 16.889 1.00 96.69 369 MET A C 1
ATOM 2978 O O . MET A 1 369 ? -10.890 13.757 17.955 1.00 96.69 369 MET A O 1
ATOM 2982 N N . SER A 1 370 ? -11.924 14.093 16.020 1.00 95.44 370 SER A N 1
ATOM 2983 C CA . SER A 1 370 ? -12.328 15.467 16.343 1.00 95.44 370 SER A CA 1
ATOM 2984 C C . SER A 1 370 ? -13.443 15.548 17.395 1.00 95.44 370 SER A C 1
ATOM 2986 O O . SER A 1 370 ? -13.684 16.630 17.919 1.00 95.44 370 SER A O 1
ATOM 2988 N N . ASN A 1 371 ? -14.103 14.432 17.716 1.00 96.88 371 ASN A N 1
ATOM 2989 C CA . ASN A 1 371 ? -15.199 14.325 18.674 1.00 96.88 371 ASN A CA 1
ATOM 2990 C C . ASN A 1 371 ? -14.850 13.386 19.847 1.00 96.88 371 ASN A C 1
ATOM 2992 O O . ASN A 1 371 ? -15.623 12.508 20.225 1.00 96.88 371 ASN A O 1
ATOM 2996 N N . MET A 1 372 ? -13.666 13.568 20.442 1.00 95.62 372 MET A N 1
ATOM 2997 C CA . MET A 1 372 ? -13.249 12.804 21.631 1.00 95.62 372 MET A CA 1
ATOM 2998 C C . MET A 1 372 ? -14.179 12.988 22.836 1.00 95.62 372 MET A C 1
ATOM 3000 O O . MET A 1 372 ? -14.238 12.107 23.688 1.00 95.62 372 MET A O 1
ATOM 3004 N N . VAL A 1 373 ? -14.913 14.104 22.899 1.00 96.25 373 VAL A N 1
ATOM 3005 C CA . VAL A 1 373 ? -15.915 14.351 23.947 1.00 96.25 373 VAL A CA 1
ATOM 3006 C C . VAL A 1 373 ? -16.987 13.265 23.914 1.00 96.25 373 VAL A C 1
ATOM 3008 O O . VAL A 1 373 ? -17.281 12.684 24.953 1.00 96.25 373 VAL A O 1
ATOM 3011 N N . LYS A 1 374 ? -17.472 12.889 22.722 1.00 97.50 374 LYS A N 1
ATOM 3012 C CA . LYS A 1 374 ? -18.451 11.807 22.587 1.00 97.50 374 LYS A CA 1
ATOM 3013 C C . LYS A 1 374 ? -17.922 10.463 23.085 1.00 97.50 374 LYS A C 1
ATOM 3015 O O . LYS A 1 374 ? -18.676 9.703 23.679 1.00 97.50 374 LYS A O 1
ATOM 3020 N N . VAL A 1 375 ? -16.637 10.168 22.871 1.00 97.19 375 VAL A N 1
ATOM 3021 C CA . VAL A 1 375 ? -16.016 8.944 23.411 1.00 97.19 375 VAL A CA 1
ATOM 3022 C C . VAL A 1 375 ? -16.117 8.950 24.934 1.00 97.19 375 VAL A C 1
ATOM 3024 O O . VAL A 1 375 ? -16.591 7.981 25.511 1.00 97.19 375 VAL A O 1
ATOM 3027 N N . GLN A 1 376 ? -15.734 10.056 25.575 1.00 97.31 376 GLN A N 1
ATOM 3028 C CA . GLN A 1 376 ? -15.794 10.191 27.029 1.00 97.31 376 GLN A CA 1
ATOM 3029 C C . GLN A 1 376 ? -17.228 10.089 27.572 1.00 97.31 376 GLN A C 1
ATOM 3031 O O . GLN A 1 376 ? -17.453 9.393 28.555 1.00 97.31 376 GLN A O 1
ATOM 3036 N N . GLU A 1 377 ? -18.204 10.717 26.911 1.00 97.69 377 GLU A N 1
ATOM 3037 C CA . GLU A 1 377 ? -19.624 10.600 27.272 1.00 97.69 377 GLU A CA 1
ATOM 3038 C C . GLU A 1 377 ? -20.102 9.145 27.262 1.00 97.69 377 GLU A C 1
ATOM 3040 O O . GLU A 1 377 ? -20.756 8.718 28.207 1.00 97.69 377 GLU A O 1
ATOM 3045 N N . LEU A 1 378 ? -19.748 8.375 26.227 1.00 97.88 378 LEU A N 1
ATOM 3046 C CA . LEU A 1 378 ? -20.135 6.966 26.121 1.00 97.88 378 LEU A CA 1
ATOM 3047 C C . LEU A 1 378 ? -19.467 6.092 27.182 1.00 97.88 378 LEU A C 1
ATOM 3049 O O . LEU A 1 378 ? -20.105 5.178 27.704 1.00 97.88 378 LEU A O 1
ATOM 3053 N N . LEU A 1 379 ? -18.200 6.371 27.508 1.00 97.31 379 LEU A N 1
ATOM 3054 C CA . LEU A 1 379 ? -17.517 5.690 28.605 1.00 97.31 379 LEU A CA 1
ATOM 3055 C C . LEU A 1 379 ? -18.237 5.977 29.927 1.00 97.31 379 LEU A C 1
ATOM 3057 O O . LEU A 1 379 ? -18.636 5.036 30.600 1.00 97.31 379 LEU A O 1
ATOM 3061 N N . ASN A 1 380 ? -18.505 7.246 30.241 1.00 97.44 380 ASN A N 1
ATOM 3062 C CA . ASN A 1 380 ? -19.193 7.632 31.475 1.00 97.44 380 ASN A CA 1
ATOM 3063 C C . ASN A 1 380 ? -20.611 7.046 31.567 1.00 97.44 380 ASN A C 1
ATOM 3065 O O . ASN A 1 380 ? -21.040 6.607 32.634 1.00 97.44 380 ASN A O 1
ATOM 3069 N N . GLU A 1 381 ? -21.337 7.020 30.446 1.00 97.00 381 GLU A N 1
ATOM 3070 C CA . GLU A 1 381 ? -22.670 6.423 30.344 1.00 97.00 381 GLU A CA 1
ATOM 3071 C C . GLU A 1 381 ? -22.638 4.932 30.696 1.00 97.00 381 GLU A C 1
ATOM 3073 O O . GLU A 1 381 ? -23.470 4.466 31.472 1.00 97.00 381 GLU A O 1
ATOM 3078 N N . VAL A 1 382 ? -21.685 4.160 30.165 1.00 97.06 382 VAL A N 1
ATOM 3079 C CA . VAL 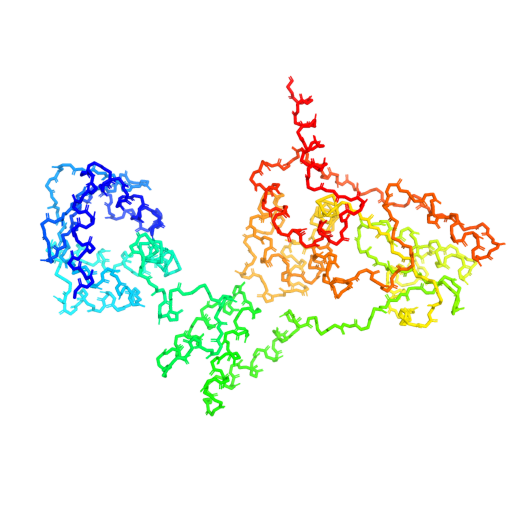A 1 382 ? -21.660 2.712 30.419 1.00 97.06 382 VAL A CA 1
ATOM 3080 C C . VAL A 1 382 ? -21.062 2.354 31.778 1.00 97.06 382 VAL A C 1
ATOM 3082 O O . VAL A 1 382 ? -21.496 1.378 32.392 1.00 97.06 382 VAL A O 1
ATOM 3085 N N . THR A 1 383 ? -20.076 3.118 32.258 1.00 95.88 383 THR A N 1
ATOM 3086 C CA . THR A 1 383 ? -19.390 2.829 33.524 1.00 95.88 383 THR A CA 1
ATOM 3087 C C . THR A 1 383 ? -20.132 3.377 34.735 1.00 95.88 383 THR A C 1
ATOM 3089 O O . THR A 1 383 ? -19.888 2.901 35.839 1.00 95.88 383 THR A O 1
ATOM 3092 N N . GLN A 1 384 ? -21.035 4.349 34.547 1.00 96.94 384 GLN A N 1
ATOM 3093 C CA . GLN A 1 384 ? -21.705 5.084 35.631 1.00 96.94 384 GLN A CA 1
ATOM 3094 C C . GLN A 1 384 ? -20.710 5.796 36.569 1.00 96.94 384 GLN A C 1
ATOM 3096 O O . GLN A 1 384 ? -21.006 6.073 37.730 1.00 96.94 384 GLN A O 1
ATOM 3101 N N . THR A 1 385 ? -19.516 6.099 36.058 1.00 95.19 385 THR A N 1
ATOM 3102 C CA . THR A 1 385 ? -18.438 6.803 36.759 1.00 95.19 385 THR A CA 1
ATOM 3103 C C . THR A 1 385 ? -17.768 7.781 35.807 1.00 95.19 385 THR A C 1
ATOM 3105 O O . THR A 1 385 ? -17.810 7.604 34.592 1.00 95.19 385 THR A O 1
ATOM 3108 N N . GLU A 1 386 ? -17.100 8.799 36.339 1.00 95.50 386 GLU A N 1
ATOM 3109 C CA . GLU A 1 386 ? -16.310 9.700 35.506 1.00 95.50 386 GLU A CA 1
ATOM 3110 C C . GLU A 1 386 ? -15.013 9.011 35.048 1.00 95.50 386 GLU A C 1
ATOM 3112 O O . GLU A 1 386 ? -14.132 8.705 35.849 1.00 95.50 386 GLU A O 1
ATOM 3117 N N . VAL A 1 387 ? -14.898 8.761 33.746 1.00 95.38 387 VAL A N 1
ATOM 3118 C CA . VAL A 1 387 ? -13.681 8.306 33.073 1.00 95.38 387 VAL A CA 1
ATOM 3119 C C . VAL A 1 387 ? -13.072 9.503 32.354 1.00 95.38 387 VAL A C 1
ATOM 3121 O O . VAL A 1 387 ? -13.633 10.022 31.392 1.00 95.38 387 VAL A O 1
ATOM 3124 N N . LEU A 1 388 ? -11.903 9.956 32.797 1.00 94.88 388 LEU A N 1
ATOM 3125 C CA . LEU A 1 388 ? -11.202 11.072 32.163 1.00 94.88 388 LEU A CA 1
ATOM 3126 C C . LEU A 1 388 ? -10.221 10.551 31.114 1.00 94.88 388 LEU A C 1
ATOM 3128 O O . LEU A 1 388 ? -9.326 9.771 31.429 1.00 94.88 388 LEU A O 1
ATOM 3132 N N . ILE A 1 389 ? -10.353 11.004 29.863 1.00 94.62 389 ILE A N 1
ATOM 3133 C CA . ILE A 1 389 ? -9.385 10.664 28.813 1.00 94.62 389 ILE A CA 1
ATOM 3134 C C . ILE A 1 389 ? -8.257 11.703 28.831 1.00 94.62 389 ILE A C 1
ATOM 3136 O O . ILE A 1 389 ? -8.467 12.848 28.410 1.00 94.62 389 ILE A O 1
ATOM 3140 N N . PRO A 1 390 ? -7.035 11.346 29.263 1.00 88.88 390 PRO A N 1
ATOM 3141 C CA . PRO A 1 390 ? -5.965 12.319 29.377 1.00 88.88 390 PRO A CA 1
ATOM 3142 C C . PRO A 1 390 ? -5.498 12.778 27.991 1.00 88.88 390 PRO A C 1
ATOM 3144 O O . PRO A 1 390 ? -5.334 11.987 27.051 1.00 88.88 390 PRO A O 1
ATOM 3147 N N . ARG A 1 391 ? -5.189 14.073 27.864 1.00 82.88 391 ARG A N 1
ATOM 3148 C CA . ARG A 1 391 ? -4.457 14.609 26.704 1.00 82.88 391 ARG A CA 1
ATOM 3149 C C . ARG A 1 391 ? -2.970 14.268 26.823 1.00 82.88 391 ARG A C 1
ATOM 3151 O O . ARG A 1 391 ? -2.137 15.133 27.066 1.00 82.88 391 ARG A O 1
ATOM 3158 N N . ASN A 1 392 ? -2.646 12.993 26.640 1.00 67.88 392 ASN A N 1
ATOM 3159 C CA . ASN A 1 392 ? -1.277 12.496 26.674 1.00 67.88 392 ASN A CA 1
ATOM 3160 C C . ASN A 1 392 ? -0.615 12.555 25.288 1.00 67.88 392 ASN A C 1
ATOM 3162 O O . ASN A 1 392 ? -1.240 12.280 24.266 1.00 67.88 392 ASN A O 1
ATOM 3166 N N . GLN A 1 393 ? 0.684 12.870 25.287 1.00 59.25 393 GLN A N 1
ATOM 3167 C CA . GLN A 1 393 ? 1.615 12.716 24.161 1.00 59.25 393 GLN A CA 1
ATOM 3168 C C . GLN A 1 393 ? 1.260 13.490 22.879 1.00 59.25 393 GLN A C 1
ATOM 3170 O O . GLN A 1 393 ? 0.868 12.924 21.856 1.00 59.25 393 GLN A O 1
ATOM 3175 N N . VAL A 1 394 ? 1.526 14.797 22.887 1.00 68.50 394 VAL A N 1
ATOM 3176 C CA . VAL A 1 394 ? 1.740 15.532 21.633 1.00 68.50 394 VAL A CA 1
ATOM 3177 C C . VAL A 1 394 ? 3.154 15.194 21.153 1.00 68.50 394 VAL A C 1
ATOM 3179 O O . VAL A 1 394 ? 4.124 15.499 21.844 1.00 68.50 394 VAL A O 1
ATOM 3182 N N . GLY A 1 395 ? 3.273 14.503 20.013 1.00 69.06 395 GLY A N 1
ATOM 3183 C CA . GLY A 1 395 ? 4.574 14.165 19.419 1.00 69.06 395 GLY A CA 1
ATOM 3184 C C . GLY A 1 395 ? 5.458 15.406 19.266 1.00 69.06 395 GLY A C 1
ATOM 3185 O O . GLY A 1 395 ? 4.949 16.493 18.976 1.00 69.06 395 GLY A O 1
ATOM 3186 N N . LYS A 1 396 ? 6.769 15.249 19.490 1.00 80.19 396 LYS A N 1
ATOM 3187 C CA . LYS A 1 396 ? 7.721 16.374 19.482 1.00 80.19 396 LYS A CA 1
ATOM 3188 C C . LYS A 1 396 ? 7.830 16.974 18.087 1.00 80.19 396 LYS A C 1
ATOM 3190 O O . LYS A 1 396 ? 7.805 18.191 17.926 1.00 80.19 396 LYS A O 1
ATOM 3195 N N . ASN A 1 397 ? 7.912 16.108 17.080 1.00 85.50 397 ASN A N 1
ATOM 3196 C CA . ASN A 1 397 ? 7.939 16.514 15.688 1.00 85.50 397 ASN A CA 1
ATOM 3197 C C . ASN A 1 397 ? 6.525 16.449 15.118 1.00 85.50 397 ASN A C 1
ATOM 3199 O O . ASN A 1 397 ? 5.924 15.380 15.051 1.00 85.50 397 ASN A O 1
ATOM 3203 N N . ARG A 1 398 ? 5.974 17.588 14.690 1.00 89.06 398 ARG A N 1
ATOM 3204 C CA . ARG A 1 398 ? 4.646 17.632 14.069 1.00 89.06 398 ARG A CA 1
ATOM 3205 C C . ARG A 1 398 ? 4.775 17.816 12.567 1.00 89.06 398 ARG A C 1
ATOM 3207 O O . ARG A 1 398 ? 5.019 18.927 12.105 1.00 89.06 398 ARG A O 1
ATOM 3214 N N . VAL A 1 399 ? 4.556 16.741 11.812 1.00 94.62 399 VAL A N 1
ATOM 3215 C CA . VAL A 1 399 ? 4.412 16.841 10.358 1.00 94.62 399 VAL A CA 1
ATOM 3216 C C . VAL A 1 399 ? 3.003 17.303 10.007 1.00 94.62 399 VAL A C 1
ATOM 3218 O O . VAL A 1 399 ? 2.010 16.780 10.521 1.00 94.62 399 VAL A O 1
ATOM 3221 N N . GLN A 1 400 ? 2.920 18.315 9.151 1.00 94.69 400 GLN A N 1
ATOM 3222 C CA . GLN A 1 400 ? 1.676 18.953 8.748 1.00 94.69 400 GLN A CA 1
ATOM 3223 C C . GLN A 1 400 ? 1.341 18.695 7.280 1.00 94.69 400 GLN A C 1
ATOM 3225 O O . GLN A 1 400 ? 2.205 18.393 6.459 1.00 94.69 400 GLN A O 1
ATOM 3230 N N . LEU A 1 401 ? 0.059 18.843 6.950 1.00 96.69 401 LEU A N 1
ATOM 3231 C CA . LEU A 1 401 ? -0.489 18.545 5.630 1.00 96.69 401 LEU A CA 1
ATOM 3232 C C . LEU A 1 401 ? 0.198 19.360 4.521 1.00 96.69 401 LEU A C 1
ATOM 3234 O O . LEU A 1 401 ? 0.498 18.835 3.457 1.00 96.69 401 LEU A O 1
ATOM 3238 N N . GLU A 1 402 ? 0.510 20.625 4.787 1.00 95.94 402 GLU A N 1
ATOM 3239 C CA . GLU A 1 402 ? 1.177 21.549 3.864 1.00 95.94 402 GLU A CA 1
ATOM 3240 C C . GLU A 1 402 ? 2.642 21.204 3.546 1.00 95.94 402 GLU A C 1
ATOM 3242 O O . GLU A 1 402 ? 3.263 21.875 2.724 1.00 95.94 402 GLU A O 1
ATOM 3247 N N . GLN A 1 403 ? 3.220 20.195 4.199 1.00 96.69 403 GLN A N 1
ATOM 3248 C CA . GLN A 1 403 ? 4.544 19.678 3.840 1.00 96.69 403 GLN A CA 1
ATOM 3249 C C . GLN A 1 403 ? 4.484 18.666 2.693 1.00 96.69 403 GLN A C 1
ATOM 3251 O O . GLN A 1 403 ? 5.524 18.338 2.135 1.00 96.69 403 GLN A O 1
ATOM 3256 N N . LEU A 1 404 ? 3.289 18.194 2.324 1.00 97.94 404 LEU A N 1
ATOM 3257 C CA . LEU A 1 404 ? 3.097 17.360 1.144 1.00 97.94 404 LEU A CA 1
ATOM 3258 C C . LEU A 1 404 ? 3.074 18.220 -0.120 1.00 97.94 404 LEU A C 1
ATOM 3260 O O . LEU A 1 404 ? 2.313 19.190 -0.218 1.00 97.94 404 LEU A O 1
ATOM 3264 N N . SER A 1 405 ? 3.833 17.805 -1.125 1.00 97.31 405 SER A N 1
ATOM 3265 C CA . SER A 1 405 ? 3.632 18.216 -2.508 1.00 97.31 405 SER A CA 1
ATOM 3266 C C . SER A 1 405 ? 2.300 17.684 -3.043 1.00 97.31 405 SER A C 1
ATOM 3268 O O . SER A 1 405 ? 1.706 16.735 -2.518 1.00 97.31 405 SER A O 1
ATOM 3270 N N . ARG A 1 406 ? 1.834 18.263 -4.155 1.00 96.94 406 ARG A N 1
ATOM 3271 C CA . ARG A 1 406 ? 0.604 17.793 -4.802 1.00 96.94 406 ARG A CA 1
ATOM 3272 C C . ARG A 1 406 ? 0.698 16.322 -5.221 1.00 96.94 406 ARG A C 1
ATOM 3274 O O . ARG A 1 406 ? -0.248 15.571 -5.013 1.00 96.94 406 ARG A O 1
ATOM 3281 N N . ARG A 1 407 ? 1.846 15.921 -5.777 1.00 97.31 407 ARG A N 1
ATOM 3282 C CA . ARG A 1 407 ? 2.098 14.555 -6.256 1.00 97.31 407 ARG A CA 1
ATOM 3283 C C . ARG A 1 407 ? 2.041 13.534 -5.119 1.00 97.31 407 ARG A C 1
ATOM 3285 O O . ARG A 1 407 ? 1.447 12.475 -5.298 1.00 97.31 407 ARG A O 1
ATOM 3292 N N . GLU A 1 408 ? 2.638 13.851 -3.973 1.00 98.25 408 GLU A N 1
ATOM 3293 C CA . GLU A 1 408 ? 2.627 12.981 -2.789 1.00 98.25 408 GLU A CA 1
ATOM 3294 C C . GLU A 1 408 ? 1.224 12.855 -2.198 1.00 98.25 408 GLU A C 1
ATOM 3296 O O . GLU A 1 408 ? 0.794 11.748 -1.882 1.00 98.25 408 GLU A O 1
ATOM 3301 N N . LEU A 1 409 ? 0.479 13.964 -2.109 1.00 98.50 409 LEU A N 1
ATOM 3302 C CA . LEU A 1 409 ? -0.916 13.924 -1.677 1.00 98.50 409 LEU A CA 1
ATOM 3303 C C . LEU A 1 409 ? -1.752 13.034 -2.604 1.00 98.50 409 LEU A C 1
ATOM 3305 O O . LEU A 1 409 ? -2.459 12.156 -2.123 1.00 98.50 409 LEU A O 1
ATOM 3309 N N . ASP A 1 410 ? -1.642 13.212 -3.923 1.00 96.88 410 ASP A N 1
ATOM 3310 C CA . ASP A 1 410 ? -2.382 12.398 -4.894 1.00 96.88 410 ASP A CA 1
ATOM 3311 C C . ASP A 1 410 ? -1.994 10.909 -4.811 1.00 96.88 410 ASP A C 1
ATOM 3313 O O . ASP A 1 410 ? -2.847 10.040 -4.987 1.00 96.88 410 ASP A O 1
ATOM 3317 N N . PHE A 1 411 ? -0.725 10.593 -4.528 1.00 95.44 411 PHE A N 1
ATOM 3318 C CA . PHE A 1 411 ? -0.285 9.220 -4.269 1.00 95.44 411 PHE A CA 1
ATOM 3319 C C . PHE A 1 411 ? -0.954 8.632 -3.021 1.00 95.44 411 PHE A C 1
ATOM 3321 O O . PHE A 1 411 ? -1.551 7.559 -3.105 1.00 95.44 411 PHE A O 1
ATOM 3328 N N . LEU A 1 412 ? -0.912 9.342 -1.892 1.00 97.81 412 LEU A N 1
ATOM 3329 C CA . LEU A 1 412 ? -1.502 8.864 -0.641 1.00 97.81 412 LEU A CA 1
ATOM 3330 C C . LEU A 1 412 ? -3.030 8.751 -0.724 1.00 97.81 412 LEU A C 1
ATOM 3332 O O . LEU A 1 412 ? -3.596 7.821 -0.161 1.00 97.81 412 LEU A O 1
ATOM 3336 N N . LEU A 1 413 ? -3.703 9.648 -1.452 1.00 97.69 413 LEU A N 1
ATOM 3337 C CA . LEU A 1 413 ? -5.147 9.554 -1.693 1.00 97.69 413 LEU A CA 1
ATOM 3338 C C . LEU A 1 413 ? -5.516 8.268 -2.436 1.00 97.69 413 LEU A C 1
ATOM 3340 O O . LEU A 1 413 ? -6.479 7.609 -2.057 1.00 97.69 413 LEU A O 1
ATOM 3344 N N . ARG A 1 414 ? -4.725 7.875 -3.446 1.00 92.94 414 ARG A N 1
ATOM 3345 C CA . ARG A 1 414 ? -4.908 6.584 -4.127 1.00 92.94 414 ARG A CA 1
ATOM 3346 C C . ARG A 1 414 ? -4.622 5.410 -3.196 1.00 92.94 414 ARG A C 1
ATOM 3348 O O . ARG A 1 414 ? -5.392 4.459 -3.178 1.00 92.94 414 ARG A O 1
ATOM 3355 N N . PHE A 1 415 ? -3.548 5.485 -2.411 1.00 91.12 415 PHE A N 1
ATOM 3356 C CA . PHE A 1 415 ? -3.184 4.434 -1.458 1.00 91.12 415 PHE A CA 1
ATOM 3357 C C . PHE A 1 415 ? -4.280 4.200 -0.398 1.00 91.12 415 PHE A C 1
ATOM 3359 O O . PHE A 1 415 ? -4.617 3.060 -0.094 1.00 91.12 415 PHE A O 1
ATOM 3366 N N . TYR A 1 416 ? -4.885 5.273 0.121 1.00 96.94 416 TYR A N 1
ATOM 3367 C CA . TYR A 1 416 ? -5.957 5.231 1.125 1.00 96.94 416 TYR A CA 1
ATOM 3368 C C . TYR A 1 416 ? -7.372 5.316 0.533 1.00 96.94 416 TYR A C 1
ATOM 3370 O O . TYR A 1 416 ? -8.318 5.636 1.252 1.00 96.94 416 TYR A O 1
ATOM 3378 N N . GLN A 1 417 ? -7.551 5.026 -0.758 1.00 95.31 417 GLN A N 1
ATOM 3379 C CA . GLN A 1 417 ? -8.856 5.111 -1.425 1.00 95.31 417 GLN A CA 1
ATOM 3380 C C . GLN A 1 417 ? -9.931 4.292 -0.689 1.00 95.31 417 GLN A C 1
ATOM 3382 O O . GLN A 1 417 ? -10.992 4.826 -0.371 1.00 95.31 417 GLN A O 1
ATOM 3387 N N . CYS A 1 418 ? -9.615 3.044 -0.329 1.00 92.25 418 CYS A N 1
ATOM 3388 C CA . CYS A 1 418 ? -10.534 2.155 0.391 1.00 92.25 418 CYS A CA 1
ATOM 3389 C C . CYS A 1 418 ? -10.922 2.706 1.775 1.00 92.25 418 CYS A C 1
ATOM 3391 O O . CYS A 1 418 ? -12.057 2.544 2.211 1.00 92.25 418 CYS A O 1
ATOM 3393 N N . ASP A 1 419 ? -10.001 3.389 2.469 1.00 97.88 419 ASP A N 1
ATOM 3394 C CA . ASP A 1 419 ? -10.307 4.009 3.764 1.00 97.88 419 ASP A CA 1
ATOM 3395 C C . ASP A 1 419 ? -11.298 5.166 3.594 1.00 97.88 419 ASP A C 1
ATOM 3397 O O . ASP A 1 419 ? -12.194 5.328 4.416 1.00 97.88 419 ASP A O 1
ATOM 3401 N N . TYR A 1 420 ? -11.164 5.965 2.531 1.00 98.44 420 TYR A N 1
ATOM 3402 C CA . TYR A 1 420 ? -12.110 7.045 2.238 1.00 98.44 420 TYR A CA 1
ATOM 3403 C C . TYR A 1 420 ? -13.488 6.535 1.820 1.00 98.44 420 TYR A C 1
ATOM 3405 O O . TYR A 1 420 ? -14.481 7.183 2.136 1.00 98.44 420 TYR A O 1
ATOM 3413 N N . GLU A 1 421 ? -13.566 5.395 1.139 1.00 96.50 421 GLU A N 1
ATOM 3414 C CA . GLU A 1 421 ? -14.841 4.740 0.825 1.00 96.50 421 GLU A CA 1
ATOM 3415 C C . GLU A 1 421 ? -15.524 4.241 2.099 1.00 96.50 421 GLU A C 1
ATOM 3417 O O . GLU A 1 421 ? -16.692 4.542 2.339 1.00 96.50 421 GLU A O 1
ATOM 3422 N N . LEU A 1 422 ? -14.766 3.563 2.964 1.00 96.56 422 LEU A N 1
ATOM 3423 C CA . LEU A 1 422 ? -15.255 3.048 4.240 1.00 96.56 422 LEU A CA 1
ATOM 3424 C C . LEU A 1 422 ? -15.687 4.167 5.203 1.00 96.56 422 LEU A C 1
ATOM 3426 O O . LEU A 1 422 ? -16.635 4.009 5.969 1.00 96.56 422 LEU A O 1
ATOM 3430 N N . LEU A 1 423 ? -14.991 5.306 5.160 1.00 98.31 423 LEU A N 1
ATOM 3431 C CA . LEU A 1 423 ? -15.215 6.456 6.035 1.00 98.31 423 LEU A CA 1
ATOM 3432 C C . LEU A 1 423 ? -15.999 7.597 5.376 1.00 98.31 423 LEU A C 1
ATOM 3434 O O . LEU A 1 423 ? -16.043 8.691 5.944 1.00 98.31 423 LEU A O 1
ATOM 3438 N N . ALA A 1 424 ? -16.625 7.366 4.221 1.00 97.75 424 ALA A N 1
ATOM 3439 C CA . ALA A 1 424 ? -17.323 8.397 3.453 1.00 97.75 424 ALA A CA 1
ATOM 3440 C C . ALA A 1 424 ? -18.313 9.262 4.271 1.00 97.75 424 ALA A C 1
ATOM 3442 O O . ALA A 1 424 ? -18.379 10.467 4.010 1.00 97.75 424 ALA A O 1
ATOM 3443 N N . PRO A 1 425 ? -19.034 8.730 5.287 1.00 97.88 425 PRO A N 1
ATOM 3444 C CA . PRO A 1 425 ? -19.903 9.551 6.136 1.00 97.88 425 PRO A CA 1
ATOM 3445 C C . PRO A 1 425 ? -19.175 10.604 6.989 1.00 97.88 425 PRO A C 1
ATOM 3447 O O . PRO A 1 425 ? -19.786 11.594 7.385 1.00 97.88 425 PRO A O 1
ATOM 3450 N N . TRP A 1 426 ? -17.885 10.412 7.287 1.00 98.19 426 TRP A N 1
ATOM 3451 C CA . TRP A 1 426 ? -17.114 11.274 8.196 1.00 98.19 426 TRP A CA 1
ATOM 3452 C C . TRP A 1 426 ? -15.995 12.051 7.502 1.00 98.19 426 TRP A C 1
ATOM 3454 O O . TRP A 1 426 ? -15.653 13.154 7.933 1.00 98.19 426 TRP A O 1
ATOM 3464 N N . TYR A 1 427 ? -15.410 11.489 6.444 1.00 98.38 427 TYR A N 1
ATOM 3465 C CA . TYR A 1 427 ? -14.256 12.056 5.754 1.00 98.38 427 TYR A CA 1
ATOM 3466 C C . TYR A 1 427 ? -14.396 11.929 4.239 1.00 98.38 427 TYR A C 1
ATOM 3468 O O . TYR A 1 427 ? -14.944 10.964 3.721 1.00 98.38 427 TYR A O 1
ATOM 3476 N N . SER A 1 428 ? -13.842 12.897 3.507 1.00 98.31 428 SER A N 1
ATOM 3477 C CA . SER A 1 428 ? -13.790 12.855 2.045 1.00 98.31 428 SER A CA 1
ATOM 3478 C C . SER A 1 428 ? -12.459 13.375 1.515 1.00 98.31 428 SER A C 1
ATOM 3480 O O . SER A 1 428 ? -11.837 14.273 2.093 1.00 98.31 428 SER A O 1
ATOM 3482 N N . GLN A 1 429 ? -12.050 12.862 0.355 1.00 98.44 429 GLN A N 1
ATOM 3483 C CA . GLN A 1 429 ? -10.830 13.317 -0.316 1.00 98.44 429 GLN A CA 1
ATOM 3484 C C . GLN A 1 429 ? -10.890 14.808 -0.667 1.00 98.44 429 GLN A C 1
ATOM 3486 O O . GLN A 1 429 ? -9.899 15.531 -0.575 1.00 98.44 429 GLN A O 1
ATOM 3491 N N . GLN A 1 430 ? -12.073 15.305 -1.034 1.00 98.38 430 GLN A N 1
ATOM 3492 C CA . GLN A 1 430 ? -12.262 16.719 -1.351 1.00 98.38 430 GLN A CA 1
ATOM 3493 C C . GLN A 1 430 ? -12.026 17.608 -0.124 1.00 98.38 430 GLN A C 1
ATOM 3495 O O . GLN A 1 430 ? -11.386 18.656 -0.248 1.00 98.38 430 GLN A O 1
ATOM 3500 N N . ALA A 1 431 ? -12.483 17.183 1.060 1.00 98.25 431 ALA A N 1
ATOM 3501 C CA . ALA A 1 431 ? -12.274 17.921 2.300 1.00 98.25 431 ALA A CA 1
ATOM 3502 C C . ALA A 1 431 ? -10.781 18.034 2.647 1.00 98.25 431 ALA A C 1
ATOM 3504 O O . ALA A 1 431 ? -10.305 19.140 2.925 1.00 98.25 431 ALA A O 1
ATOM 3505 N N . VAL A 1 432 ? -10.017 16.937 2.556 1.00 98.12 432 VAL A N 1
ATOM 3506 C CA . VAL A 1 432 ? -8.571 16.979 2.832 1.00 98.12 432 VAL A CA 1
ATOM 3507 C C . VAL A 1 432 ? -7.808 17.780 1.773 1.00 98.12 432 VAL A C 1
ATOM 3509 O O . VAL A 1 432 ? -6.922 18.558 2.121 1.00 98.12 432 VAL A O 1
ATOM 3512 N N . ILE A 1 433 ? -8.195 17.706 0.492 1.00 98.38 433 ILE A N 1
ATOM 3513 C CA . ILE A 1 433 ? -7.598 18.531 -0.572 1.00 98.38 433 ILE A CA 1
ATOM 3514 C C . ILE A 1 433 ? -7.858 20.018 -0.314 1.00 98.38 433 ILE A C 1
ATOM 3516 O O . ILE A 1 433 ? -6.943 20.831 -0.460 1.00 98.38 433 ILE A O 1
ATOM 3520 N N . LYS A 1 434 ? -9.085 20.394 0.068 1.00 98.12 434 LYS A N 1
ATOM 3521 C CA . LYS A 1 434 ? -9.430 21.786 0.397 1.00 98.12 434 LYS A CA 1
ATOM 3522 C C . LYS A 1 434 ? -8.596 22.282 1.577 1.00 98.12 434 LYS A C 1
ATOM 3524 O O . LYS A 1 434 ? -8.025 23.368 1.496 1.00 98.12 434 LYS A O 1
ATOM 3529 N N . LYS A 1 435 ? -8.467 21.460 2.623 1.00 97.44 435 LYS A N 1
ATOM 3530 C CA . LYS A 1 435 ? -7.640 21.743 3.804 1.00 97.44 435 LYS A CA 1
ATOM 3531 C C . LYS A 1 435 ? -6.156 21.880 3.457 1.00 97.44 435 LYS A C 1
ATOM 3533 O O . LYS A 1 435 ? -5.485 22.758 3.989 1.00 97.44 435 LYS A O 1
ATOM 3538 N N . TRP A 1 436 ? -5.637 21.048 2.557 1.00 97.69 436 TRP A N 1
ATOM 3539 C CA . TRP A 1 436 ? -4.264 21.158 2.062 1.00 97.69 436 TRP A CA 1
ATOM 3540 C C . TRP A 1 436 ? -4.057 22.476 1.306 1.00 97.69 436 TRP A C 1
ATOM 3542 O O . TRP A 1 436 ? -3.150 23.236 1.640 1.00 97.69 436 TRP A O 1
ATOM 3552 N N . LYS A 1 437 ? -4.944 22.804 0.353 1.00 97.31 437 LYS A N 1
ATOM 3553 C CA . LYS A 1 437 ? -4.870 24.046 -0.438 1.00 97.31 437 LYS A CA 1
ATOM 3554 C C . LYS A 1 437 ? -4.907 25.297 0.438 1.00 97.31 437 LYS A C 1
ATOM 3556 O O . LYS A 1 437 ? -4.084 26.187 0.244 1.00 97.31 437 LYS A O 1
ATOM 3561 N N . SER A 1 438 ? -5.819 25.357 1.411 1.00 96.69 438 SER A N 1
ATOM 3562 C CA . SER A 1 438 ? -5.948 26.533 2.281 1.00 96.69 438 SER A CA 1
ATOM 3563 C C . SER A 1 438 ? -4.686 26.790 3.103 1.00 96.69 438 SER A C 1
ATOM 3565 O O . SER A 1 438 ? -4.372 27.934 3.396 1.00 96.69 438 SER A O 1
ATOM 3567 N N . ARG A 1 439 ? -3.934 25.742 3.463 1.00 94.56 439 ARG A N 1
ATOM 3568 C CA . ARG A 1 439 ? -2.679 25.878 4.215 1.00 94.56 439 ARG A CA 1
ATOM 3569 C C . ARG A 1 439 ? -1.470 26.217 3.347 1.00 94.56 439 ARG A C 1
ATOM 3571 O O . ARG A 1 439 ? -0.536 26.829 3.850 1.00 94.56 439 ARG A O 1
ATOM 3578 N N . GLN A 1 440 ? -1.488 25.854 2.063 1.00 90.75 440 GLN A N 1
ATOM 3579 C CA . GLN A 1 440 ? -0.457 26.286 1.111 1.00 90.75 440 GLN A CA 1
ATOM 3580 C C . GLN A 1 440 ? -0.533 27.797 0.848 1.00 90.75 440 GLN A C 1
ATOM 3582 O O . GLN A 1 440 ? 0.496 28.455 0.759 1.00 90.75 440 GLN A O 1
ATOM 3587 N N . GLN A 1 441 ? -1.745 28.357 0.773 1.00 83.00 441 GLN A N 1
ATOM 3588 C CA . GLN A 1 441 ? -1.962 29.781 0.479 1.00 83.00 441 GLN A CA 1
ATOM 3589 C C . GLN A 1 441 ? -1.503 30.731 1.594 1.00 83.00 441 GLN A C 1
ATOM 3591 O O . GLN A 1 441 ? -1.216 31.883 1.314 1.00 83.00 441 GLN A O 1
ATOM 3596 N N . ILE A 1 442 ? -1.397 30.254 2.837 1.00 76.62 442 ILE A N 1
ATOM 3597 C CA . ILE A 1 442 ? -0.953 31.060 3.990 1.00 76.62 442 ILE A CA 1
ATOM 3598 C C . ILE A 1 442 ? 0.575 31.296 3.973 1.00 76.62 442 ILE A C 1
ATOM 3600 O O . ILE A 1 442 ? 1.083 32.093 4.752 1.00 76.62 442 ILE A O 1
ATOM 3604 N N . LYS A 1 443 ? 1.328 30.604 3.105 1.00 63.66 443 LYS A N 1
ATOM 3605 C CA . LYS A 1 443 ? 2.799 30.700 3.024 1.00 63.66 443 LYS A CA 1
ATOM 3606 C C . LYS A 1 443 ? 3.323 31.704 1.986 1.00 63.66 443 LYS A C 1
ATOM 3608 O O . LYS A 1 443 ? 4.539 31.772 1.810 1.00 63.66 443 LYS A O 1
ATOM 3613 N N . VAL A 1 444 ? 2.436 32.421 1.293 1.00 48.59 444 VAL A N 1
ATOM 3614 C CA . VAL A 1 444 ? 2.778 33.542 0.396 1.00 48.59 444 VAL A CA 1
ATOM 3615 C C . VAL A 1 444 ? 2.646 34.829 1.187 1.00 48.59 444 VAL A C 1
ATOM 3617 O O . VAL A 1 444 ? 3.571 35.661 1.081 1.00 48.59 444 VAL A O 1
#

Nearest PDB structures (foldseek):
  6h6p-assembly1_A  TM=7.662E-01  e=8.897E-04  Escherichia coli K-12
  6h6o-assembly1_A  TM=6.555E-01  e=6.594E-04  Escherichia coli K-12

Radius of gyration: 28.18 Å; Cα contacts (8 Å, |Δi|>4): 555; chains: 1; bounding box: 59×65×84 Å

Sequence (444 aa):
MKSKLLIYGLRLIPEAKRQLFFIRAVNFLTESNELINFKDKVTEIRLVDSNLSWCFVFDGQQFLITKQVPKIIVYVSIADVLHFASTERLKEKVTSGKISVIASEKDKQLIIGLLQSINPVRVSQCVSYLRSMFGLKDSRIEDKALGDLTIRDIASEADIDYVRDQALAVEGHCPALALHLMHLAHAARPKGPFIRRKLDEYRAKEFDRIGQHKLRPLEVIPVVEGKMAYFPLPKVACSSIKTALYEFHHQRVFDSCNYNGQHVHDYWRDNMLKVDDFARTIIVVRDPIERFLSAYSSRVLDYGELNRAAIAHQSAWMLKSIPHFRPSLSQFIEHLDVYLQVPSISHHCQTLATWVNGSLASFSDIIPMSNMVKVQELLNEVTQTEVLIPRNQVGKNRVQLEQLSRRELDFLLRFYQCDYELLAPWYSQQAVIKKWKSRQQIKV